Protein 5ZNU (pdb70)

Nearest PDB structures (foldseek):
  5znu-assembly1_A  TM=1.042E+00  e=5.240E-04  Conus bullatus
  1omg-assembly1_A  TM=7.330E-01  e=1.255E-01  Conus magus
  1dw4-assembly1_A  TM=7.107E-01  e=1.934E-01  unclassified
  7vfu-assembly1_E  TM=6.808E-01  e=1.118E-02  Conus magus
  7mix-assembly1_B  TM=6.911E-01  e=1.891E-02  Conus magus

Organism: Conus bullatus (NCBI:txid89438)

Foldseek 3Di:
DDEPPAFAQQAPVPHPPDGCDNGGD

Secondary structure (DSSP, 8-state):
-BPTTS---TTS--BSSS--BTTB-

Structure (mmCIF, N/CA/C/O backbone):
data_5ZNU
#
_entry.id   5ZNU
#
loop_
_atom_site.group_PDB
_atom_site.id
_atom_site.type_symbol
_atom_site.label_atom_id
_atom_site.label_alt_id
_atom_site.label_comp_id
_atom_site.label_asym_id
_atom_site.label_entity_id
_atom_site.label_seq_id
_atom_site.pdbx_PDB_ins_code
_atom_site.Cartn_x
_atom_site.Cartn_y
_atom_site.Cartn_z
_atom_site.occupancy
_atom_site.B_iso_or_equiv
_atom_site.auth_seq_id
_atom_site.auth_comp_id
_atom_site.auth_asym_id
_atom_site.auth_atom_id
_atom_site.pdbx_PDB_model_num
ATOM 1 N N . CYS A 1 1 ? 1.664 0.019 0.308 1.00 0.00 1 CYS A N 1
ATOM 2 C CA . CYS A 1 1 ? 2.538 -0.135 -0.884 1.00 0.00 1 CYS A CA 1
ATOM 3 C C . CYS A 1 1 ? 4.004 0.163 -0.528 1.00 0.00 1 CYS A C 1
ATOM 4 O O . CYS A 1 1 ? 4.332 0.425 0.641 1.00 0.00 1 CYS A O 1
ATOM 13 N N . LYS A 1 2 ? 4.888 0.112 -1.544 1.00 0.00 2 LYS A N 1
ATOM 14 C CA . LYS A 1 2 ? 6.336 0.348 -1.365 1.00 0.00 2 LYS A CA 1
ATOM 15 C C . LYS A 1 2 ? 6.682 1.785 -1.760 1.00 0.00 2 LYS A C 1
ATOM 16 O O . LYS A 1 2 ? 5.998 2.404 -2.585 1.00 0.00 2 LYS A O 1
ATOM 35 N N . ARG A 1 3 ? 7.750 2.295 -1.144 1.00 0.00 3 ARG A N 1
ATOM 36 C CA . ARG A 1 3 ? 8.283 3.639 -1.412 1.00 0.00 3 ARG A CA 1
ATOM 37 C C . ARG A 1 3 ? 9.443 3.536 -2.405 1.00 0.00 3 ARG A C 1
ATOM 38 O O . ARG A 1 3 ? 10.120 2.501 -2.459 1.00 0.00 3 ARG A O 1
ATOM 59 N N . LYS A 1 4 ? 9.668 4.612 -3.176 1.00 0.00 4 LYS A N 1
ATOM 60 C CA . LYS A 1 4 ? 10.849 4.722 -4.045 1.00 0.00 4 LYS A CA 1
ATOM 61 C C . LYS A 1 4 ? 12.113 4.740 -3.159 1.00 0.00 4 LYS A C 1
ATOM 62 O O . LYS A 1 4 ? 12.228 5.545 -2.218 1.00 0.00 4 LYS A O 1
ATOM 81 N N . GLY A 1 5 ? 13.049 3.836 -3.468 1.00 0.00 5 GLY A N 1
ATOM 82 C CA . GLY A 1 5 ? 14.269 3.670 -2.691 1.00 0.00 5 GLY A CA 1
ATOM 83 C C . GLY A 1 5 ? 14.225 2.420 -1.826 1.00 0.00 5 GLY A C 1
ATOM 84 O O . GLY A 1 5 ? 15.276 1.911 -1.428 1.00 0.00 5 GLY A O 1
ATOM 88 N N . SER A 1 6 ? 13.000 1.930 -1.520 1.00 0.00 6 SER A N 1
ATOM 89 C CA . SER A 1 6 ? 12.794 0.656 -0.805 1.00 0.00 6 SER A CA 1
ATOM 90 C C . SER A 1 6 ? 12.968 -0.524 -1.793 1.00 0.00 6 SER A C 1
ATOM 91 O O . SER A 1 6 ? 13.242 -0.308 -2.971 1.00 0.00 6 SER A O 1
ATOM 99 N N . SER A 1 7 ? 12.843 -1.764 -1.306 1.00 0.00 7 SER A N 1
ATOM 100 C CA . SER A 1 7 ? 12.905 -2.969 -2.154 1.00 0.00 7 SER A CA 1
ATOM 101 C C . SER A 1 7 ? 11.484 -3.455 -2.518 1.00 0.00 7 SER A C 1
ATOM 102 O O . SER A 1 7 ? 10.597 -3.494 -1.660 1.00 0.00 7 SER A O 1
ATOM 110 N N . CYS A 1 8 ? 11.275 -3.820 -3.798 1.00 0.00 8 CYS A N 1
ATOM 111 C CA . CYS A 1 8 ? 9.975 -4.328 -4.285 1.00 0.00 8 CYS A CA 1
ATOM 112 C C . CYS A 1 8 ? 10.195 -5.348 -5.414 1.00 0.00 8 CYS A C 1
ATOM 113 O O . CYS A 1 8 ? 11.149 -5.229 -6.186 1.00 0.00 8 CYS A O 1
ATOM 120 N N . ARG A 1 9 ? 9.288 -6.334 -5.510 1.00 0.00 9 ARG A N 1
ATOM 121 C CA . ARG A 1 9 ? 9.416 -7.472 -6.444 1.00 0.00 9 ARG A CA 1
ATOM 122 C C . ARG A 1 9 ? 9.136 -7.035 -7.898 1.00 0.00 9 ARG A C 1
ATOM 123 O O . ARG A 1 9 ? 8.246 -6.207 -8.134 1.00 0.00 9 ARG A O 1
ATOM 144 N N . ARG A 1 10 ? 9.863 -7.685 -8.833 1.00 0.00 10 ARG A N 1
ATOM 145 C CA . ARG A 1 10 ? 10.027 -7.303 -10.265 1.00 0.00 10 ARG A CA 1
ATOM 146 C C . ARG A 1 10 ? 8.782 -6.676 -10.934 1.00 0.00 10 ARG A C 1
ATOM 147 O O . ARG A 1 10 ? 8.831 -5.526 -11.397 1.00 0.00 10 ARG A O 1
ATOM 168 N N . THR A 1 11 ? 7.679 -7.427 -10.998 1.00 0.00 11 THR A N 1
ATOM 169 C CA . THR A 1 11 ? 6.455 -6.986 -11.702 1.00 0.00 11 THR A CA 1
ATOM 170 C C . THR A 1 11 ? 5.204 -7.238 -10.843 1.00 0.00 11 THR A C 1
ATOM 171 O O . THR A 1 11 ? 4.095 -7.394 -11.367 1.00 0.00 11 THR A O 1
ATOM 182 N N . SER A 1 12 ? 5.390 -7.212 -9.515 1.00 0.00 12 SER A N 1
ATOM 183 C CA . SER A 1 12 ? 4.299 -7.444 -8.547 1.00 0.00 12 SER A CA 1
ATOM 184 C C . SER A 1 12 ? 3.521 -6.145 -8.211 1.00 0.00 12 SER A C 1
ATOM 185 O O . SER A 1 12 ? 2.624 -6.168 -7.360 1.00 0.00 12 SER A O 1
ATOM 193 N N . TYR A 1 13 ? 3.880 -5.028 -8.895 1.00 0.00 13 TYR A N 1
ATOM 194 C CA . TYR A 1 13 ? 3.208 -3.699 -8.773 1.00 0.00 13 TYR A CA 1
ATOM 195 C C . TYR A 1 13 ? 3.268 -3.136 -7.335 1.00 0.00 13 TYR A C 1
ATOM 196 O O . TYR A 1 13 ? 2.456 -2.277 -6.976 1.00 0.00 13 TYR A O 1
ATOM 214 N N . ASP A 1 14 ? 4.256 -3.595 -6.550 1.00 0.00 14 ASP A N 1
ATOM 215 C CA . ASP A 1 14 ? 4.326 -3.336 -5.100 1.00 0.00 14 ASP A CA 1
ATOM 216 C C . ASP A 1 14 ? 4.431 -1.833 -4.761 1.00 0.00 14 ASP A C 1
ATOM 217 O O . ASP A 1 14 ? 3.846 -1.383 -3.772 1.00 0.00 14 ASP A O 1
ATOM 226 N N . CYS A 1 15 ? 5.157 -1.063 -5.593 1.00 0.00 15 CYS A N 1
ATOM 227 C CA . CYS A 1 15 ? 5.396 0.381 -5.359 1.00 0.00 15 CYS A CA 1
ATOM 228 C C . CYS A 1 15 ? 4.173 1.262 -5.682 1.00 0.00 15 CYS A C 1
ATOM 229 O O . CYS A 1 15 ? 3.343 0.910 -6.524 1.00 0.00 15 CYS A O 1
ATOM 236 N N . CYS A 1 16 ? 4.096 2.419 -4.986 1.00 0.00 16 CYS A N 1
ATOM 237 C CA . CYS A 1 16 ? 3.192 3.536 -5.339 1.00 0.00 16 CYS A CA 1
ATOM 238 C C . CYS A 1 16 ? 3.894 4.503 -6.317 1.00 0.00 16 CYS A C 1
ATOM 239 O O . CYS A 1 16 ? 3.236 5.243 -7.053 1.00 0.00 16 CYS A O 1
ATOM 246 N N . THR A 1 17 ? 5.239 4.493 -6.293 1.00 0.00 17 THR A N 1
ATOM 247 C CA . THR A 1 17 ? 6.083 5.222 -7.255 1.00 0.00 17 THR A CA 1
ATOM 248 C C . THR A 1 17 ? 7.465 4.545 -7.315 1.00 0.00 17 THR A C 1
ATOM 249 O O . THR A 1 17 ? 7.937 4.006 -6.307 1.00 0.00 17 THR A O 1
ATOM 260 N N . GLY A 1 18 ? 8.093 4.571 -8.502 1.00 0.00 18 GLY A N 1
ATOM 261 C CA . GLY A 1 18 ? 9.375 3.895 -8.729 1.00 0.00 18 GLY A CA 1
ATOM 262 C C . GLY A 1 18 ? 9.191 2.558 -9.437 1.00 0.00 18 GLY A C 1
ATOM 263 O O . GLY A 1 18 ? 8.229 1.830 -9.152 1.00 0.00 18 GLY A O 1
ATOM 267 N N . SER A 1 19 ? 10.105 2.237 -10.363 1.00 0.00 19 SER A N 1
ATOM 268 C CA . SER A 1 19 ? 10.057 0.987 -11.135 1.00 0.00 19 SER A CA 1
ATOM 269 C C . SER A 1 19 ? 10.698 -0.141 -10.315 1.00 0.00 19 SER A C 1
ATOM 270 O O . SER A 1 19 ? 11.832 0.008 -9.856 1.00 0.00 19 SER A O 1
ATOM 278 N N . CYS A 1 20 ? 9.969 -1.257 -10.126 1.00 0.00 20 CYS A N 1
ATOM 279 C CA . CYS A 1 20 ? 10.494 -2.448 -9.442 1.00 0.00 20 CYS A CA 1
ATOM 280 C C . CYS A 1 20 ? 11.536 -3.175 -10.328 1.00 0.00 20 CYS A C 1
ATOM 281 O O . CYS A 1 20 ? 11.250 -4.186 -10.971 1.00 0.00 20 CYS A O 1
ATOM 288 N N . ARG A 1 21 ? 12.749 -2.598 -10.374 1.00 0.00 21 ARG A N 1
ATOM 289 C CA . ARG A 1 21 ? 13.850 -3.044 -11.233 1.00 0.00 21 ARG A CA 1
ATOM 290 C C . ARG A 1 21 ? 15.010 -3.496 -10.337 1.00 0.00 21 ARG A C 1
ATOM 291 O O . ARG A 1 21 ? 15.337 -2.806 -9.360 1.00 0.00 21 ARG A O 1
ATOM 312 N N . ASN A 1 22 ? 15.587 -4.673 -10.653 1.00 0.00 22 ASN A N 1
ATOM 313 C CA . ASN A 1 22 ? 16.719 -5.281 -9.911 1.00 0.00 22 ASN A CA 1
ATOM 314 C C . ASN A 1 22 ? 16.296 -5.587 -8.443 1.00 0.00 22 ASN A C 1
ATOM 315 O O . ASN A 1 22 ? 17.073 -5.455 -7.491 1.00 0.00 22 ASN A O 1
ATOM 326 N N . GLY A 1 23 ? 15.016 -5.990 -8.303 1.00 0.00 23 GLY A N 1
ATOM 327 C CA . GLY A 1 23 ? 14.413 -6.335 -7.008 1.00 0.00 23 GLY A CA 1
ATOM 328 C C . GLY A 1 23 ? 14.234 -5.141 -6.059 1.00 0.00 23 GLY A C 1
ATOM 329 O O . GLY A 1 23 ? 13.952 -5.337 -4.866 1.00 0.00 23 GLY A O 1
ATOM 333 N N . LYS A 1 24 ? 14.379 -3.898 -6.585 1.00 0.00 24 LYS A N 1
ATOM 334 C CA . LYS A 1 24 ? 14.252 -2.652 -5.795 1.00 0.00 24 LYS A CA 1
ATOM 335 C C . LYS A 1 24 ? 13.441 -1.595 -6.554 1.00 0.00 24 LYS A C 1
ATOM 336 O O . LYS A 1 24 ? 13.296 -1.653 -7.771 1.00 0.00 24 LYS A O 1
ATOM 355 N N . CYS A 1 25 ? 12.928 -0.622 -5.803 1.00 0.00 25 CYS A N 1
ATOM 356 C CA . CYS A 1 25 ? 12.019 0.413 -6.306 1.00 0.00 25 CYS A CA 1
ATOM 357 C C . CYS A 1 25 ? 12.830 1.619 -6.837 1.00 0.00 25 CYS A C 1
ATOM 358 O O . CYS A 1 25 ? 12.994 2.641 -6.150 1.00 0.00 25 CYS A O 1
ATOM 367 N N . CYS A 1 1 ? 2.319 0.667 0.212 1.00 0.00 1 CYS A N 2
ATOM 368 C CA . CYS A 1 1 ? 2.819 0.811 -1.171 1.00 0.00 1 CYS A CA 2
ATOM 369 C C . CYS A 1 1 ? 4.321 1.175 -1.151 1.00 0.00 1 CYS A C 2
ATOM 370 O O . CYS A 1 1 ? 4.719 2.133 -0.473 1.00 0.00 1 CYS A O 2
ATOM 379 N N . LYS A 1 2 ? 5.146 0.400 -1.896 1.00 0.00 2 LYS A N 2
ATOM 380 C CA . LYS A 1 2 ? 6.632 0.527 -1.881 1.00 0.00 2 LYS A CA 2
ATOM 381 C C . LYS A 1 2 ? 7.128 1.885 -2.443 1.00 0.00 2 LYS A C 2
ATOM 382 O O . LYS A 1 2 ? 6.886 2.219 -3.607 1.00 0.00 2 LYS A O 2
ATOM 401 N N . ARG A 1 3 ? 7.833 2.653 -1.589 1.00 0.00 3 ARG A N 2
ATOM 402 C CA . ARG A 1 3 ? 8.534 3.893 -1.987 1.00 0.00 3 ARG A CA 2
ATOM 403 C C . ARG A 1 3 ? 9.865 3.546 -2.682 1.00 0.00 3 ARG A C 2
ATOM 404 O O . ARG A 1 3 ? 10.395 2.437 -2.500 1.00 0.00 3 ARG A O 2
ATOM 425 N N . LYS A 1 4 ? 10.409 4.504 -3.465 1.00 0.00 4 LYS A N 2
ATOM 426 C CA . LYS A 1 4 ? 11.664 4.301 -4.220 1.00 0.00 4 LYS A CA 2
ATOM 427 C C . LYS A 1 4 ? 12.837 4.047 -3.264 1.00 0.00 4 LYS A C 2
ATOM 428 O O . LYS A 1 4 ? 13.100 4.847 -2.362 1.00 0.00 4 LYS A O 2
ATOM 447 N N . GLY A 1 5 ? 13.509 2.908 -3.470 1.00 0.00 5 GLY A N 2
ATOM 448 C CA . GLY A 1 5 ? 14.620 2.460 -2.627 1.00 0.00 5 GLY A CA 2
ATOM 449 C C . GLY A 1 5 ? 14.274 1.211 -1.813 1.00 0.00 5 GLY A C 2
ATOM 450 O O . GLY A 1 5 ? 15.171 0.434 -1.457 1.00 0.00 5 GLY A O 2
ATOM 454 N N . SER A 1 6 ? 12.972 1.029 -1.504 1.00 0.00 6 SER A N 2
ATOM 455 C CA . SER A 1 6 ? 12.479 -0.133 -0.729 1.00 0.00 6 SER A CA 2
ATOM 456 C C . SER A 1 6 ? 12.453 -1.389 -1.613 1.00 0.00 6 SER A C 2
ATOM 457 O O . SER A 1 6 ? 12.228 -1.292 -2.831 1.00 0.00 6 SER A O 2
ATOM 465 N N . SER A 1 7 ? 12.667 -2.562 -0.996 1.00 0.00 7 SER A N 2
ATOM 466 C CA . SER A 1 7 ? 12.743 -3.831 -1.725 1.00 0.00 7 SER A CA 2
ATOM 467 C C . SER A 1 7 ? 11.329 -4.319 -2.095 1.00 0.00 7 SER A C 2
ATOM 468 O O . SER A 1 7 ? 10.400 -4.262 -1.274 1.00 0.00 7 SER A O 2
ATOM 476 N N . CYS A 1 8 ? 11.174 -4.763 -3.346 1.00 0.00 8 CYS A N 2
ATOM 477 C CA . CYS A 1 8 ? 9.896 -5.250 -3.889 1.00 0.00 8 CYS A CA 2
ATOM 478 C C . CYS A 1 8 ? 10.152 -6.389 -4.885 1.00 0.00 8 CYS A C 2
ATOM 479 O O . CYS A 1 8 ? 11.287 -6.599 -5.317 1.00 0.00 8 CYS A O 2
ATOM 486 N N . ARG A 1 9 ? 9.084 -7.134 -5.228 1.00 0.00 9 ARG A N 2
ATOM 487 C CA . ARG A 1 9 ? 9.129 -8.186 -6.275 1.00 0.00 9 ARG A CA 2
ATOM 488 C C . ARG A 1 9 ? 9.342 -7.501 -7.652 1.00 0.00 9 ARG A C 2
ATOM 489 O O . ARG A 1 9 ? 8.932 -6.343 -7.821 1.00 0.00 9 ARG A O 2
ATOM 510 N N . ARG A 1 10 ? 9.948 -8.232 -8.609 1.00 0.00 10 ARG A N 2
ATOM 511 C CA . ARG A 1 10 ? 10.376 -7.698 -9.933 1.00 0.00 10 ARG A CA 2
ATOM 512 C C . ARG A 1 10 ? 9.245 -6.923 -10.659 1.00 0.00 10 ARG A C 2
ATOM 513 O O . ARG A 1 10 ? 9.473 -5.830 -11.197 1.00 0.00 10 ARG A O 2
ATOM 534 N N . THR A 1 11 ? 8.038 -7.505 -10.657 1.00 0.00 11 THR A N 2
ATOM 535 C CA . THR A 1 11 ? 6.813 -6.873 -11.192 1.00 0.00 11 THR A CA 2
ATOM 536 C C . THR A 1 11 ? 5.706 -6.899 -10.104 1.00 0.00 11 THR A C 2
ATOM 537 O O . THR A 1 11 ? 4.556 -7.276 -10.372 1.00 0.00 11 THR A O 2
ATOM 548 N N . SER A 1 12 ? 6.082 -6.464 -8.880 1.00 0.00 12 SER A N 2
ATOM 549 C CA . SER A 1 12 ? 5.198 -6.486 -7.685 1.00 0.00 12 SER A CA 2
ATOM 550 C C . SER A 1 12 ? 3.869 -5.744 -7.929 1.00 0.00 12 SER A C 2
ATOM 551 O O . SER A 1 12 ? 2.811 -6.189 -7.472 1.00 0.00 12 SER A O 2
ATOM 559 N N . TYR A 1 13 ? 3.971 -4.592 -8.636 1.00 0.00 13 TYR A N 2
ATOM 560 C CA . TYR A 1 13 ? 2.862 -3.654 -8.900 1.00 0.00 13 TYR A CA 2
ATOM 561 C C . TYR A 1 13 ? 2.348 -2.991 -7.591 1.00 0.00 13 TYR A C 2
ATOM 562 O O . TYR A 1 13 ? 1.336 -2.279 -7.592 1.00 0.00 13 TYR A O 2
ATOM 580 N N . ASP A 1 14 ? 3.098 -3.202 -6.493 1.00 0.00 14 ASP A N 2
ATOM 581 C CA . ASP A 1 14 ? 2.821 -2.614 -5.166 1.00 0.00 14 ASP A CA 2
ATOM 582 C C . ASP A 1 14 ? 3.607 -1.296 -5.010 1.00 0.00 14 ASP A C 2
ATOM 583 O O . ASP A 1 14 ? 3.332 -0.489 -4.115 1.00 0.00 14 ASP A O 2
ATOM 592 N N . CYS A 1 15 ? 4.584 -1.097 -5.918 1.00 0.00 15 CYS A N 2
ATOM 593 C CA . CYS A 1 15 ? 5.454 0.077 -5.928 1.00 0.00 15 CYS A CA 2
ATOM 594 C C . CYS A 1 15 ? 4.615 1.356 -6.167 1.00 0.00 15 CYS A C 2
ATOM 595 O O . CYS A 1 15 ? 4.105 1.582 -7.271 1.00 0.00 15 CYS A O 2
ATOM 602 N N . CYS A 1 16 ? 4.491 2.153 -5.082 1.00 0.00 16 CYS A N 2
ATOM 603 C CA . CYS A 1 16 ? 3.562 3.301 -4.936 1.00 0.00 16 CYS A CA 2
ATOM 604 C C . CYS A 1 16 ? 3.638 4.297 -6.107 1.00 0.00 16 CYS A C 2
ATOM 605 O O . CYS A 1 16 ? 2.607 4.713 -6.648 1.00 0.00 16 CYS A O 2
ATOM 612 N N . THR A 1 17 ? 4.873 4.646 -6.496 1.00 0.00 17 THR A N 2
ATOM 613 C CA . THR A 1 17 ? 5.138 5.678 -7.509 1.00 0.00 17 THR A CA 2
ATOM 614 C C . THR A 1 17 ? 6.553 5.471 -8.097 1.00 0.00 17 THR A C 2
ATOM 615 O O . THR A 1 17 ? 7.282 6.421 -8.403 1.00 0.00 17 THR A O 2
ATOM 626 N N . GLY A 1 18 ? 6.898 4.194 -8.302 1.00 0.00 18 GLY A N 2
ATOM 627 C CA . GLY A 1 18 ? 8.187 3.803 -8.863 1.00 0.00 18 GLY A CA 2
ATOM 628 C C . GLY A 1 18 ? 8.086 2.497 -9.631 1.00 0.00 18 GLY A C 2
ATOM 629 O O . GLY A 1 18 ? 7.022 1.862 -9.650 1.00 0.00 18 GLY A O 2
ATOM 633 N N . SER A 1 19 ? 9.187 2.111 -10.279 1.00 0.00 19 SER A N 2
ATOM 634 C CA . SER A 1 19 ? 9.314 0.823 -10.982 1.00 0.00 19 SER A CA 2
ATOM 635 C C . SER A 1 19 ? 10.346 -0.045 -10.242 1.00 0.00 19 SER A C 2
ATOM 636 O O . SER A 1 19 ? 11.414 0.459 -9.870 1.00 0.00 19 SER A O 2
ATOM 644 N N . CYS A 1 20 ? 10.016 -1.332 -10.010 1.00 0.00 20 CYS A N 2
ATOM 645 C CA . CYS A 1 20 ? 10.918 -2.289 -9.336 1.00 0.00 20 CYS A CA 2
ATOM 646 C C . CYS A 1 20 ? 12.084 -2.681 -10.266 1.00 0.00 20 CYS A C 2
ATOM 647 O O . CYS A 1 20 ? 12.033 -3.685 -10.985 1.00 0.00 20 CYS A O 2
ATOM 654 N N . ARG A 1 21 ? 13.115 -1.824 -10.256 1.00 0.00 21 ARG A N 2
ATOM 655 C CA . ARG A 1 21 ? 14.330 -1.954 -11.072 1.00 0.00 21 ARG A CA 2
ATOM 656 C C . ARG A 1 21 ? 15.469 -2.527 -10.204 1.00 0.00 21 ARG A C 2
ATOM 657 O O . ARG A 1 21 ? 15.677 -2.073 -9.071 1.00 0.00 21 ARG A O 2
ATOM 678 N N . ASN A 1 22 ? 16.177 -3.541 -10.734 1.00 0.00 22 ASN A N 2
ATOM 679 C CA . ASN A 1 22 ? 17.291 -4.242 -10.033 1.00 0.00 22 ASN A CA 2
ATOM 680 C C . ASN A 1 22 ? 16.799 -4.938 -8.734 1.00 0.00 22 ASN A C 2
ATOM 681 O O . ASN A 1 22 ? 17.581 -5.198 -7.811 1.00 0.00 22 ASN A O 2
ATOM 692 N N . GLY A 1 23 ? 15.499 -5.266 -8.710 1.00 0.00 23 GLY A N 2
ATOM 693 C CA . GLY A 1 23 ? 14.865 -5.965 -7.579 1.00 0.00 23 GLY A CA 2
ATOM 694 C C . GLY A 1 23 ? 14.342 -5.042 -6.465 1.00 0.00 23 GLY A C 2
ATOM 695 O O . GLY A 1 23 ? 13.864 -5.535 -5.436 1.00 0.00 23 GLY A O 2
ATOM 699 N N . LYS A 1 24 ? 14.452 -3.703 -6.640 1.00 0.00 24 LYS A N 2
ATOM 700 C CA . LYS A 1 24 ? 13.877 -2.709 -5.683 1.00 0.00 24 LYS A CA 2
ATOM 701 C C . LYS A 1 24 ? 13.252 -1.540 -6.461 1.00 0.00 24 LYS A C 2
ATOM 702 O O . LYS A 1 24 ? 13.596 -1.310 -7.609 1.00 0.00 24 LYS A O 2
ATOM 721 N N . CYS A 1 25 ? 12.348 -0.792 -5.813 1.00 0.00 25 CYS A N 2
ATOM 722 C CA . CYS A 1 25 ? 11.721 0.410 -6.402 1.00 0.00 25 CYS A CA 2
ATOM 723 C C . CYS A 1 25 ? 12.774 1.488 -6.762 1.00 0.00 25 CYS A C 2
ATOM 724 O O . CYS A 1 25 ? 13.774 1.646 -6.054 1.00 0.00 25 CYS A O 2
ATOM 733 N N . CYS A 1 1 ? 2.572 -0.165 0.483 1.00 0.00 1 CYS A N 3
ATOM 734 C CA . CYS A 1 1 ? 3.199 -0.014 -0.848 1.00 0.00 1 CYS A CA 3
ATOM 735 C C . CYS A 1 1 ? 4.587 0.630 -0.702 1.00 0.00 1 CYS A C 3
ATOM 736 O O . CYS A 1 1 ? 4.706 1.717 -0.118 1.00 0.00 1 CYS A O 3
ATOM 745 N N . LYS A 1 2 ? 5.639 -0.042 -1.229 1.00 0.00 2 LYS A N 3
ATOM 746 C CA . LYS A 1 2 ? 7.045 0.396 -1.069 1.00 0.00 2 LYS A CA 3
ATOM 747 C C . LYS A 1 2 ? 7.341 1.686 -1.860 1.00 0.00 2 LYS A C 3
ATOM 748 O O . LYS A 1 2 ? 6.934 1.826 -3.008 1.00 0.00 2 LYS A O 3
ATOM 767 N N . ARG A 1 3 ? 8.077 2.600 -1.217 1.00 0.00 3 ARG A N 3
ATOM 768 C CA . ARG A 1 3 ? 8.476 3.890 -1.805 1.00 0.00 3 ARG A CA 3
ATOM 769 C C . ARG A 1 3 ? 9.830 3.745 -2.531 1.00 0.00 3 ARG A C 3
ATOM 770 O O . ARG A 1 3 ? 10.441 2.665 -2.507 1.00 0.00 3 ARG A O 3
ATOM 791 N N . LYS A 1 4 ? 10.286 4.853 -3.159 1.00 0.00 4 LYS A N 3
ATOM 792 C CA . LYS A 1 4 ? 11.572 4.929 -3.896 1.00 0.00 4 LYS A CA 3
ATOM 793 C C . LYS A 1 4 ? 12.748 4.431 -3.023 1.00 0.00 4 LYS A C 3
ATOM 794 O O . LYS A 1 4 ? 12.937 4.912 -1.897 1.00 0.00 4 LYS A O 3
ATOM 813 N N . GLY A 1 5 ? 13.515 3.457 -3.552 1.00 0.00 5 GLY A N 3
ATOM 814 C CA . GLY A 1 5 ? 14.688 2.906 -2.867 1.00 0.00 5 GLY A CA 3
ATOM 815 C C . GLY A 1 5 ? 14.388 1.648 -2.056 1.00 0.00 5 GLY A C 3
ATOM 816 O O . GLY A 1 5 ? 15.302 0.859 -1.781 1.00 0.00 5 GLY A O 3
ATOM 820 N N . SER A 1 6 ? 13.115 1.460 -1.659 1.00 0.00 6 SER A N 3
ATOM 821 C CA . SER A 1 6 ? 12.693 0.330 -0.800 1.00 0.00 6 SER A CA 3
ATOM 822 C C . SER A 1 6 ? 12.395 -0.935 -1.649 1.00 0.00 6 SER A C 3
ATOM 823 O O . SER A 1 6 ? 12.241 -0.851 -2.868 1.00 0.00 6 SER A O 3
ATOM 831 N N . SER A 1 7 ? 12.295 -2.090 -0.972 1.00 0.00 7 SER A N 3
ATOM 832 C CA . SER A 1 7 ? 12.303 -3.425 -1.610 1.00 0.00 7 SER A CA 3
ATOM 833 C C . SER A 1 7 ? 10.928 -3.813 -2.234 1.00 0.00 7 SER A C 3
ATOM 834 O O . SER A 1 7 ? 9.989 -4.174 -1.515 1.00 0.00 7 SER A O 3
ATOM 842 N N . CYS A 1 8 ? 10.827 -3.752 -3.573 1.00 0.00 8 CYS A N 3
ATOM 843 C CA . CYS A 1 8 ? 9.614 -4.167 -4.322 1.00 0.00 8 CYS A CA 3
ATOM 844 C C . CYS A 1 8 ? 9.943 -5.319 -5.293 1.00 0.00 8 CYS A C 3
ATOM 845 O O . CYS A 1 8 ? 11.081 -5.438 -5.741 1.00 0.00 8 CYS A O 3
ATOM 852 N N . ARG A 1 9 ? 8.932 -6.165 -5.624 1.00 0.00 9 ARG A N 3
ATOM 853 C CA . ARG A 1 9 ? 9.145 -7.386 -6.464 1.00 0.00 9 ARG A CA 3
ATOM 854 C C . ARG A 1 9 ? 9.346 -6.992 -7.952 1.00 0.00 9 ARG A C 3
ATOM 855 O O . ARG A 1 9 ? 9.331 -5.806 -8.275 1.00 0.00 9 ARG A O 3
ATOM 876 N N . ARG A 1 10 ? 9.493 -8.003 -8.837 1.00 0.00 10 ARG A N 3
ATOM 877 C CA . ARG A 1 10 ? 9.828 -7.818 -10.275 1.00 0.00 10 ARG A CA 3
ATOM 878 C C . ARG A 1 10 ? 8.911 -6.784 -10.986 1.00 0.00 10 ARG A C 3
ATOM 879 O O . ARG A 1 10 ? 9.386 -5.713 -11.392 1.00 0.00 10 ARG A O 3
ATOM 900 N N . THR A 1 11 ? 7.611 -7.106 -11.135 1.00 0.00 11 THR A N 3
ATOM 901 C CA . THR A 1 11 ? 6.623 -6.232 -11.829 1.00 0.00 11 THR A CA 3
ATOM 902 C C . THR A 1 11 ? 5.261 -6.259 -11.089 1.00 0.00 11 THR A C 3
ATOM 903 O O . THR A 1 11 ? 4.210 -5.959 -11.667 1.00 0.00 11 THR A O 3
ATOM 914 N N . SER A 1 12 ? 5.318 -6.576 -9.785 1.00 0.00 12 SER A N 3
ATOM 915 C CA . SER A 1 12 ? 4.134 -6.806 -8.920 1.00 0.00 12 SER A CA 3
ATOM 916 C C . SER A 1 12 ? 3.251 -5.554 -8.724 1.00 0.00 12 SER A C 3
ATOM 917 O O . SER A 1 12 ? 2.078 -5.678 -8.347 1.00 0.00 12 SER A O 3
ATOM 925 N N . TYR A 1 13 ? 3.848 -4.367 -8.958 1.00 0.00 13 TYR A N 3
ATOM 926 C CA . TYR A 1 13 ? 3.274 -3.055 -8.617 1.00 0.00 13 TYR A CA 3
ATOM 927 C C . TYR A 1 13 ? 3.158 -2.892 -7.077 1.00 0.00 13 TYR A C 3
ATOM 928 O O . TYR A 1 13 ? 2.328 -2.121 -6.575 1.00 0.00 13 TYR A O 3
ATOM 946 N N . ASP A 1 14 ? 4.040 -3.626 -6.338 1.00 0.00 14 ASP A N 3
ATOM 947 C CA . ASP A 1 14 ? 4.254 -3.448 -4.883 1.00 0.00 14 ASP A CA 3
ATOM 948 C C . ASP A 1 14 ? 4.811 -2.040 -4.610 1.00 0.00 14 ASP A C 3
ATOM 949 O O . ASP A 1 14 ? 4.548 -1.444 -3.563 1.00 0.00 14 ASP A O 3
ATOM 958 N N . CYS A 1 15 ? 5.593 -1.533 -5.588 1.00 0.00 15 CYS A N 3
ATOM 959 C CA . CYS A 1 15 ? 6.074 -0.156 -5.600 1.00 0.00 15 CYS A CA 3
ATOM 960 C C . CYS A 1 15 ? 4.879 0.789 -5.808 1.00 0.00 15 CYS A C 3
ATOM 961 O O . CYS A 1 15 ? 4.111 0.636 -6.768 1.00 0.00 15 CYS A O 3
ATOM 968 N N . CYS A 1 16 ? 4.738 1.750 -4.891 1.00 0.00 16 CYS A N 3
ATOM 969 C CA . CYS A 1 16 ? 3.565 2.627 -4.785 1.00 0.00 16 CYS A CA 3
ATOM 970 C C . CYS A 1 16 ? 3.485 3.601 -5.976 1.00 0.00 16 CYS A C 3
ATOM 971 O O . CYS A 1 16 ? 2.390 3.898 -6.468 1.00 0.00 16 CYS A O 3
ATOM 978 N N . THR A 1 17 ? 4.664 4.068 -6.432 1.00 0.00 17 THR A N 3
ATOM 979 C CA . THR A 1 17 ? 4.786 4.988 -7.570 1.00 0.00 17 THR A CA 3
ATOM 980 C C . THR A 1 17 ? 6.233 4.942 -8.132 1.00 0.00 17 THR A C 3
ATOM 981 O O . THR A 1 17 ? 7.088 5.775 -7.794 1.00 0.00 17 THR A O 3
ATOM 992 N N . GLY A 1 18 ? 6.498 3.901 -8.951 1.00 0.00 18 GLY A N 3
ATOM 993 C CA . GLY A 1 18 ? 7.798 3.710 -9.605 1.00 0.00 18 GLY A CA 3
ATOM 994 C C . GLY A 1 18 ? 7.948 2.322 -10.217 1.00 0.00 18 GLY A C 3
ATOM 995 O O . GLY A 1 18 ? 7.228 1.389 -9.843 1.00 0.00 18 GLY A O 3
ATOM 999 N N . SER A 1 19 ? 8.869 2.192 -11.192 1.00 0.00 19 SER A N 3
ATOM 1000 C CA . SER A 1 19 ? 9.211 0.900 -11.813 1.00 0.00 19 SER A CA 3
ATOM 1001 C C . SER A 1 19 ? 10.296 0.193 -10.979 1.00 0.00 19 SER A C 3
ATOM 1002 O O . SER A 1 19 ? 11.237 0.843 -10.506 1.00 0.00 19 SER A O 3
ATOM 1010 N N . CYS A 1 20 ? 10.154 -1.130 -10.807 1.00 0.00 20 CYS A N 3
ATOM 1011 C CA . CYS A 1 20 ? 11.066 -1.938 -9.985 1.00 0.00 20 CYS A CA 3
ATOM 1012 C C . CYS A 1 20 ? 12.183 -2.565 -10.830 1.00 0.00 20 CYS A C 3
ATOM 1013 O O . CYS A 1 20 ? 11.925 -3.144 -11.896 1.00 0.00 20 CYS A O 3
ATOM 1020 N N . ARG A 1 21 ? 13.417 -2.435 -10.331 1.00 0.00 21 ARG A N 3
ATOM 1021 C CA . ARG A 1 21 ? 14.612 -3.050 -10.911 1.00 0.00 21 ARG A CA 3
ATOM 1022 C C . ARG A 1 21 ? 15.536 -3.526 -9.774 1.00 0.00 21 ARG A C 3
ATOM 1023 O O . ARG A 1 21 ? 15.683 -2.828 -8.758 1.00 0.00 21 ARG A O 3
ATOM 1044 N N . ASN A 1 22 ? 16.109 -4.741 -9.931 1.00 0.00 22 ASN A N 3
ATOM 1045 C CA . ASN A 1 22 ? 17.100 -5.323 -8.999 1.00 0.00 22 ASN A CA 3
ATOM 1046 C C . ASN A 1 22 ? 16.506 -5.444 -7.567 1.00 0.00 22 ASN A C 3
ATOM 1047 O O . ASN A 1 22 ? 17.158 -5.182 -6.553 1.00 0.00 22 ASN A O 3
ATOM 1058 N N . GLY A 1 23 ? 15.214 -5.832 -7.532 1.00 0.00 23 GLY A N 3
ATOM 1059 C CA . GLY A 1 23 ? 14.486 -6.100 -6.287 1.00 0.00 23 GLY A CA 3
ATOM 1060 C C . GLY A 1 23 ? 14.081 -4.855 -5.499 1.00 0.00 23 GLY A C 3
ATOM 1061 O O . GLY A 1 23 ? 13.596 -4.985 -4.364 1.00 0.00 23 GLY A O 3
ATOM 1065 N N . LYS A 1 24 ? 14.265 -3.644 -6.079 1.00 0.00 24 LYS A N 3
ATOM 1066 C CA . LYS A 1 24 ? 13.967 -2.362 -5.387 1.00 0.00 24 LYS A CA 3
ATOM 1067 C C . LYS A 1 24 ? 13.292 -1.356 -6.334 1.00 0.00 24 LYS A C 3
ATOM 1068 O O . LYS A 1 24 ? 13.395 -1.475 -7.556 1.00 0.00 24 LYS A O 3
ATOM 1087 N N . CYS A 1 25 ? 12.596 -0.375 -5.731 1.00 0.00 25 CYS A N 3
ATOM 1088 C CA . CYS A 1 25 ? 11.977 0.760 -6.440 1.00 0.00 25 CYS A CA 3
ATOM 1089 C C . CYS A 1 25 ? 13.055 1.696 -7.014 1.00 0.00 25 CYS A C 3
ATOM 1090 O O . CYS A 1 25 ? 13.955 2.134 -6.279 1.00 0.00 25 CYS A O 3
ATOM 1099 N N . CYS A 1 1 ? 1.870 -0.155 0.362 1.00 0.00 1 CYS A N 4
ATOM 1100 C CA . CYS A 1 1 ? 2.720 -0.410 -0.829 1.00 0.00 1 CYS A CA 4
ATOM 1101 C C . CYS A 1 1 ? 4.204 -0.197 -0.467 1.00 0.00 1 CYS A C 4
ATOM 1102 O O . CYS A 1 1 ? 4.582 -0.369 0.696 1.00 0.00 1 CYS A O 4
ATOM 1111 N N . LYS A 1 2 ? 5.061 0.126 -1.466 1.00 0.00 2 LYS A N 4
ATOM 1112 C CA . LYS A 1 2 ? 6.477 0.477 -1.231 1.00 0.00 2 LYS A CA 4
ATOM 1113 C C . LYS A 1 2 ? 6.758 1.901 -1.727 1.00 0.00 2 LYS A C 4
ATOM 1114 O O . LYS A 1 2 ? 6.036 2.428 -2.587 1.00 0.00 2 LYS A O 4
ATOM 1133 N N . ARG A 1 3 ? 7.817 2.502 -1.178 1.00 0.00 3 ARG A N 4
ATOM 1134 C CA . ARG A 1 3 ? 8.294 3.839 -1.571 1.00 0.00 3 ARG A CA 4
ATOM 1135 C C . ARG A 1 3 ? 9.395 3.703 -2.637 1.00 0.00 3 ARG A C 4
ATOM 1136 O O . ARG A 1 3 ? 10.070 2.665 -2.699 1.00 0.00 3 ARG A O 4
ATOM 1157 N N . LYS A 1 4 ? 9.576 4.756 -3.459 1.00 0.00 4 LYS A N 4
ATOM 1158 C CA . LYS A 1 4 ? 10.687 4.842 -4.425 1.00 0.00 4 LYS A CA 4
ATOM 1159 C C . LYS A 1 4 ? 12.017 4.858 -3.628 1.00 0.00 4 LYS A C 4
ATOM 1160 O O . LYS A 1 4 ? 12.308 5.831 -2.919 1.00 0.00 4 LYS A O 4
ATOM 1179 N N . GLY A 1 5 ? 12.792 3.768 -3.743 1.00 0.00 5 GLY A N 4
ATOM 1180 C CA . GLY A 1 5 ? 14.041 3.597 -2.992 1.00 0.00 5 GLY A CA 4
ATOM 1181 C C . GLY A 1 5 ? 14.087 2.284 -2.222 1.00 0.00 5 GLY A C 4
ATOM 1182 O O . GLY A 1 5 ? 15.170 1.735 -1.994 1.00 0.00 5 GLY A O 4
ATOM 1186 N N . SER A 1 6 ? 12.900 1.770 -1.849 1.00 0.00 6 SER A N 4
ATOM 1187 C CA . SER A 1 6 ? 12.757 0.529 -1.048 1.00 0.00 6 SER A CA 4
ATOM 1188 C C . SER A 1 6 ? 13.052 -0.741 -1.895 1.00 0.00 6 SER A C 4
ATOM 1189 O O . SER A 1 6 ? 13.481 -0.637 -3.040 1.00 0.00 6 SER A O 4
ATOM 1197 N N . SER A 1 7 ? 12.854 -1.935 -1.305 1.00 0.00 7 SER A N 4
ATOM 1198 C CA . SER A 1 7 ? 12.951 -3.218 -2.029 1.00 0.00 7 SER A CA 4
ATOM 1199 C C . SER A 1 7 ? 11.536 -3.743 -2.346 1.00 0.00 7 SER A C 4
ATOM 1200 O O . SER A 1 7 ? 10.654 -3.748 -1.474 1.00 0.00 7 SER A O 4
ATOM 1208 N N . CYS A 1 8 ? 11.329 -4.173 -3.603 1.00 0.00 8 CYS A N 4
ATOM 1209 C CA . CYS A 1 8 ? 10.014 -4.634 -4.101 1.00 0.00 8 CYS A CA 4
ATOM 1210 C C . CYS A 1 8 ? 10.200 -5.597 -5.286 1.00 0.00 8 CYS A C 4
ATOM 1211 O O . CYS A 1 8 ? 11.179 -5.472 -6.032 1.00 0.00 8 CYS A O 4
ATOM 1218 N N . ARG A 1 9 ? 9.257 -6.552 -5.467 1.00 0.00 9 ARG A N 4
ATOM 1219 C CA . ARG A 1 9 ? 9.344 -7.564 -6.549 1.00 0.00 9 ARG A CA 4
ATOM 1220 C C . ARG A 1 9 ? 9.102 -6.915 -7.930 1.00 0.00 9 ARG A C 4
ATOM 1221 O O . ARG A 1 9 ? 8.209 -6.074 -8.075 1.00 0.00 9 ARG A O 4
ATOM 1242 N N . ARG A 1 10 ? 9.895 -7.388 -8.921 1.00 0.00 10 ARG A N 4
ATOM 1243 C CA . ARG A 1 10 ? 10.063 -6.820 -10.286 1.00 0.00 10 ARG A CA 4
ATOM 1244 C C . ARG A 1 10 ? 8.799 -6.168 -10.911 1.00 0.00 10 ARG A C 4
ATOM 1245 O O . ARG A 1 10 ? 8.852 -5.013 -11.355 1.00 0.00 10 ARG A O 4
ATOM 1266 N N . THR A 1 11 ? 7.675 -6.900 -10.955 1.00 0.00 11 THR A N 4
ATOM 1267 C CA . THR A 1 11 ? 6.446 -6.430 -11.643 1.00 0.00 11 THR A CA 4
ATOM 1268 C C . THR A 1 11 ? 5.180 -6.735 -10.820 1.00 0.00 11 THR A C 4
ATOM 1269 O O . THR A 1 11 ? 4.074 -6.843 -11.369 1.00 0.00 11 THR A O 4
ATOM 1280 N N . SER A 1 12 ? 5.339 -6.795 -9.492 1.00 0.00 12 SER A N 4
ATOM 1281 C CA . SER A 1 12 ? 4.233 -7.102 -8.569 1.00 0.00 12 SER A CA 4
ATOM 1282 C C . SER A 1 12 ? 3.298 -5.897 -8.342 1.00 0.00 12 SER A C 4
ATOM 1283 O O . SER A 1 12 ? 2.259 -6.052 -7.691 1.00 0.00 12 SER A O 4
ATOM 1291 N N . TYR A 1 13 ? 3.672 -4.708 -8.888 1.00 0.00 13 TYR A N 4
ATOM 1292 C CA . TYR A 1 13 ? 2.967 -3.422 -8.642 1.00 0.00 13 TYR A CA 4
ATOM 1293 C C . TYR A 1 13 ? 3.039 -3.052 -7.145 1.00 0.00 13 TYR A C 4
ATOM 1294 O O . TYR A 1 13 ? 2.176 -2.348 -6.618 1.00 0.00 13 TYR A O 4
ATOM 1312 N N . ASP A 1 14 ? 4.128 -3.509 -6.506 1.00 0.00 14 ASP A N 4
ATOM 1313 C CA . ASP A 1 14 ? 4.341 -3.426 -5.053 1.00 0.00 14 ASP A CA 4
ATOM 1314 C C . ASP A 1 14 ? 4.577 -1.969 -4.604 1.00 0.00 14 ASP A C 4
ATOM 1315 O O . ASP A 1 14 ? 4.230 -1.605 -3.490 1.00 0.00 14 ASP A O 4
ATOM 1324 N N . CYS A 1 15 ? 5.157 -1.143 -5.502 1.00 0.00 15 CYS A N 4
ATOM 1325 C CA . CYS A 1 15 ? 5.387 0.299 -5.257 1.00 0.00 15 CYS A CA 4
ATOM 1326 C C . CYS A 1 15 ? 4.142 1.133 -5.598 1.00 0.00 15 CYS A C 4
ATOM 1327 O O . CYS A 1 15 ? 3.340 0.744 -6.451 1.00 0.00 15 CYS A O 4
ATOM 1334 N N . CYS A 1 16 ? 4.002 2.289 -4.926 1.00 0.00 16 CYS A N 4
ATOM 1335 C CA . CYS A 1 16 ? 3.048 3.343 -5.333 1.00 0.00 16 CYS A CA 4
ATOM 1336 C C . CYS A 1 16 ? 3.692 4.248 -6.401 1.00 0.00 16 CYS A C 4
ATOM 1337 O O . CYS A 1 16 ? 2.995 4.814 -7.248 1.00 0.00 16 CYS A O 4
ATOM 1344 N N . THR A 1 17 ? 5.034 4.367 -6.364 1.00 0.00 17 THR A N 4
ATOM 1345 C CA . THR A 1 17 ? 5.805 5.114 -7.373 1.00 0.00 17 THR A CA 4
ATOM 1346 C C . THR A 1 17 ? 7.226 4.529 -7.496 1.00 0.00 17 THR A C 4
ATOM 1347 O O . THR A 1 17 ? 7.759 3.965 -6.531 1.00 0.00 17 THR A O 4
ATOM 1358 N N . GLY A 1 18 ? 7.826 4.684 -8.691 1.00 0.00 18 GLY A N 4
ATOM 1359 C CA . GLY A 1 18 ? 9.125 4.078 -9.015 1.00 0.00 18 GLY A CA 4
ATOM 1360 C C . GLY A 1 18 ? 8.971 2.726 -9.703 1.00 0.00 18 GLY A C 4
ATOM 1361 O O . GLY A 1 18 ? 7.884 2.128 -9.678 1.00 0.00 18 GLY A O 4
ATOM 1365 N N . SER A 1 19 ? 10.052 2.236 -10.325 1.00 0.00 19 SER A N 4
ATOM 1366 C CA . SER A 1 19 ? 10.042 0.952 -11.048 1.00 0.00 19 SER A CA 4
ATOM 1367 C C . SER A 1 19 ? 10.828 -0.103 -10.252 1.00 0.00 19 SER A C 4
ATOM 1368 O O . SER A 1 19 ? 12.006 0.094 -9.936 1.00 0.00 19 SER A O 4
ATOM 1376 N N . CYS A 1 20 ? 10.160 -1.217 -9.917 1.00 0.00 20 CYS A N 4
ATOM 1377 C CA . CYS A 1 20 ? 10.795 -2.357 -9.247 1.00 0.00 20 CYS A CA 4
ATOM 1378 C C . CYS A 1 20 ? 11.777 -3.071 -10.205 1.00 0.00 20 CYS A C 4
ATOM 1379 O O . CYS A 1 20 ? 11.398 -3.967 -10.955 1.00 0.00 20 CYS A O 4
ATOM 1386 N N . ARG A 1 21 ? 13.028 -2.590 -10.222 1.00 0.00 21 ARG A N 4
ATOM 1387 C CA . ARG A 1 21 ? 14.106 -3.127 -11.074 1.00 0.00 21 ARG A CA 4
ATOM 1388 C C . ARG A 1 21 ? 15.262 -3.625 -10.195 1.00 0.00 21 ARG A C 4
ATOM 1389 O O . ARG A 1 21 ? 15.623 -2.962 -9.213 1.00 0.00 21 ARG A O 4
ATOM 1410 N N . ASN A 1 22 ? 15.808 -4.812 -10.550 1.00 0.00 22 ASN A N 4
ATOM 1411 C CA . ASN A 1 22 ? 16.882 -5.507 -9.792 1.00 0.00 22 ASN A CA 4
ATOM 1412 C C . ASN A 1 22 ? 16.444 -5.820 -8.343 1.00 0.00 22 ASN A C 4
ATOM 1413 O O . ASN A 1 22 ? 17.265 -5.857 -7.414 1.00 0.00 22 ASN A O 4
ATOM 1424 N N . GLY A 1 23 ? 15.134 -6.069 -8.186 1.00 0.00 23 GLY A N 4
ATOM 1425 C CA . GLY A 1 23 ? 14.528 -6.404 -6.891 1.00 0.00 23 GLY A CA 4
ATOM 1426 C C . GLY A 1 23 ? 14.316 -5.213 -5.958 1.00 0.00 23 GLY A C 4
ATOM 1427 O O . GLY A 1 23 ? 13.934 -5.405 -4.792 1.00 0.00 23 GLY A O 4
ATOM 1431 N N . LYS A 1 24 ? 14.530 -3.975 -6.465 1.00 0.00 24 LYS A N 4
ATOM 1432 C CA . LYS A 1 24 ? 14.335 -2.741 -5.672 1.00 0.00 24 LYS A CA 4
ATOM 1433 C C . LYS A 1 24 ? 13.596 -1.659 -6.476 1.00 0.00 24 LYS A C 4
ATOM 1434 O O . LYS A 1 24 ? 13.758 -1.535 -7.689 1.00 0.00 24 LYS A O 4
ATOM 1453 N N . CYS A 1 25 ? 12.800 -0.871 -5.749 1.00 0.00 25 CYS A N 4
ATOM 1454 C CA . CYS A 1 25 ? 12.026 0.264 -6.276 1.00 0.00 25 CYS A CA 4
ATOM 1455 C C . CYS A 1 25 ? 12.958 1.450 -6.620 1.00 0.00 25 CYS A C 4
ATOM 1456 O O . CYS A 1 25 ? 13.713 1.905 -5.754 1.00 0.00 25 CYS A O 4
ATOM 1465 N N . CYS A 1 1 ? 2.024 -0.767 -0.662 1.00 0.00 1 CYS A N 5
ATOM 1466 C CA . CYS A 1 1 ? 2.971 -0.139 -1.609 1.00 0.00 1 CYS A CA 5
ATOM 1467 C C . CYS A 1 1 ? 4.262 0.258 -0.886 1.00 0.00 1 CYS A C 5
ATOM 1468 O O . CYS A 1 1 ? 4.241 0.550 0.314 1.00 0.00 1 CYS A O 5
ATOM 1477 N N . LYS A 1 2 ? 5.392 0.242 -1.615 1.00 0.00 2 LYS A N 5
ATOM 1478 C CA . LYS A 1 2 ? 6.724 0.564 -1.062 1.00 0.00 2 LYS A CA 5
ATOM 1479 C C . LYS A 1 2 ? 7.182 1.957 -1.529 1.00 0.00 2 LYS A C 5
ATOM 1480 O O . LYS A 1 2 ? 6.768 2.434 -2.591 1.00 0.00 2 LYS A O 5
ATOM 1499 N N . ARG A 1 3 ? 8.040 2.596 -0.717 1.00 0.00 3 ARG A N 5
ATOM 1500 C CA . ARG A 1 3 ? 8.611 3.927 -1.018 1.00 0.00 3 ARG A CA 5
ATOM 1501 C C . ARG A 1 3 ? 9.633 3.849 -2.173 1.00 0.00 3 ARG A C 5
ATOM 1502 O O . ARG A 1 3 ? 10.067 2.758 -2.561 1.00 0.00 3 ARG A O 5
ATOM 1523 N N . LYS A 1 4 ? 10.007 5.022 -2.707 1.00 0.00 4 LYS A N 5
ATOM 1524 C CA . LYS A 1 4 ? 11.049 5.133 -3.736 1.00 0.00 4 LYS A CA 5
ATOM 1525 C C . LYS A 1 4 ? 12.401 4.725 -3.112 1.00 0.00 4 LYS A C 5
ATOM 1526 O O . LYS A 1 4 ? 12.839 5.337 -2.128 1.00 0.00 4 LYS A O 5
ATOM 1545 N N . GLY A 1 5 ? 13.023 3.666 -3.658 1.00 0.00 5 GLY A N 5
ATOM 1546 C CA . GLY A 1 5 ? 14.286 3.124 -3.139 1.00 0.00 5 GLY A CA 5
ATOM 1547 C C . GLY A 1 5 ? 14.078 1.955 -2.171 1.00 0.00 5 GLY A C 5
ATOM 1548 O O . GLY A 1 5 ? 15.052 1.398 -1.655 1.00 0.00 5 GLY A O 5
ATOM 1552 N N . SER A 1 6 ? 12.805 1.590 -1.917 1.00 0.00 6 SER A N 5
ATOM 1553 C CA . SER A 1 6 ? 12.450 0.452 -1.039 1.00 0.00 6 SER A CA 5
ATOM 1554 C C . SER A 1 6 ? 12.298 -0.835 -1.875 1.00 0.00 6 SER A C 5
ATOM 1555 O O . SER A 1 6 ? 11.943 -0.775 -3.051 1.00 0.00 6 SER A O 5
ATOM 1563 N N . SER A 1 7 ? 12.547 -1.997 -1.247 1.00 0.00 7 SER A N 5
ATOM 1564 C CA . SER A 1 7 ? 12.457 -3.307 -1.921 1.00 0.00 7 SER A CA 5
ATOM 1565 C C . SER A 1 7 ? 10.988 -3.773 -2.038 1.00 0.00 7 SER A C 5
ATOM 1566 O O . SER A 1 7 ? 10.293 -3.914 -1.026 1.00 0.00 7 SER A O 5
ATOM 1574 N N . CYS A 1 8 ? 10.534 -3.992 -3.290 1.00 0.00 8 CYS A N 5
ATOM 1575 C CA . CYS A 1 8 ? 9.167 -4.461 -3.597 1.00 0.00 8 CYS A CA 5
ATOM 1576 C C . CYS A 1 8 ? 9.223 -5.928 -4.111 1.00 0.00 8 CYS A C 5
ATOM 1577 O O . CYS A 1 8 ? 9.220 -6.861 -3.294 1.00 0.00 8 CYS A O 5
ATOM 1584 N N . ARG A 1 9 ? 9.312 -6.115 -5.453 1.00 0.00 9 ARG A N 5
ATOM 1585 C CA . ARG A 1 9 ? 9.500 -7.417 -6.133 1.00 0.00 9 ARG A CA 5
ATOM 1586 C C . ARG A 1 9 ? 9.466 -7.131 -7.642 1.00 0.00 9 ARG A C 5
ATOM 1587 O O . ARG A 1 9 ? 8.517 -6.487 -8.104 1.00 0.00 9 ARG A O 5
ATOM 1608 N N . ARG A 1 10 ? 10.462 -7.667 -8.376 1.00 0.00 10 ARG A N 5
ATOM 1609 C CA . ARG A 1 10 ? 10.821 -7.283 -9.772 1.00 0.00 10 ARG A CA 5
ATOM 1610 C C . ARG A 1 10 ? 9.628 -7.094 -10.748 1.00 0.00 10 ARG A C 5
ATOM 1611 O O . ARG A 1 1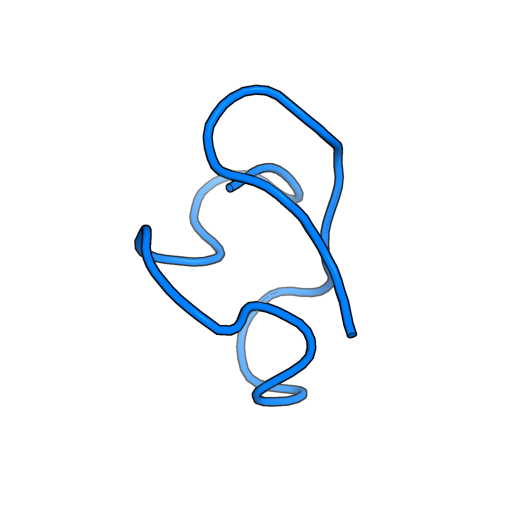0 ? 9.651 -6.179 -11.580 1.00 0.00 10 ARG A O 5
ATOM 1632 N N . THR A 1 11 ? 8.582 -7.925 -10.639 1.00 0.00 11 THR A N 5
ATOM 1633 C CA . THR A 1 11 ? 7.437 -7.872 -11.585 1.00 0.00 11 THR A CA 5
ATOM 1634 C C . THR A 1 11 ? 6.073 -7.693 -10.872 1.00 0.00 11 THR A C 5
ATOM 1635 O O . THR A 1 11 ? 5.023 -7.721 -11.529 1.00 0.00 11 THR A O 5
ATOM 1646 N N . SER A 1 12 ? 6.092 -7.476 -9.545 1.00 0.00 12 SER A N 5
ATOM 1647 C CA . SER A 1 12 ? 4.867 -7.172 -8.769 1.00 0.00 12 SER A CA 5
ATOM 1648 C C . SER A 1 12 ? 4.431 -5.706 -8.935 1.00 0.00 12 SER A C 5
ATOM 1649 O O . SER A 1 12 ? 3.244 -5.401 -8.752 1.00 0.00 12 SER A O 5
ATOM 1657 N N . TYR A 1 13 ? 5.401 -4.821 -9.285 1.00 0.00 13 TYR A N 5
ATOM 1658 C CA . TYR A 1 13 ? 5.197 -3.360 -9.385 1.00 0.00 13 TYR A CA 5
ATOM 1659 C C . TYR A 1 13 ? 4.588 -2.791 -8.077 1.00 0.00 13 TYR A C 5
ATOM 1660 O O . TYR A 1 13 ? 3.769 -1.867 -8.101 1.00 0.00 13 TYR A O 5
ATOM 1678 N N . ASP A 1 14 ? 5.053 -3.319 -6.933 1.00 0.00 14 ASP A N 5
ATOM 1679 C CA . ASP A 1 14 ? 4.441 -3.067 -5.613 1.00 0.00 14 ASP A CA 5
ATOM 1680 C C . ASP A 1 14 ? 5.038 -1.794 -4.951 1.00 0.00 14 ASP A C 5
ATOM 1681 O O . ASP A 1 14 ? 5.206 -1.706 -3.732 1.00 0.00 14 ASP A O 5
ATOM 1690 N N . CYS A 1 15 ? 5.325 -0.780 -5.791 1.00 0.00 15 CYS A N 5
ATOM 1691 C CA . CYS A 1 15 ? 5.850 0.520 -5.362 1.00 0.00 15 CYS A CA 5
ATOM 1692 C C . CYS A 1 15 ? 4.751 1.576 -5.503 1.00 0.00 15 CYS A C 5
ATOM 1693 O O . CYS A 1 15 ? 4.060 1.600 -6.528 1.00 0.00 15 CYS A O 5
ATOM 1700 N N . CYS A 1 16 ? 4.585 2.423 -4.468 1.00 0.00 16 CYS A N 5
ATOM 1701 C CA . CYS A 1 16 ? 3.660 3.582 -4.498 1.00 0.00 16 CYS A CA 5
ATOM 1702 C C . CYS A 1 16 ? 4.068 4.573 -5.607 1.00 0.00 16 CYS A C 5
ATOM 1703 O O . CYS A 1 16 ? 3.206 5.153 -6.282 1.00 0.00 16 CYS A O 5
ATOM 1710 N N . THR A 1 17 ? 5.391 4.739 -5.793 1.00 0.00 17 THR A N 5
ATOM 1711 C CA . THR A 1 17 ? 5.959 5.417 -6.964 1.00 0.00 17 THR A CA 5
ATOM 1712 C C . THR A 1 17 ? 7.247 4.688 -7.394 1.00 0.00 17 THR A C 5
ATOM 1713 O O . THR A 1 17 ? 7.997 4.168 -6.550 1.00 0.00 17 THR A O 5
ATOM 1724 N N . GLY A 1 18 ? 7.473 4.632 -8.712 1.00 0.00 18 GLY A N 5
ATOM 1725 C CA . GLY A 1 18 ? 8.638 3.966 -9.285 1.00 0.00 18 GLY A CA 5
ATOM 1726 C C . GLY A 1 18 ? 8.334 2.558 -9.782 1.00 0.00 18 GLY A C 5
ATOM 1727 O O . GLY A 1 18 ? 7.308 1.961 -9.427 1.00 0.00 18 GLY A O 5
ATOM 1731 N N . SER A 1 19 ? 9.228 2.046 -10.628 1.00 0.00 19 SER A N 5
ATOM 1732 C CA . SER A 1 19 ? 9.153 0.691 -11.181 1.00 0.00 19 SER A CA 5
ATOM 1733 C C . SER A 1 19 ? 9.999 -0.263 -10.329 1.00 0.00 19 SER A C 5
ATOM 1734 O O . SER A 1 19 ? 11.046 0.135 -9.813 1.00 0.00 19 SER A O 5
ATOM 1742 N N . CYS A 1 20 ? 9.544 -1.522 -10.192 1.00 0.00 20 CYS A N 5
ATOM 1743 C CA . CYS A 1 20 ? 10.299 -2.570 -9.489 1.00 0.00 20 CYS A CA 5
ATOM 1744 C C . CYS A 1 20 ? 11.494 -3.060 -10.344 1.00 0.00 20 CYS A C 5
ATOM 1745 O O . CYS A 1 20 ? 11.461 -4.125 -10.967 1.00 0.00 20 CYS A O 5
ATOM 1752 N N . ARG A 1 21 ? 12.539 -2.230 -10.378 1.00 0.00 21 ARG A N 5
ATOM 1753 C CA . ARG A 1 21 ? 13.775 -2.482 -11.113 1.00 0.00 21 ARG A CA 5
ATOM 1754 C C . ARG A 1 21 ? 14.705 -3.347 -10.257 1.00 0.00 21 ARG A C 5
ATOM 1755 O O . ARG A 1 21 ? 15.146 -2.899 -9.189 1.00 0.00 21 ARG A O 5
ATOM 1776 N N . ASN A 1 22 ? 14.939 -4.596 -10.707 1.00 0.00 22 ASN A N 5
ATOM 1777 C CA . ASN A 1 22 ? 15.832 -5.568 -10.031 1.00 0.00 22 ASN A CA 5
ATOM 1778 C C . ASN A 1 22 ? 15.329 -5.830 -8.581 1.00 0.00 22 ASN A C 5
ATOM 1779 O O . ASN A 1 22 ? 16.098 -5.910 -7.612 1.00 0.00 22 ASN A O 5
ATOM 1790 N N . GLY A 1 23 ? 13.991 -5.932 -8.460 1.00 0.00 23 GLY A N 5
ATOM 1791 C CA . GLY A 1 23 ? 13.330 -6.240 -7.191 1.00 0.00 23 GLY A CA 5
ATOM 1792 C C . GLY A 1 23 ? 12.992 -5.012 -6.339 1.00 0.00 23 GLY A C 5
ATOM 1793 O O . GLY A 1 23 ? 12.208 -5.120 -5.389 1.00 0.00 23 GLY A O 5
ATOM 1797 N N . LYS A 1 24 ? 13.565 -3.833 -6.671 1.00 0.00 24 LYS A N 5
ATOM 1798 C CA . LYS A 1 24 ? 13.457 -2.623 -5.824 1.00 0.00 24 LYS A CA 5
ATOM 1799 C C . LYS A 1 24 ? 12.934 -1.421 -6.632 1.00 0.00 24 LYS A C 5
ATOM 1800 O O . LYS A 1 24 ? 13.137 -1.340 -7.844 1.00 0.00 24 LYS A O 5
ATOM 1819 N N . CYS A 1 25 ? 12.302 -0.476 -5.924 1.00 0.00 25 CYS A N 5
ATOM 1820 C CA . CYS A 1 25 ? 11.647 0.699 -6.515 1.00 0.00 25 CYS A CA 5
ATOM 1821 C C . CYS A 1 25 ? 12.691 1.718 -7.031 1.00 0.00 25 CYS A C 5
ATOM 1822 O O . CYS A 1 25 ? 13.240 2.505 -6.255 1.00 0.00 25 CYS A O 5
ATOM 1831 N N . CYS A 1 1 ? 2.423 0.093 0.863 1.00 0.00 1 CYS A N 6
ATOM 1832 C CA . CYS A 1 1 ? 2.864 0.017 -0.553 1.00 0.00 1 CYS A CA 6
ATOM 1833 C C . CYS A 1 1 ? 4.337 0.448 -0.666 1.00 0.00 1 CYS A C 6
ATOM 1834 O O . CYS A 1 1 ? 4.821 1.163 0.205 1.00 0.00 1 CYS A O 6
ATOM 1843 N N . LYS A 1 2 ? 5.042 0.045 -1.750 1.00 0.00 2 LYS A N 6
ATOM 1844 C CA . LYS A 1 2 ? 6.507 0.257 -1.855 1.00 0.00 2 LYS A CA 6
ATOM 1845 C C . LYS A 1 2 ? 6.808 1.704 -2.291 1.00 0.00 2 LYS A C 6
ATOM 1846 O O . LYS A 1 2 ? 6.265 2.176 -3.292 1.00 0.00 2 LYS A O 6
ATOM 1865 N N . ARG A 1 3 ? 7.656 2.404 -1.521 1.00 0.00 3 ARG A N 6
ATOM 1866 C CA . ARG A 1 3 ? 8.117 3.766 -1.863 1.00 0.00 3 ARG A CA 6
ATOM 1867 C C . ARG A 1 3 ? 9.391 3.670 -2.723 1.00 0.00 3 ARG A C 6
ATOM 1868 O O . ARG A 1 3 ? 9.941 2.574 -2.894 1.00 0.00 3 ARG A O 6
ATOM 1889 N N . LYS A 1 4 ? 9.866 4.809 -3.267 1.00 0.00 4 LYS A N 6
ATOM 1890 C CA . LYS A 1 4 ? 11.084 4.833 -4.094 1.00 0.00 4 LYS A CA 6
ATOM 1891 C C . LYS A 1 4 ? 12.316 4.494 -3.240 1.00 0.00 4 LYS A C 6
ATOM 1892 O O . LYS A 1 4 ? 12.644 5.205 -2.279 1.00 0.00 4 LYS A O 6
ATOM 1911 N N . GLY A 1 5 ? 12.973 3.392 -3.601 1.00 0.00 5 GLY A N 6
ATOM 1912 C CA . GLY A 1 5 ? 14.142 2.886 -2.882 1.00 0.00 5 GLY A CA 6
ATOM 1913 C C . GLY A 1 5 ? 13.848 1.624 -2.080 1.00 0.00 5 GLY A C 6
ATOM 1914 O O . GLY A 1 5 ? 14.780 0.950 -1.614 1.00 0.00 5 GLY A O 6
ATOM 1918 N N . SER A 1 6 ? 12.551 1.312 -1.891 1.00 0.00 6 SER A N 6
ATOM 1919 C CA . SER A 1 6 ? 12.110 0.107 -1.163 1.00 0.00 6 SER A CA 6
ATOM 1920 C C . SER A 1 6 ? 12.345 -1.162 -1.999 1.00 0.00 6 SER A C 6
ATOM 1921 O O . SER A 1 6 ? 12.329 -1.117 -3.224 1.00 0.00 6 SER A O 6
ATOM 1929 N N . SER A 1 7 ? 12.533 -2.301 -1.314 1.00 0.00 7 SER A N 6
ATOM 1930 C CA . SER A 1 7 ? 12.710 -3.610 -1.968 1.00 0.00 7 SER A CA 6
ATOM 1931 C C . SER A 1 7 ? 11.342 -4.183 -2.386 1.00 0.00 7 SER A C 6
ATOM 1932 O O . SER A 1 7 ? 10.357 -4.033 -1.658 1.00 0.00 7 SER A O 6
ATOM 1940 N N . CYS A 1 8 ? 11.303 -4.805 -3.574 1.00 0.00 8 CYS A N 6
ATOM 1941 C CA . CYS A 1 8 ? 10.089 -5.442 -4.127 1.00 0.00 8 CYS A CA 6
ATOM 1942 C C . CYS A 1 8 ? 10.478 -6.649 -5.014 1.00 0.00 8 CYS A C 6
ATOM 1943 O O . CYS A 1 8 ? 11.652 -7.018 -5.086 1.00 0.00 8 CYS A O 6
ATOM 1950 N N . ARG A 1 9 ? 9.482 -7.304 -5.641 1.00 0.00 9 ARG A N 6
ATOM 1951 C CA . ARG A 1 9 ? 9.738 -8.304 -6.709 1.00 0.00 9 ARG A CA 6
ATOM 1952 C C . ARG A 1 9 ? 9.896 -7.539 -8.053 1.00 0.00 9 ARG A C 6
ATOM 1953 O O . ARG A 1 9 ? 9.666 -6.334 -8.083 1.00 0.00 9 ARG A O 6
ATOM 1974 N N . ARG A 1 10 ? 10.271 -8.242 -9.150 1.00 0.00 10 ARG A N 6
ATOM 1975 C CA . ARG A 1 10 ? 10.472 -7.635 -10.507 1.00 0.00 10 ARG A CA 6
ATOM 1976 C C . ARG A 1 10 ? 9.273 -6.756 -10.935 1.00 0.00 10 ARG A C 6
ATOM 1977 O O . ARG A 1 10 ? 9.441 -5.734 -11.614 1.00 0.00 10 ARG A O 6
ATOM 1998 N N . THR A 1 11 ? 8.071 -7.176 -10.511 1.00 0.00 11 THR A N 6
ATOM 1999 C CA . THR A 1 11 ? 6.874 -6.334 -10.507 1.00 0.00 11 THR A CA 6
ATOM 2000 C C . THR A 1 11 ? 5.893 -6.864 -9.434 1.00 0.00 11 THR A C 6
ATOM 2001 O O . THR A 1 11 ? 5.178 -7.852 -9.634 1.00 0.00 11 THR A O 6
ATOM 2012 N N . SER A 1 12 ? 5.962 -6.240 -8.241 1.00 0.00 12 SER A N 6
ATOM 2013 C CA . SER A 1 12 ? 5.063 -6.538 -7.109 1.00 0.00 12 SER A CA 6
ATOM 2014 C C . SER A 1 12 ? 3.715 -5.790 -7.237 1.00 0.00 12 SER A C 6
ATOM 2015 O O . SER A 1 12 ? 2.763 -6.072 -6.495 1.00 0.00 12 SER A O 6
ATOM 2023 N N . TYR A 1 13 ? 3.684 -4.814 -8.179 1.00 0.00 13 TYR A N 6
ATOM 2024 C CA . TYR A 1 13 ? 2.503 -3.985 -8.542 1.00 0.00 13 TYR A CA 6
ATOM 2025 C C . TYR A 1 13 ? 2.093 -2.955 -7.463 1.00 0.00 13 TYR A C 6
ATOM 2026 O O . TYR A 1 13 ? 1.445 -1.952 -7.794 1.00 0.00 13 TYR A O 6
ATOM 2044 N N . ASP A 1 14 ? 2.468 -3.181 -6.186 1.00 0.00 14 ASP A N 6
ATOM 2045 C CA . ASP A 1 14 ? 2.128 -2.253 -5.084 1.00 0.00 14 ASP A CA 6
ATOM 2046 C C . ASP A 1 14 ? 3.189 -1.132 -4.954 1.00 0.00 14 ASP A C 6
ATOM 2047 O O . ASP A 1 14 ? 3.104 -0.306 -4.047 1.00 0.00 14 ASP A O 6
ATOM 2056 N N . CYS A 1 15 ? 4.196 -1.120 -5.856 1.00 0.00 15 CYS A N 6
ATOM 2057 C CA . CYS A 1 15 ? 5.215 -0.058 -5.901 1.00 0.00 15 CYS A CA 6
ATOM 2058 C C . CYS A 1 15 ? 4.546 1.289 -6.252 1.00 0.00 15 CYS A C 6
ATOM 2059 O O . CYS A 1 15 ? 4.223 1.550 -7.417 1.00 0.00 15 CYS A O 6
ATOM 2066 N N . CYS A 1 16 ? 4.256 2.086 -5.199 1.00 0.00 16 CYS A N 6
ATOM 2067 C CA . CYS A 1 16 ? 3.545 3.380 -5.309 1.00 0.00 16 CYS A CA 6
ATOM 2068 C C . CYS A 1 16 ? 4.289 4.393 -6.192 1.00 0.00 16 CYS A C 6
ATOM 2069 O O . CYS A 1 16 ? 3.653 5.182 -6.903 1.00 0.00 16 CYS A O 6
ATOM 2076 N N . THR A 1 17 ? 5.629 4.364 -6.146 1.00 0.00 17 THR A N 6
ATOM 2077 C CA . THR A 1 17 ? 6.465 5.267 -6.947 1.00 0.00 17 THR A CA 6
ATOM 2078 C C . THR A 1 17 ? 7.794 4.579 -7.322 1.00 0.00 17 THR A C 6
ATOM 2079 O O . THR A 1 17 ? 8.416 3.907 -6.489 1.00 0.00 17 THR A O 6
ATOM 2090 N N . GLY A 1 18 ? 8.212 4.777 -8.591 1.00 0.00 18 GLY A N 6
ATOM 2091 C CA . GLY A 1 18 ? 9.375 4.085 -9.161 1.00 0.00 18 GLY A CA 6
ATOM 2092 C C . GLY A 1 18 ? 9.009 2.744 -9.791 1.00 0.00 18 GLY A C 6
ATOM 2093 O O . GLY A 1 18 ? 7.910 2.221 -9.572 1.00 0.00 18 GLY A O 6
ATOM 2097 N N . SER A 1 19 ? 9.920 2.201 -10.605 1.00 0.00 19 SER A N 6
ATOM 2098 C CA . SER A 1 19 ? 9.800 0.846 -11.173 1.00 0.00 19 SER A CA 6
ATOM 2099 C C . SER A 1 19 ? 10.762 -0.094 -10.429 1.00 0.00 19 SER A C 6
ATOM 2100 O O . SER A 1 19 ? 11.827 0.350 -9.974 1.00 0.00 19 SER A O 6
ATOM 2108 N N . CYS A 1 20 ? 10.382 -1.378 -10.297 1.00 0.00 20 CYS A N 6
ATOM 2109 C CA . CYS A 1 20 ? 11.155 -2.382 -9.536 1.00 0.00 20 CYS A CA 6
ATOM 2110 C C . CYS A 1 20 ? 12.410 -2.862 -10.301 1.00 0.00 20 CYS A C 6
ATOM 2111 O O . CYS A 1 20 ? 12.487 -4.001 -10.779 1.00 0.00 20 CYS A O 6
ATOM 2118 N N . ARG A 1 21 ? 13.393 -1.961 -10.387 1.00 0.00 21 ARG A N 6
ATOM 2119 C CA . ARG A 1 21 ? 14.688 -2.188 -11.042 1.00 0.00 21 ARG A CA 6
ATOM 2120 C C . ARG A 1 21 ? 15.636 -2.884 -10.052 1.00 0.00 21 ARG A C 6
ATOM 2121 O O . ARG A 1 21 ? 15.831 -2.389 -8.930 1.00 0.00 21 ARG A O 6
ATOM 2142 N N . ASN A 1 22 ? 16.189 -4.050 -10.470 1.00 0.00 22 ASN A N 6
ATOM 2143 C CA . ASN A 1 22 ? 17.023 -4.938 -9.612 1.00 0.00 22 ASN A CA 6
ATOM 2144 C C . ASN A 1 22 ? 16.190 -5.398 -8.386 1.00 0.00 22 ASN A C 6
ATOM 2145 O O . ASN A 1 22 ? 16.705 -5.622 -7.280 1.00 0.00 22 ASN A O 6
ATOM 2156 N N . GLY A 1 23 ? 14.873 -5.546 -8.646 1.00 0.00 23 GLY A N 6
ATOM 2157 C CA . GLY A 1 23 ? 13.883 -5.875 -7.625 1.00 0.00 23 GLY A CA 6
ATOM 2158 C C . GLY A 1 23 ? 13.763 -4.813 -6.536 1.00 0.00 23 GLY A C 6
ATOM 2159 O O . GLY A 1 23 ? 13.582 -5.141 -5.368 1.00 0.00 23 GLY A O 6
ATOM 2163 N N . LYS A 1 24 ? 13.900 -3.527 -6.918 1.00 0.00 24 LYS A N 6
ATOM 2164 C CA . LYS A 1 24 ? 13.751 -2.380 -5.995 1.00 0.00 24 LYS A CA 6
ATOM 2165 C C . LYS A 1 24 ? 13.185 -1.173 -6.741 1.00 0.00 24 LYS A C 6
ATOM 2166 O O . LYS A 1 24 ? 13.587 -0.900 -7.870 1.00 0.00 24 LYS A O 6
ATOM 2185 N N . CYS A 1 25 ? 12.281 -0.444 -6.088 1.00 0.00 25 CYS A N 6
ATOM 2186 C CA . CYS A 1 25 ? 11.616 0.727 -6.678 1.00 0.00 25 CYS A CA 6
ATOM 2187 C C . CYS A 1 25 ? 12.629 1.866 -6.934 1.00 0.00 25 CYS A C 6
ATOM 2188 O O . CYS A 1 25 ? 13.461 2.156 -6.072 1.00 0.00 25 CYS A O 6
ATOM 2197 N N . CYS A 1 1 ? 2.700 -0.097 0.728 1.00 0.00 1 CYS A N 7
ATOM 2198 C CA . CYS A 1 1 ? 3.315 -0.037 -0.621 1.00 0.00 1 CYS A CA 7
ATOM 2199 C C . CYS A 1 1 ? 4.813 0.310 -0.514 1.00 0.00 1 CYS A C 7
ATOM 2200 O O . CYS A 1 1 ? 5.294 0.706 0.553 1.00 0.00 1 CYS A O 7
ATOM 2209 N N . LYS A 1 2 ? 5.553 0.157 -1.628 1.00 0.00 2 LYS A N 7
ATOM 2210 C CA . LYS A 1 2 ? 7.011 0.368 -1.679 1.00 0.00 2 LYS A CA 7
ATOM 2211 C C . LYS A 1 2 ? 7.338 1.784 -2.190 1.00 0.00 2 LYS A C 7
ATOM 2212 O O . LYS A 1 2 ? 6.816 2.233 -3.217 1.00 0.00 2 LYS A O 7
ATOM 2231 N N . ARG A 1 3 ? 8.188 2.477 -1.424 1.00 0.00 3 ARG A N 7
ATOM 2232 C CA . ARG A 1 3 ? 8.686 3.827 -1.723 1.00 0.00 3 ARG A CA 7
ATOM 2233 C C . ARG A 1 3 ? 9.883 3.784 -2.697 1.00 0.00 3 ARG A C 7
ATOM 2234 O O . ARG A 1 3 ? 10.352 2.705 -3.079 1.00 0.00 3 ARG A O 7
ATOM 2255 N N . LYS A 1 4 ? 10.386 4.981 -3.048 1.00 0.00 4 LYS A N 7
ATOM 2256 C CA . LYS A 1 4 ? 11.579 5.152 -3.894 1.00 0.00 4 LYS A CA 7
ATOM 2257 C C . LYS A 1 4 ? 12.836 4.628 -3.163 1.00 0.00 4 LYS A C 7
ATOM 2258 O O . LYS A 1 4 ? 13.372 5.293 -2.266 1.00 0.00 4 LYS A O 7
ATOM 2277 N N . GLY A 1 5 ? 13.252 3.404 -3.527 1.00 0.00 5 GLY A N 7
ATOM 2278 C CA . GLY A 1 5 ? 14.430 2.750 -2.943 1.00 0.00 5 GLY A CA 7
ATOM 2279 C C . GLY A 1 5 ? 14.063 1.526 -2.118 1.00 0.00 5 GLY A C 7
ATOM 2280 O O . GLY A 1 5 ? 14.929 0.697 -1.815 1.00 0.00 5 GLY A O 7
ATOM 2284 N N . SER A 1 6 ? 12.772 1.420 -1.744 1.00 0.00 6 SER A N 7
ATOM 2285 C CA . SER A 1 6 ? 12.255 0.304 -0.939 1.00 0.00 6 SER A CA 7
ATOM 2286 C C . SER A 1 6 ? 12.249 -0.997 -1.760 1.00 0.00 6 SER A C 7
ATOM 2287 O O . SER A 1 6 ? 11.944 -0.977 -2.957 1.00 0.00 6 SER A O 7
ATOM 2295 N N . SER A 1 7 ? 12.556 -2.117 -1.103 1.00 0.00 7 SER A N 7
ATOM 2296 C CA . SER A 1 7 ? 12.734 -3.408 -1.768 1.00 0.00 7 SER A CA 7
ATOM 2297 C C . SER A 1 7 ? 11.371 -4.054 -2.119 1.00 0.00 7 SER A C 7
ATOM 2298 O O . SER A 1 7 ? 10.565 -4.344 -1.238 1.00 0.00 7 SER A O 7
ATOM 2306 N N . CYS A 1 8 ? 11.124 -4.237 -3.429 1.00 0.00 8 CYS A N 7
ATOM 2307 C CA . CYS A 1 8 ? 9.902 -4.876 -3.958 1.00 0.00 8 CYS A CA 7
ATOM 2308 C C . CYS A 1 8 ? 10.275 -6.190 -4.676 1.00 0.00 8 CYS A C 7
ATOM 2309 O O . CYS A 1 8 ? 11.353 -6.741 -4.442 1.00 0.00 8 CYS A O 7
ATOM 2316 N N . ARG A 1 9 ? 9.355 -6.731 -5.496 1.00 0.00 9 ARG A N 7
ATOM 2317 C CA . ARG A 1 9 ? 9.632 -7.889 -6.378 1.00 0.00 9 ARG A CA 7
ATOM 2318 C C . ARG A 1 9 ? 10.045 -7.394 -7.782 1.00 0.00 9 ARG A C 7
ATOM 2319 O O . ARG A 1 9 ? 10.442 -6.233 -7.935 1.00 0.00 9 ARG A O 7
ATOM 2340 N N . ARG A 1 10 ? 10.010 -8.305 -8.777 1.00 0.00 10 ARG A N 7
ATOM 2341 C CA . ARG A 1 10 ? 10.460 -8.028 -10.164 1.00 0.00 10 ARG A CA 7
ATOM 2342 C C . ARG A 1 10 ? 9.628 -6.914 -10.840 1.00 0.00 10 ARG A C 7
ATOM 2343 O O . ARG A 1 10 ? 10.170 -5.879 -11.230 1.00 0.00 10 ARG A O 7
ATOM 2364 N N . THR A 1 11 ? 8.319 -7.160 -11.003 1.00 0.00 11 THR A N 7
ATOM 2365 C CA . THR A 1 11 ? 7.386 -6.244 -11.709 1.00 0.00 11 THR A CA 7
ATOM 2366 C C . THR A 1 11 ? 6.002 -6.283 -11.031 1.00 0.00 11 THR A C 7
ATOM 2367 O O . THR A 1 11 ? 4.997 -5.892 -11.630 1.00 0.00 11 THR A O 7
ATOM 2378 N N . SER A 1 12 ? 5.974 -6.695 -9.751 1.00 0.00 12 SER A N 7
ATOM 2379 C CA . SER A 1 12 ? 4.727 -7.030 -9.027 1.00 0.00 12 SER A CA 7
ATOM 2380 C C . SER A 1 12 ? 3.907 -5.800 -8.560 1.00 0.00 12 SER A C 7
ATOM 2381 O O . SER A 1 12 ? 2.999 -5.952 -7.733 1.00 0.00 12 SER A O 7
ATOM 2389 N N . TYR A 1 13 ? 4.239 -4.594 -9.087 1.00 0.00 13 TYR A N 7
ATOM 2390 C CA . TYR A 1 13 ? 3.448 -3.349 -8.893 1.00 0.00 13 TYR A CA 7
ATOM 2391 C C . TYR A 1 13 ? 3.401 -2.891 -7.420 1.00 0.00 13 TYR A C 7
ATOM 2392 O O . TYR A 1 13 ? 2.552 -2.065 -7.062 1.00 0.00 13 TYR A O 7
ATOM 2410 N N . ASP A 1 14 ? 4.339 -3.400 -6.591 1.00 0.00 14 ASP A N 7
ATOM 2411 C CA . ASP A 1 14 ? 4.390 -3.106 -5.136 1.00 0.00 14 ASP A CA 7
ATOM 2412 C C . ASP A 1 14 ? 4.566 -1.594 -4.870 1.00 0.00 14 ASP A C 7
ATOM 2413 O O . ASP A 1 14 ? 4.103 -1.078 -3.848 1.00 0.00 14 ASP A O 7
ATOM 2422 N N . CYS A 1 15 ? 5.226 -0.910 -5.825 1.00 0.00 15 CYS A N 7
ATOM 2423 C CA . CYS A 1 15 ? 5.492 0.537 -5.789 1.00 0.00 15 CYS A CA 7
ATOM 2424 C C . CYS A 1 15 ? 4.206 1.385 -5.699 1.00 0.00 15 CYS A C 7
ATOM 2425 O O . CYS A 1 15 ? 3.240 1.141 -6.433 1.00 0.00 15 CYS A O 7
ATOM 2432 N N . CYS A 1 16 ? 4.215 2.370 -4.778 1.00 0.00 16 CYS A N 7
ATOM 2433 C CA . CYS A 1 16 ? 3.240 3.482 -4.765 1.00 0.00 16 CYS A CA 7
ATOM 2434 C C . CYS A 1 16 ? 3.545 4.459 -5.917 1.00 0.00 16 CYS A C 7
ATOM 2435 O O . CYS A 1 16 ? 2.641 5.133 -6.429 1.00 0.00 16 CYS A O 7
ATOM 2442 N N . THR A 1 17 ? 4.833 4.525 -6.298 1.00 0.00 17 THR A N 7
ATOM 2443 C CA . THR A 1 17 ? 5.317 5.377 -7.388 1.00 0.00 17 THR A CA 7
ATOM 2444 C C . THR A 1 17 ? 6.622 4.792 -7.965 1.00 0.00 17 THR A C 7
ATOM 2445 O O . THR A 1 17 ? 7.436 4.217 -7.226 1.00 0.00 17 THR A O 7
ATOM 2456 N N . GLY A 1 18 ? 6.811 4.949 -9.287 1.00 0.00 18 GLY A N 7
ATOM 2457 C CA . GLY A 1 18 ? 7.951 4.358 -9.995 1.00 0.00 18 GLY A CA 7
ATOM 2458 C C . GLY A 1 18 ? 7.706 2.906 -10.388 1.00 0.00 18 GLY A C 7
ATOM 2459 O O . GLY A 1 18 ? 6.571 2.415 -10.297 1.00 0.00 18 GLY A O 7
ATOM 2463 N N . SER A 1 19 ? 8.769 2.220 -10.832 1.00 0.00 19 SER A N 7
ATOM 2464 C CA . SER A 1 19 ? 8.707 0.803 -11.240 1.00 0.00 19 SER A CA 7
ATOM 2465 C C . SER A 1 19 ? 9.900 0.036 -10.644 1.00 0.00 19 SER A C 7
ATOM 2466 O O . SER A 1 19 ? 10.968 0.612 -10.401 1.00 0.00 19 SER A O 7
ATOM 2474 N N . CYS A 1 20 ? 9.706 -1.275 -10.434 1.00 0.00 20 CYS A N 7
ATOM 2475 C CA . CYS A 1 20 ? 10.673 -2.133 -9.743 1.00 0.00 20 CYS A CA 7
ATOM 2476 C C . CYS A 1 20 ? 11.931 -2.425 -10.599 1.00 0.00 20 CYS A C 7
ATOM 2477 O O . CYS A 1 20 ? 11.847 -3.045 -11.667 1.00 0.00 20 CYS A O 7
ATOM 2484 N N . ARG A 1 21 ? 13.088 -1.925 -10.117 1.00 0.00 21 ARG A N 7
ATOM 2485 C CA . ARG A 1 21 ? 14.417 -2.240 -10.655 1.00 0.00 21 ARG A CA 7
ATOM 2486 C C . ARG A 1 21 ? 15.123 -3.266 -9.742 1.00 0.00 21 ARG A C 7
ATOM 2487 O O . ARG A 1 21 ? 15.549 -2.907 -8.629 1.00 0.00 21 ARG A O 7
ATOM 2508 N N . ASN A 1 22 ? 15.191 -4.536 -10.206 1.00 0.00 22 ASN A N 7
ATOM 2509 C CA . ASN A 1 22 ? 15.981 -5.628 -9.577 1.00 0.00 22 ASN A CA 7
ATOM 2510 C C . ASN A 1 22 ? 15.694 -5.752 -8.056 1.00 0.00 22 ASN A C 7
ATOM 2511 O O . ASN A 1 22 ? 16.512 -5.340 -7.221 1.00 0.00 22 ASN A O 7
ATOM 2522 N N . GLY A 1 23 ? 14.480 -6.226 -7.718 1.00 0.00 23 GLY A N 7
ATOM 2523 C CA . GLY A 1 23 ? 14.074 -6.445 -6.317 1.00 0.00 23 GLY A CA 7
ATOM 2524 C C . GLY A 1 23 ? 13.970 -5.164 -5.470 1.00 0.00 23 GLY A C 7
ATOM 2525 O O . GLY A 1 23 ? 13.806 -5.245 -4.252 1.00 0.00 23 GLY A O 7
ATOM 2529 N N . LYS A 1 24 ? 14.095 -3.987 -6.112 1.00 0.00 24 LYS A N 7
ATOM 2530 C CA . LYS A 1 24 ? 14.002 -2.664 -5.460 1.00 0.00 24 LYS A CA 7
ATOM 2531 C C . LYS A 1 24 ? 13.066 -1.793 -6.277 1.00 0.00 24 LYS A C 7
ATOM 2532 O O . LYS A 1 24 ? 12.822 -2.085 -7.441 1.00 0.00 24 LYS A O 7
ATOM 2551 N N . CYS A 1 25 ? 12.547 -0.729 -5.681 1.00 0.00 25 CYS A N 7
ATOM 2552 C CA . CYS A 1 25 ? 11.593 0.174 -6.353 1.00 0.00 25 CYS A CA 7
ATOM 2553 C C . CYS A 1 25 ? 12.297 1.479 -6.745 1.00 0.00 25 CYS A C 7
ATOM 2554 O O . CYS A 1 25 ? 13.065 2.027 -5.950 1.00 0.00 25 CYS A O 7
ATOM 2563 N N . CYS A 1 1 ? 2.471 -1.052 -0.221 1.00 0.00 1 CYS A N 8
ATOM 2564 C CA . CYS A 1 1 ? 2.959 0.119 -0.988 1.00 0.00 1 CYS A CA 8
ATOM 2565 C C . CYS A 1 1 ? 4.491 0.161 -0.980 1.00 0.00 1 CYS A C 8
ATOM 2566 O O . CYS A 1 1 ? 5.122 -0.221 0.014 1.00 0.00 1 CYS A O 8
ATOM 2575 N N . LYS A 1 2 ? 5.087 0.621 -2.103 1.00 0.00 2 LYS A N 8
ATOM 2576 C CA . LYS A 1 2 ? 6.550 0.776 -2.245 1.00 0.00 2 LYS A CA 8
ATOM 2577 C C . LYS A 1 2 ? 6.886 2.196 -2.707 1.00 0.00 2 LYS A C 8
ATOM 2578 O O . LYS A 1 2 ? 6.171 2.787 -3.532 1.00 0.00 2 LYS A O 8
ATOM 2597 N N . ARG A 1 3 ? 7.985 2.725 -2.155 1.00 0.00 3 ARG A N 8
ATOM 2598 C CA . ARG A 1 3 ? 8.573 4.016 -2.545 1.00 0.00 3 ARG A CA 8
ATOM 2599 C C . ARG A 1 3 ? 10.020 3.777 -3.027 1.00 0.00 3 ARG A C 8
ATOM 2600 O O . ARG A 1 3 ? 10.546 2.655 -2.908 1.00 0.00 3 ARG A O 8
ATOM 2621 N N . LYS A 1 4 ? 10.658 4.841 -3.549 1.00 0.00 4 LYS A N 8
ATOM 2622 C CA . LYS A 1 4 ? 12.032 4.778 -4.078 1.00 0.00 4 LYS A CA 8
ATOM 2623 C C . LYS A 1 4 ? 13.039 4.438 -2.963 1.00 0.00 4 LYS A C 8
ATOM 2624 O O . LYS A 1 4 ? 13.240 5.218 -2.024 1.00 0.00 4 LYS A O 8
ATOM 2643 N N . GLY A 1 5 ? 13.645 3.249 -3.078 1.00 0.00 5 GLY A N 8
ATOM 2644 C CA . GLY A 1 5 ? 14.603 2.741 -2.101 1.00 0.00 5 GLY A CA 8
ATOM 2645 C C . GLY A 1 5 ? 14.179 1.410 -1.499 1.00 0.00 5 GLY A C 8
ATOM 2646 O O . GLY A 1 5 ? 15.034 0.610 -1.113 1.00 0.00 5 GLY A O 8
ATOM 2650 N N . SER A 1 6 ? 12.852 1.168 -1.416 1.00 0.00 6 SER A N 8
ATOM 2651 C CA . SER A 1 6 ? 12.291 -0.037 -0.756 1.00 0.00 6 SER A CA 8
ATOM 2652 C C . SER A 1 6 ? 12.424 -1.281 -1.667 1.00 0.00 6 SER A C 8
ATOM 2653 O O . SER A 1 6 ? 12.163 -1.203 -2.868 1.00 0.00 6 SER A O 8
ATOM 2661 N N . SER A 1 7 ? 12.823 -2.429 -1.076 1.00 0.00 7 SER A N 8
ATOM 2662 C CA . SER A 1 7 ? 13.089 -3.674 -1.823 1.00 0.00 7 SER A CA 8
ATOM 2663 C C . SER A 1 7 ? 11.778 -4.410 -2.176 1.00 0.00 7 SER A C 8
ATOM 2664 O O . SER A 1 7 ? 10.953 -4.679 -1.298 1.00 0.00 7 SER A O 8
ATOM 2672 N N . CYS A 1 8 ? 11.601 -4.727 -3.471 1.00 0.00 8 CYS A N 8
ATOM 2673 C CA . CYS A 1 8 ? 10.393 -5.408 -3.984 1.00 0.00 8 CYS A CA 8
ATOM 2674 C C . CYS A 1 8 ? 10.717 -6.217 -5.247 1.00 0.00 8 CYS A C 8
ATOM 2675 O O . CYS A 1 8 ? 11.663 -5.903 -5.969 1.00 0.00 8 CYS A O 8
ATOM 2682 N N . ARG A 1 9 ? 9.900 -7.255 -5.515 1.00 0.00 9 ARG A N 8
ATOM 2683 C CA . ARG A 1 9 ? 10.060 -8.121 -6.705 1.00 0.00 9 ARG A CA 8
ATOM 2684 C C . ARG A 1 9 ? 9.683 -7.329 -7.974 1.00 0.00 9 ARG A C 8
ATOM 2685 O O . ARG A 1 9 ? 8.750 -6.523 -7.925 1.00 0.00 9 ARG A O 8
ATOM 2706 N N . ARG A 1 10 ? 10.409 -7.602 -9.091 1.00 0.00 10 ARG A N 8
ATOM 2707 C CA . ARG A 1 10 ? 10.457 -6.746 -10.316 1.00 0.00 10 ARG A CA 8
ATOM 2708 C C . ARG A 1 10 ? 9.079 -6.203 -10.763 1.00 0.00 10 ARG A C 8
ATOM 2709 O O . ARG A 1 10 ? 8.948 -5.024 -11.115 1.00 0.00 10 ARG A O 8
ATOM 2730 N N . THR A 1 11 ? 8.051 -7.059 -10.735 1.00 0.00 11 THR A N 8
ATOM 2731 C CA . THR A 1 11 ? 6.668 -6.645 -11.019 1.00 0.00 11 THR A CA 8
ATOM 2732 C C . THR A 1 11 ? 5.721 -7.226 -9.951 1.00 0.00 11 THR A C 8
ATOM 2733 O O . THR A 1 11 ? 5.027 -8.224 -10.175 1.00 0.00 11 THR A O 8
ATOM 2744 N N . SER A 1 12 ? 5.764 -6.616 -8.754 1.00 0.00 12 SER A N 8
ATOM 2745 C CA . SER A 1 12 ? 4.821 -6.911 -7.655 1.00 0.00 12 SER A CA 8
ATOM 2746 C C . SER A 1 12 ? 3.549 -6.039 -7.744 1.00 0.00 12 SER A C 8
ATOM 2747 O O . SER A 1 12 ? 2.577 -6.298 -7.026 1.00 0.00 12 SER A O 8
ATOM 2755 N N . TYR A 1 13 ? 3.578 -4.993 -8.615 1.00 0.00 13 TYR A N 8
ATOM 2756 C CA . TYR A 1 13 ? 2.515 -3.988 -8.748 1.00 0.00 13 TYR A CA 8
ATOM 2757 C C . TYR A 1 13 ? 2.286 -3.193 -7.427 1.00 0.00 13 TYR A C 8
ATOM 2758 O O . TYR A 1 13 ? 1.263 -2.518 -7.254 1.00 0.00 13 TYR A O 8
ATOM 2776 N N . ASP A 1 14 ? 3.291 -3.223 -6.529 1.00 0.00 14 ASP A N 8
ATOM 2777 C CA . ASP A 1 14 ? 3.177 -2.618 -5.192 1.00 0.00 14 ASP A CA 8
ATOM 2778 C C . ASP A 1 14 ? 3.793 -1.203 -5.155 1.00 0.00 14 ASP A C 8
ATOM 2779 O O . ASP A 1 14 ? 3.527 -0.436 -4.224 1.00 0.00 14 ASP A O 8
ATOM 2788 N N . CYS A 1 15 ? 4.608 -0.859 -6.182 1.00 0.00 15 CYS A N 8
ATOM 2789 C CA . CYS A 1 15 ? 5.212 0.485 -6.320 1.00 0.00 15 CYS A CA 8
ATOM 2790 C C . CYS A 1 15 ? 4.134 1.562 -6.542 1.00 0.00 15 CYS A C 8
ATOM 2791 O O . CYS A 1 15 ? 3.487 1.599 -7.593 1.00 0.00 15 CYS A O 8
ATOM 2798 N N . CYS A 1 16 ? 3.939 2.416 -5.524 1.00 0.00 16 CYS A N 8
ATOM 2799 C CA . CYS A 1 16 ? 3.001 3.544 -5.585 1.00 0.00 16 CYS A CA 8
ATOM 2800 C C . CYS A 1 16 ? 3.590 4.674 -6.451 1.00 0.00 16 CYS A C 8
ATOM 2801 O O . CYS A 1 16 ? 2.914 5.222 -7.332 1.00 0.00 16 CYS A O 8
ATOM 2808 N N . THR A 1 17 ? 4.872 5.002 -6.196 1.00 0.00 17 THR A N 8
ATOM 2809 C CA . THR A 1 17 ? 5.642 5.984 -6.985 1.00 0.00 17 THR A CA 8
ATOM 2810 C C . THR A 1 17 ? 6.999 5.362 -7.370 1.00 0.00 17 THR A C 8
ATOM 2811 O O . THR A 1 17 ? 7.919 5.270 -6.542 1.00 0.00 17 THR A O 8
ATOM 2822 N N . GLY A 1 18 ? 7.088 4.896 -8.632 1.00 0.00 18 GLY A N 8
ATOM 2823 C CA . GLY A 1 18 ? 8.283 4.223 -9.161 1.00 0.00 18 GLY A CA 8
ATOM 2824 C C . GLY A 1 18 ? 7.950 2.858 -9.756 1.00 0.00 18 GLY A C 8
ATOM 2825 O O . GLY A 1 18 ? 6.774 2.553 -10.003 1.00 0.00 18 GLY A O 8
ATOM 2829 N N . SER A 1 19 ? 8.994 2.046 -10.004 1.00 0.00 19 SER A N 8
ATOM 2830 C CA . SER A 1 19 ? 8.867 0.649 -10.470 1.00 0.00 19 SER A CA 8
ATOM 2831 C C . SER A 1 19 ? 10.022 -0.180 -9.884 1.00 0.00 19 SER A C 8
ATOM 2832 O O . SER A 1 19 ? 11.151 0.324 -9.754 1.00 0.00 19 SER A O 8
ATOM 2840 N N . CYS A 1 20 ? 9.726 -1.443 -9.531 1.00 0.00 20 CYS A N 8
ATOM 2841 C CA . CYS A 1 20 ? 10.710 -2.372 -8.956 1.00 0.00 20 CYS A CA 8
ATOM 2842 C C . CYS A 1 20 ? 11.698 -2.848 -10.039 1.00 0.00 20 CYS A C 8
ATOM 2843 O O . CYS A 1 20 ? 11.373 -3.705 -10.859 1.00 0.00 20 CYS A O 8
ATOM 2850 N N . ARG A 1 21 ? 12.886 -2.235 -10.078 1.00 0.00 21 ARG A N 8
ATOM 2851 C CA . ARG A 1 21 ? 13.953 -2.616 -11.020 1.00 0.00 21 ARG A CA 8
ATOM 2852 C C . ARG A 1 21 ? 15.140 -3.242 -10.259 1.00 0.00 21 ARG A C 8
ATOM 2853 O O . ARG A 1 21 ? 15.607 -2.692 -9.256 1.00 0.00 21 ARG A O 8
ATOM 2874 N N . ASN A 1 22 ? 15.555 -4.440 -10.732 1.00 0.00 22 ASN A N 8
ATOM 2875 C CA . ASN A 1 22 ? 16.699 -5.231 -10.205 1.00 0.00 22 ASN A CA 8
ATOM 2876 C C . ASN A 1 22 ? 16.519 -5.589 -8.706 1.00 0.00 22 ASN A C 8
ATOM 2877 O O . ASN A 1 22 ? 17.479 -5.847 -7.975 1.00 0.00 22 ASN A O 8
ATOM 2888 N N . GLY A 1 23 ? 15.251 -5.650 -8.288 1.00 0.00 23 GLY A N 8
ATOM 2889 C CA . GLY A 1 23 ? 14.883 -6.069 -6.936 1.00 0.00 23 GLY A CA 8
ATOM 2890 C C . GLY A 1 23 ? 14.555 -4.928 -5.972 1.00 0.00 23 GLY A C 8
ATOM 2891 O O . GLY A 1 23 ? 14.218 -5.203 -4.810 1.00 0.00 23 GLY A O 8
ATOM 2895 N N . LYS A 1 24 ? 14.643 -3.651 -6.415 1.00 0.00 24 LYS A N 8
ATOM 2896 C CA . LYS A 1 24 ? 14.259 -2.485 -5.569 1.00 0.00 24 LYS A CA 8
ATOM 2897 C C . LYS A 1 24 ? 13.484 -1.441 -6.393 1.00 0.00 24 LYS A C 8
ATOM 2898 O O . LYS A 1 24 ? 13.785 -1.213 -7.563 1.00 0.00 24 LYS A O 8
ATOM 2917 N N . CYS A 1 25 ? 12.502 -0.796 -5.742 1.00 0.00 25 CYS A N 8
ATOM 2918 C CA . CYS A 1 25 ? 11.614 0.209 -6.357 1.00 0.00 25 CYS A CA 8
ATOM 2919 C C . CYS A 1 25 ? 12.339 1.555 -6.520 1.00 0.00 25 CYS A C 8
ATOM 2920 O O . CYS A 1 25 ? 13.157 1.928 -5.669 1.00 0.00 25 CYS A O 8
ATOM 2929 N N . CYS A 1 1 ? 2.326 0.028 0.474 1.00 0.00 1 CYS A N 9
ATOM 2930 C CA . CYS A 1 1 ? 3.079 0.111 -0.800 1.00 0.00 1 CYS A CA 9
ATOM 2931 C C . CYS A 1 1 ? 4.519 0.564 -0.536 1.00 0.00 1 CYS A C 9
ATOM 2932 O O . CYS A 1 1 ? 4.755 1.367 0.377 1.00 0.00 1 CYS A O 9
ATOM 2941 N N . LYS A 1 2 ? 5.484 0.029 -1.326 1.00 0.00 2 LYS A N 9
ATOM 2942 C CA . LYS A 1 2 ? 6.923 0.356 -1.146 1.00 0.00 2 LYS A CA 9
ATOM 2943 C C . LYS A 1 2 ? 7.224 1.801 -1.589 1.00 0.00 2 LYS A C 9
ATOM 2944 O O . LYS A 1 2 ? 6.697 2.265 -2.594 1.00 0.00 2 LYS A O 9
ATOM 2963 N N . ARG A 1 3 ? 8.069 2.498 -0.818 1.00 0.00 3 ARG A N 9
ATOM 2964 C CA . ARG A 1 3 ? 8.537 3.862 -1.146 1.00 0.00 3 ARG A CA 9
ATOM 2965 C C . ARG A 1 3 ? 9.708 3.802 -2.145 1.00 0.00 3 ARG A C 9
ATOM 2966 O O . ARG A 1 3 ? 10.199 2.716 -2.459 1.00 0.00 3 ARG A O 9
ATOM 2987 N N . LYS A 1 4 ? 10.147 4.974 -2.644 1.00 0.00 4 LYS A N 9
ATOM 2988 C CA . LYS A 1 4 ? 11.237 5.054 -3.635 1.00 0.00 4 LYS A CA 9
ATOM 2989 C C . LYS A 1 4 ? 12.584 4.604 -3.003 1.00 0.00 4 LYS A C 9
ATOM 2990 O O . LYS A 1 4 ? 12.995 5.116 -1.951 1.00 0.00 4 LYS A O 9
ATOM 3009 N N . GLY A 1 5 ? 13.232 3.604 -3.642 1.00 0.00 5 GLY A N 9
ATOM 3010 C CA . GLY A 1 5 ? 14.437 2.951 -3.107 1.00 0.00 5 GLY A CA 9
ATOM 3011 C C . GLY A 1 5 ? 14.146 1.648 -2.347 1.00 0.00 5 GLY A C 9
ATOM 3012 O O . GLY A 1 5 ? 15.065 0.846 -2.119 1.00 0.00 5 GLY A O 9
ATOM 3016 N N . SER A 1 6 ? 12.874 1.440 -1.944 1.00 0.00 6 SER A N 9
ATOM 3017 C CA . SER A 1 6 ? 12.460 0.273 -1.130 1.00 0.00 6 SER A CA 9
ATOM 3018 C C . SER A 1 6 ? 12.303 -0.986 -2.004 1.00 0.00 6 SER A C 9
ATOM 3019 O O . SER A 1 6 ? 11.934 -0.897 -3.177 1.00 0.00 6 SER A O 9
ATOM 3027 N N . SER A 1 7 ? 12.567 -2.161 -1.402 1.00 0.00 7 SER A N 9
ATOM 3028 C CA . SER A 1 7 ? 12.599 -3.449 -2.113 1.00 0.00 7 SER A CA 9
ATOM 3029 C C . SER A 1 7 ? 11.175 -3.989 -2.360 1.00 0.00 7 SER A C 9
ATOM 3030 O O . SER A 1 7 ? 10.533 -4.524 -1.448 1.00 0.00 7 SER A O 9
ATOM 3038 N N . CYS A 1 8 ? 10.689 -3.807 -3.600 1.00 0.00 8 CYS A N 9
ATOM 3039 C CA . CYS A 1 8 ? 9.366 -4.294 -4.049 1.00 0.00 8 CYS A CA 9
ATOM 3040 C C . CYS A 1 8 ? 9.532 -5.489 -4.997 1.00 0.00 8 CYS A C 9
ATOM 3041 O O . CYS A 1 8 ? 10.522 -5.555 -5.730 1.00 0.00 8 CYS A O 9
ATOM 3048 N N . ARG A 1 9 ? 8.557 -6.430 -4.979 1.00 0.00 9 ARG A N 9
ATOM 3049 C CA . ARG A 1 9 ? 8.599 -7.643 -5.824 1.00 0.00 9 ARG A CA 9
ATOM 3050 C C . ARG A 1 9 ? 8.640 -7.246 -7.326 1.00 0.00 9 ARG A C 9
ATOM 3051 O O . ARG A 1 9 ? 7.813 -6.447 -7.791 1.00 0.00 9 ARG A O 9
ATOM 3072 N N . ARG A 1 10 ? 9.593 -7.871 -8.054 1.00 0.00 10 ARG A N 9
ATOM 3073 C CA . ARG A 1 10 ? 10.227 -7.336 -9.293 1.00 0.00 10 ARG A CA 9
ATOM 3074 C C . ARG A 1 10 ? 9.251 -6.833 -10.381 1.00 0.00 10 ARG A C 9
ATOM 3075 O O . ARG A 1 10 ? 9.520 -5.809 -11.022 1.00 0.00 10 ARG A O 9
ATOM 3096 N N . THR A 1 11 ? 8.143 -7.552 -10.616 1.00 0.00 11 THR A N 9
ATOM 3097 C CA . THR A 1 11 ? 7.196 -7.206 -11.714 1.00 0.00 11 THR A CA 9
ATOM 3098 C C . THR A 1 11 ? 5.717 -7.271 -11.268 1.00 0.00 11 THR A C 9
ATOM 3099 O O . THR A 1 11 ? 4.810 -7.249 -12.108 1.00 0.00 11 THR A O 9
ATOM 3110 N N . SER A 1 12 ? 5.479 -7.326 -9.946 1.00 0.00 12 SER A N 9
ATOM 3111 C CA . SER A 1 12 ? 4.116 -7.285 -9.366 1.00 0.00 12 SER A CA 9
ATOM 3112 C C . SER A 1 12 ? 3.621 -5.827 -9.227 1.00 0.00 12 SER A C 9
ATOM 3113 O O . SER A 1 12 ? 2.428 -5.591 -8.998 1.00 0.00 12 SER A O 9
ATOM 3121 N N . TYR A 1 13 ? 4.568 -4.858 -9.381 1.00 0.00 13 TYR A N 9
ATOM 3122 C CA . TYR A 1 13 ? 4.328 -3.405 -9.207 1.00 0.00 13 TYR A CA 9
ATOM 3123 C C . TYR A 1 13 ? 3.891 -3.104 -7.760 1.00 0.00 13 TYR A C 9
ATOM 3124 O O . TYR A 1 13 ? 3.053 -2.232 -7.490 1.00 0.00 13 TYR A O 9
ATOM 3142 N N . ASP A 1 14 ? 4.562 -3.818 -6.837 1.00 0.00 14 ASP A N 9
ATOM 3143 C CA . ASP A 1 14 ? 4.328 -3.766 -5.377 1.00 0.00 14 ASP A CA 9
ATOM 3144 C C . ASP A 1 14 ? 4.806 -2.414 -4.755 1.00 0.00 14 ASP A C 9
ATOM 3145 O O . ASP A 1 14 ? 4.618 -2.141 -3.548 1.00 0.00 14 ASP A O 9
ATOM 3154 N N . CYS A 1 15 ? 5.421 -1.567 -5.599 1.00 0.00 15 CYS A N 9
ATOM 3155 C CA . CYS A 1 15 ? 5.865 -0.223 -5.224 1.00 0.00 15 CYS A CA 9
ATOM 3156 C C . CYS A 1 15 ? 4.719 0.796 -5.373 1.00 0.00 15 CYS A C 9
ATOM 3157 O O . CYS A 1 15 ? 3.714 0.521 -6.031 1.00 0.00 15 CYS A O 9
ATOM 3164 N N . CYS A 1 16 ? 4.903 1.978 -4.771 1.00 0.00 16 CYS A N 9
ATOM 3165 C CA . CYS A 1 16 ? 3.911 3.077 -4.762 1.00 0.00 16 CYS A CA 9
ATOM 3166 C C . CYS A 1 16 ? 4.267 4.120 -5.846 1.00 0.00 16 CYS A C 9
ATOM 3167 O O . CYS A 1 16 ? 3.401 4.890 -6.283 1.00 0.00 16 CYS A O 9
ATOM 3174 N N . THR A 1 17 ? 5.554 4.130 -6.263 1.00 0.00 17 THR A N 9
ATOM 3175 C CA . THR A 1 17 ? 6.076 5.066 -7.268 1.00 0.00 17 THR A CA 9
ATOM 3176 C C . THR A 1 17 ? 7.297 4.442 -7.977 1.00 0.00 17 THR A C 9
ATOM 3177 O O . THR A 1 17 ? 8.088 3.731 -7.352 1.00 0.00 17 THR A O 9
ATOM 3188 N N . GLY A 1 18 ? 7.434 4.710 -9.280 1.00 0.00 18 GLY A N 9
ATOM 3189 C CA . GLY A 1 18 ? 8.515 4.145 -10.092 1.00 0.00 18 GLY A CA 9
ATOM 3190 C C . GLY A 1 18 ? 8.252 2.700 -10.494 1.00 0.00 18 GLY A C 9
ATOM 3191 O O . GLY A 1 18 ? 7.110 2.229 -10.440 1.00 0.00 18 GLY A O 9
ATOM 3195 N N . SER A 1 19 ? 9.314 2.008 -10.910 1.00 0.00 19 SER A N 9
ATOM 3196 C CA . SER A 1 19 ? 9.273 0.576 -11.268 1.00 0.00 19 SER A CA 9
ATOM 3197 C C . SER A 1 19 ? 10.231 -0.202 -10.350 1.00 0.00 19 SER A C 9
ATOM 3198 O O . SER A 1 19 ? 11.174 0.378 -9.793 1.00 0.00 19 SER A O 9
ATOM 3206 N N . CYS A 1 20 ? 9.995 -1.519 -10.223 1.00 0.00 20 CYS A N 9
ATOM 3207 C CA . CYS A 1 20 ? 10.775 -2.404 -9.344 1.00 0.00 20 CYS A CA 9
ATOM 3208 C C . CYS A 1 20 ? 12.070 -2.902 -10.052 1.00 0.00 20 CYS A C 9
ATOM 3209 O O . CYS A 1 20 ? 12.217 -4.088 -10.381 1.00 0.00 20 CYS A O 9
ATOM 3216 N N . ARG A 1 21 ? 13.000 -1.941 -10.258 1.00 0.00 21 ARG A N 9
ATOM 3217 C CA . ARG A 1 21 ? 14.336 -2.160 -10.854 1.00 0.00 21 ARG A CA 9
ATOM 3218 C C . ARG A 1 21 ? 15.200 -2.992 -9.894 1.00 0.00 21 ARG A C 9
ATOM 3219 O O . ARG A 1 21 ? 15.507 -2.527 -8.789 1.00 0.00 21 ARG A O 9
ATOM 3240 N N . ASN A 1 22 ? 15.570 -4.221 -10.333 1.00 0.00 22 ASN 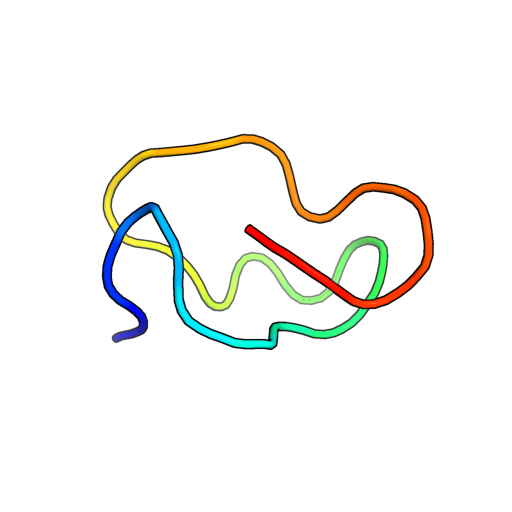A N 9
ATOM 3241 C CA . ASN A 1 22 ? 16.376 -5.190 -9.539 1.00 0.00 22 ASN A CA 9
ATOM 3242 C C . ASN A 1 22 ? 15.625 -5.570 -8.233 1.00 0.00 22 ASN A C 9
ATOM 3243 O O . ASN A 1 22 ? 16.216 -5.970 -7.220 1.00 0.00 22 ASN A O 9
ATOM 3254 N N . GLY A 1 23 ? 14.286 -5.493 -8.317 1.00 0.00 23 GLY A N 9
ATOM 3255 C CA . GLY A 1 23 ? 13.411 -5.727 -7.178 1.00 0.00 23 GLY A CA 9
ATOM 3256 C C . GLY A 1 23 ? 13.434 -4.596 -6.142 1.00 0.00 23 GLY A C 9
ATOM 3257 O O . GLY A 1 23 ? 13.225 -4.849 -4.954 1.00 0.00 23 GLY A O 9
ATOM 3261 N N . LYS A 1 24 ? 13.707 -3.350 -6.597 1.00 0.00 24 LYS A N 9
ATOM 3262 C CA . LYS A 1 24 ? 13.631 -2.125 -5.754 1.00 0.00 24 LYS A CA 9
ATOM 3263 C C . LYS A 1 24 ? 13.049 -0.962 -6.562 1.00 0.00 24 LYS A C 9
ATOM 3264 O O . LYS A 1 24 ? 13.148 -0.945 -7.783 1.00 0.00 24 LYS A O 9
ATOM 3283 N N . CYS A 1 25 ? 12.523 0.038 -5.861 1.00 0.00 25 CYS A N 9
ATOM 3284 C CA . CYS A 1 25 ? 11.840 1.173 -6.498 1.00 0.00 25 CYS A CA 9
ATOM 3285 C C . CYS A 1 25 ? 12.870 2.162 -7.081 1.00 0.00 25 CYS A C 9
ATOM 3286 O O . CYS A 1 25 ? 13.744 2.648 -6.356 1.00 0.00 25 CYS A O 9
ATOM 3295 N N . CYS A 1 1 ? 2.014 -0.235 0.558 1.00 0.00 1 CYS A N 10
ATOM 3296 C CA . CYS A 1 1 ? 2.834 -0.210 -0.679 1.00 0.00 1 CYS A CA 10
ATOM 3297 C C . CYS A 1 1 ? 4.294 0.108 -0.352 1.00 0.00 1 CYS A C 10
ATOM 3298 O O . CYS A 1 1 ? 4.614 0.529 0.768 1.00 0.00 1 CYS A O 10
ATOM 3307 N N . LYS A 1 2 ? 5.188 -0.087 -1.335 1.00 0.00 2 LYS A N 10
ATOM 3308 C CA . LYS A 1 2 ? 6.628 0.219 -1.164 1.00 0.00 2 LYS A CA 10
ATOM 3309 C C . LYS A 1 2 ? 6.933 1.648 -1.658 1.00 0.00 2 LYS A C 10
ATOM 3310 O O . LYS A 1 2 ? 6.201 2.198 -2.489 1.00 0.00 2 LYS A O 10
ATOM 3329 N N . ARG A 1 3 ? 8.013 2.247 -1.129 1.00 0.00 3 ARG A N 10
ATOM 3330 C CA . ARG A 1 3 ? 8.410 3.640 -1.460 1.00 0.00 3 ARG A CA 10
ATOM 3331 C C . ARG A 1 3 ? 9.661 3.623 -2.360 1.00 0.00 3 ARG A C 10
ATOM 3332 O O . ARG A 1 3 ? 10.285 2.571 -2.535 1.00 0.00 3 ARG A O 10
ATOM 3353 N N . LYS A 1 4 ? 10.033 4.796 -2.906 1.00 0.00 4 LYS A N 10
ATOM 3354 C CA . LYS A 1 4 ? 11.225 4.944 -3.764 1.00 0.00 4 LYS A CA 10
ATOM 3355 C C . LYS A 1 4 ? 12.512 4.626 -2.972 1.00 0.00 4 LYS A C 10
ATOM 3356 O O . LYS A 1 4 ? 12.725 5.162 -1.878 1.00 0.00 4 LYS A O 10
ATOM 3375 N N . GLY A 1 5 ? 13.348 3.737 -3.538 1.00 0.00 5 GLY A N 10
ATOM 3376 C CA . GLY A 1 5 ? 14.579 3.283 -2.888 1.00 0.00 5 GLY A CA 10
ATOM 3377 C C . GLY A 1 5 ? 14.380 2.049 -2.011 1.00 0.00 5 GLY A C 10
ATOM 3378 O O . GLY A 1 5 ? 15.361 1.469 -1.529 1.00 0.00 5 GLY A O 10
ATOM 3382 N N . SER A 1 6 ? 13.112 1.657 -1.787 1.00 0.00 6 SER A N 10
ATOM 3383 C CA . SER A 1 6 ? 12.761 0.476 -0.983 1.00 0.00 6 SER A CA 10
ATOM 3384 C C . SER A 1 6 ? 12.574 -0.749 -1.898 1.00 0.00 6 SER A C 10
ATOM 3385 O O . SER A 1 6 ? 12.156 -0.613 -3.058 1.00 0.00 6 SER A O 10
ATOM 3393 N N . SER A 1 7 ? 12.889 -1.941 -1.368 1.00 0.00 7 SER A N 10
ATOM 3394 C CA . SER A 1 7 ? 12.849 -3.197 -2.127 1.00 0.00 7 SER A CA 10
ATOM 3395 C C . SER A 1 7 ? 11.401 -3.715 -2.242 1.00 0.00 7 SER A C 10
ATOM 3396 O O . SER A 1 7 ? 10.800 -4.146 -1.248 1.00 0.00 7 SER A O 10
ATOM 3404 N N . CYS A 1 8 ? 10.830 -3.617 -3.455 1.00 0.00 8 CYS A N 10
ATOM 3405 C CA . CYS A 1 8 ? 9.474 -4.090 -3.753 1.00 0.00 8 CYS A CA 10
ATOM 3406 C C . CYS A 1 8 ? 9.520 -5.567 -4.201 1.00 0.00 8 CYS A C 10
ATOM 3407 O O . CYS A 1 8 ? 9.617 -6.448 -3.341 1.00 0.00 8 CYS A O 10
ATOM 3414 N N . ARG A 1 9 ? 9.508 -5.818 -5.532 1.00 0.00 9 ARG A N 10
ATOM 3415 C CA . ARG A 1 9 ? 9.556 -7.170 -6.135 1.00 0.00 9 ARG A CA 10
ATOM 3416 C C . ARG A 1 9 ? 9.407 -7.018 -7.664 1.00 0.00 9 ARG A C 10
ATOM 3417 O O . ARG A 1 9 ? 8.605 -6.190 -8.110 1.00 0.00 9 ARG A O 10
ATOM 3438 N N . ARG A 1 10 ? 10.153 -7.869 -8.412 1.00 0.00 10 ARG A N 10
ATOM 3439 C CA . ARG A 1 10 ? 10.502 -7.727 -9.858 1.00 0.00 10 ARG A CA 10
ATOM 3440 C C . ARG A 1 10 ? 9.474 -6.962 -10.724 1.00 0.00 10 ARG A C 10
ATOM 3441 O O . ARG A 1 10 ? 9.760 -5.874 -11.225 1.00 0.00 10 ARG A O 10
ATOM 3462 N N . THR A 1 11 ? 8.287 -7.550 -10.882 1.00 0.00 11 THR A N 10
ATOM 3463 C CA . THR A 1 11 ? 7.226 -7.028 -11.757 1.00 0.00 11 THR A CA 10
ATOM 3464 C C . THR A 1 11 ? 5.878 -6.939 -11.015 1.00 0.00 11 THR A C 10
ATOM 3465 O O . THR A 1 11 ? 4.821 -6.808 -11.645 1.00 0.00 11 THR A O 10
ATOM 3476 N N . SER A 1 12 ? 5.937 -6.962 -9.667 1.00 0.00 12 SER A N 10
ATOM 3477 C CA . SER A 1 12 ? 4.736 -6.967 -8.808 1.00 0.00 12 SER A CA 10
ATOM 3478 C C . SER A 1 12 ? 4.011 -5.610 -8.804 1.00 0.00 12 SER A C 10
ATOM 3479 O O . SER A 1 12 ? 2.782 -5.571 -8.720 1.00 0.00 12 SER A O 10
ATOM 3487 N N . TYR A 1 13 ? 4.800 -4.516 -8.879 1.00 0.00 13 TYR A N 10
ATOM 3488 C CA . TYR A 1 13 ? 4.315 -3.125 -8.840 1.00 0.00 13 TYR A CA 10
ATOM 3489 C C . TYR A 1 13 ? 3.465 -2.830 -7.571 1.00 0.00 13 TYR A C 10
ATOM 3490 O O . TYR A 1 13 ? 2.536 -2.008 -7.591 1.00 0.00 13 TYR A O 10
ATOM 3508 N N . ASP A 1 14 ? 3.831 -3.506 -6.459 1.00 0.00 14 ASP A N 10
ATOM 3509 C CA . ASP A 1 14 ? 3.309 -3.190 -5.110 1.00 0.00 14 ASP A CA 10
ATOM 3510 C C . ASP A 1 14 ? 3.894 -1.838 -4.626 1.00 0.00 14 ASP A C 10
ATOM 3511 O O . ASP A 1 14 ? 3.430 -1.253 -3.659 1.00 0.00 14 ASP A O 10
ATOM 3520 N N . CYS A 1 15 ? 4.948 -1.372 -5.315 1.00 0.00 15 CYS A N 10
ATOM 3521 C CA . CYS A 1 15 ? 5.517 -0.038 -5.123 1.00 0.00 15 CYS A CA 10
ATOM 3522 C C . CYS A 1 15 ? 4.507 1.034 -5.580 1.00 0.00 15 CYS A C 10
ATOM 3523 O O . CYS A 1 15 ? 3.950 0.927 -6.683 1.00 0.00 15 CYS A O 10
ATOM 3530 N N . CYS A 1 16 ? 4.264 2.040 -4.718 1.00 0.00 16 CYS A N 10
ATOM 3531 C CA . CYS A 1 16 ? 3.350 3.156 -5.023 1.00 0.00 16 CYS A CA 10
ATOM 3532 C C . CYS A 1 16 ? 3.834 3.974 -6.238 1.00 0.00 16 CYS A C 10
ATOM 3533 O O . CYS A 1 16 ? 3.018 4.414 -7.057 1.00 0.00 16 CYS A O 10
ATOM 3540 N N . THR A 1 17 ? 5.161 4.154 -6.348 1.00 0.00 17 THR A N 10
ATOM 3541 C CA . THR A 1 17 ? 5.771 4.923 -7.443 1.00 0.00 17 THR A CA 10
ATOM 3542 C C . THR A 1 17 ? 7.225 4.446 -7.685 1.00 0.00 17 THR A C 10
ATOM 3543 O O . THR A 1 17 ? 7.962 4.145 -6.735 1.00 0.00 17 THR A O 10
ATOM 3554 N N . GLY A 1 18 ? 7.619 4.369 -8.967 1.00 0.00 18 GLY A N 10
ATOM 3555 C CA . GLY A 1 18 ? 8.935 3.872 -9.374 1.00 0.00 18 GLY A CA 10
ATOM 3556 C C . GLY A 1 18 ? 8.872 2.452 -9.908 1.00 0.00 18 GLY A C 10
ATOM 3557 O O . GLY A 1 18 ? 8.155 1.603 -9.363 1.00 0.00 18 GLY A O 10
ATOM 3561 N N . SER A 1 19 ? 9.645 2.189 -10.970 1.00 0.00 19 SER A N 10
ATOM 3562 C CA . SER A 1 19 ? 9.706 0.870 -11.605 1.00 0.00 19 SER A CA 10
ATOM 3563 C C . SER A 1 19 ? 10.635 -0.059 -10.795 1.00 0.00 19 SER A C 10
ATOM 3564 O O . SER A 1 19 ? 11.777 0.308 -10.507 1.00 0.00 19 SER A O 10
ATOM 3572 N N . CYS A 1 20 ? 10.124 -1.251 -10.427 1.00 0.00 20 CYS A N 10
ATOM 3573 C CA . CYS A 1 20 ? 10.848 -2.238 -9.599 1.00 0.00 20 CYS A CA 10
ATOM 3574 C C . CYS A 1 20 ? 12.049 -2.871 -10.339 1.00 0.00 20 CYS A C 10
ATOM 3575 O O . CYS A 1 20 ? 11.962 -3.985 -10.869 1.00 0.00 20 CYS A O 10
ATOM 3582 N N . ARG A 1 21 ? 13.175 -2.134 -10.381 1.00 0.00 21 ARG A N 10
ATOM 3583 C CA . ARG A 1 21 ? 14.418 -2.621 -10.999 1.00 0.00 21 ARG A CA 10
ATOM 3584 C C . ARG A 1 21 ? 15.196 -3.469 -9.975 1.00 0.00 21 ARG A C 10
ATOM 3585 O O . ARG A 1 21 ? 15.441 -3.012 -8.845 1.00 0.00 21 ARG A O 10
ATOM 3606 N N . ASN A 1 22 ? 15.526 -4.722 -10.370 1.00 0.00 22 ASN A N 10
ATOM 3607 C CA . ASN A 1 22 ? 16.167 -5.730 -9.488 1.00 0.00 22 ASN A CA 10
ATOM 3608 C C . ASN A 1 22 ? 15.266 -6.013 -8.254 1.00 0.00 22 ASN A C 10
ATOM 3609 O O . ASN A 1 22 ? 15.735 -6.391 -7.176 1.00 0.00 22 ASN A O 10
ATOM 3620 N N . GLY A 1 23 ? 13.943 -5.867 -8.473 1.00 0.00 23 GLY A N 10
ATOM 3621 C CA . GLY A 1 23 ? 12.941 -5.992 -7.416 1.00 0.00 23 GLY A CA 10
ATOM 3622 C C . GLY A 1 23 ? 13.004 -4.872 -6.382 1.00 0.00 23 GLY A C 10
ATOM 3623 O O . GLY A 1 23 ? 12.699 -5.093 -5.207 1.00 0.00 23 GLY A O 10
ATOM 3627 N N . LYS A 1 24 ? 13.386 -3.662 -6.825 1.00 0.00 24 LYS A N 10
ATOM 3628 C CA . LYS A 1 24 ? 13.562 -2.500 -5.935 1.00 0.00 24 LYS A CA 10
ATOM 3629 C C . LYS A 1 24 ? 13.153 -1.220 -6.688 1.00 0.00 24 LYS A C 10
ATOM 3630 O O . LYS A 1 24 ? 13.582 -1.009 -7.830 1.00 0.00 24 LYS A O 10
ATOM 3649 N N . CYS A 1 25 ? 12.349 -0.374 -6.021 1.00 0.00 25 CYS A N 10
ATOM 3650 C CA . CYS A 1 25 ? 11.801 0.871 -6.591 1.00 0.00 25 CYS A CA 10
ATOM 3651 C C . CYS A 1 25 ? 12.919 1.837 -7.055 1.00 0.00 25 CYS A C 10
ATOM 3652 O O . CYS A 1 25 ? 13.652 2.402 -6.226 1.00 0.00 25 CYS A O 10
ATOM 3661 N N . CYS A 1 1 ? 2.252 -0.873 0.053 1.00 0.00 1 CYS A N 11
ATOM 3662 C CA . CYS A 1 1 ? 3.095 -0.761 -1.157 1.00 0.00 1 CYS A CA 11
ATOM 3663 C C . CYS A 1 1 ? 4.480 -0.197 -0.805 1.00 0.00 1 CYS A C 11
ATOM 3664 O O . CYS A 1 1 ? 4.816 -0.058 0.380 1.00 0.00 1 CYS A O 11
ATOM 3673 N N . LYS A 1 2 ? 5.297 0.107 -1.839 1.00 0.00 2 LYS A N 11
ATOM 3674 C CA . LYS A 1 2 ? 6.670 0.621 -1.662 1.00 0.00 2 LYS A CA 11
ATOM 3675 C C . LYS A 1 2 ? 6.825 2.022 -2.274 1.00 0.00 2 LYS A C 11
ATOM 3676 O O . LYS A 1 2 ? 5.975 2.488 -3.048 1.00 0.00 2 LYS A O 11
ATOM 3695 N N . ARG A 1 3 ? 7.939 2.669 -1.914 1.00 0.00 3 ARG A N 11
ATOM 3696 C CA . ARG A 1 3 ? 8.364 3.974 -2.465 1.00 0.00 3 ARG A CA 11
ATOM 3697 C C . ARG A 1 3 ? 9.749 3.813 -3.117 1.00 0.00 3 ARG A C 11
ATOM 3698 O O . ARG A 1 3 ? 10.406 2.774 -2.934 1.00 0.00 3 ARG A O 11
ATOM 3719 N N . LYS A 1 4 ? 10.199 4.843 -3.862 1.00 0.00 4 LYS A N 11
ATOM 3720 C CA . LYS A 1 4 ? 11.548 4.863 -4.463 1.00 0.00 4 LYS A CA 11
ATOM 3721 C C . LYS A 1 4 ? 12.642 4.653 -3.379 1.00 0.00 4 LYS A C 11
ATOM 3722 O O . LYS A 1 4 ? 12.517 5.151 -2.247 1.00 0.00 4 LYS A O 11
ATOM 3741 N N . GLY A 1 5 ? 13.667 3.856 -3.718 1.00 0.00 5 GLY A N 11
ATOM 3742 C CA . GLY A 1 5 ? 14.764 3.562 -2.802 1.00 0.00 5 GLY A CA 11
ATOM 3743 C C . GLY A 1 5 ? 14.452 2.444 -1.804 1.00 0.00 5 GLY A C 11
ATOM 3744 O O . GLY A 1 5 ? 15.306 2.103 -0.972 1.00 0.00 5 GLY A O 11
ATOM 3748 N N . SER A 1 6 ? 13.229 1.869 -1.870 1.00 0.00 6 SER A N 11
ATOM 3749 C CA . SER A 1 6 ? 12.857 0.684 -1.065 1.00 0.00 6 SER A CA 11
ATOM 3750 C C . SER A 1 6 ? 13.222 -0.608 -1.839 1.00 0.00 6 SER A C 11
ATOM 3751 O O . SER A 1 6 ? 13.905 -0.550 -2.873 1.00 0.00 6 SER A O 11
ATOM 3759 N N . SER A 1 7 ? 12.825 -1.772 -1.304 1.00 0.00 7 SER A N 11
ATOM 3760 C CA . SER A 1 7 ? 12.988 -3.072 -1.972 1.00 0.00 7 SER A CA 11
ATOM 3761 C C . SER A 1 7 ? 11.600 -3.630 -2.329 1.00 0.00 7 SER A C 11
ATOM 3762 O O . SER A 1 7 ? 10.770 -3.853 -1.438 1.00 0.00 7 SER A O 11
ATOM 3770 N N . CYS A 1 8 ? 11.336 -3.830 -3.631 1.00 0.00 8 CYS A N 11
ATOM 3771 C CA . CYS A 1 8 ? 10.031 -4.332 -4.115 1.00 0.00 8 CYS A CA 11
ATOM 3772 C C . CYS A 1 8 ? 10.197 -5.590 -4.978 1.00 0.00 8 CYS A C 11
ATOM 3773 O O . CYS A 1 8 ? 11.327 -6.021 -5.257 1.00 0.00 8 CYS A O 11
ATOM 3780 N N . ARG A 1 9 ? 9.051 -6.185 -5.378 1.00 0.00 9 ARG A N 11
ATOM 3781 C CA . ARG A 1 9 ? 9.002 -7.356 -6.281 1.00 0.00 9 ARG A CA 11
ATOM 3782 C C . ARG A 1 9 ? 9.264 -6.911 -7.740 1.00 0.00 9 ARG A C 11
ATOM 3783 O O . ARG A 1 9 ? 9.269 -5.717 -8.029 1.00 0.00 9 ARG A O 11
ATOM 3804 N N . ARG A 1 10 ? 9.461 -7.887 -8.646 1.00 0.00 10 ARG A N 11
ATOM 3805 C CA . ARG A 1 10 ? 9.901 -7.642 -10.043 1.00 0.00 10 ARG A CA 11
ATOM 3806 C C . ARG A 1 10 ? 8.977 -6.667 -10.809 1.00 0.00 10 ARG A C 11
ATOM 3807 O O . ARG A 1 10 ? 9.432 -5.630 -11.299 1.00 0.00 10 ARG A O 11
ATOM 3828 N N . THR A 1 11 ? 7.683 -7.010 -10.897 1.00 0.00 11 THR A N 11
ATOM 3829 C CA . THR A 1 11 ? 6.692 -6.196 -11.630 1.00 0.00 11 THR A CA 11
ATOM 3830 C C . THR A 1 11 ? 5.267 -6.494 -11.108 1.00 0.00 11 THR A C 11
ATOM 3831 O O . THR A 1 11 ? 4.269 -6.258 -11.798 1.00 0.00 11 THR A O 11
ATOM 3842 N N . SER A 1 12 ? 5.186 -6.924 -9.831 1.00 0.00 12 SER A N 11
ATOM 3843 C CA . SER A 1 12 ? 3.922 -7.292 -9.155 1.00 0.00 12 SER A CA 11
ATOM 3844 C C . SER A 1 12 ? 3.117 -6.043 -8.699 1.00 0.00 12 SER A C 11
ATOM 3845 O O . SER A 1 12 ? 2.137 -6.180 -7.952 1.00 0.00 12 SER A O 11
ATOM 3853 N N . TYR A 1 13 ? 3.551 -4.833 -9.154 1.00 0.00 13 TYR A N 11
ATOM 3854 C CA . TYR A 1 13 ? 2.920 -3.532 -8.823 1.00 0.00 13 TYR A CA 11
ATOM 3855 C C . TYR A 1 13 ? 2.996 -3.250 -7.309 1.00 0.00 13 TYR A C 11
ATOM 3856 O O . TYR A 1 13 ? 2.144 -2.555 -6.741 1.00 0.00 13 TYR A O 11
ATOM 3874 N N . ASP A 1 14 ? 4.072 -3.776 -6.683 1.00 0.00 14 ASP A N 11
ATOM 3875 C CA . ASP A 1 14 ? 4.333 -3.646 -5.236 1.00 0.00 14 ASP A CA 11
ATOM 3876 C C . ASP A 1 14 ? 4.655 -2.190 -4.839 1.00 0.00 14 ASP A C 11
ATOM 3877 O O . ASP A 1 14 ? 4.518 -1.830 -3.685 1.00 0.00 14 ASP A O 11
ATOM 3886 N N . CYS A 1 15 ? 5.083 -1.355 -5.795 1.00 0.00 15 CYS A N 11
ATOM 3887 C CA . CYS A 1 15 ? 5.309 0.085 -5.542 1.00 0.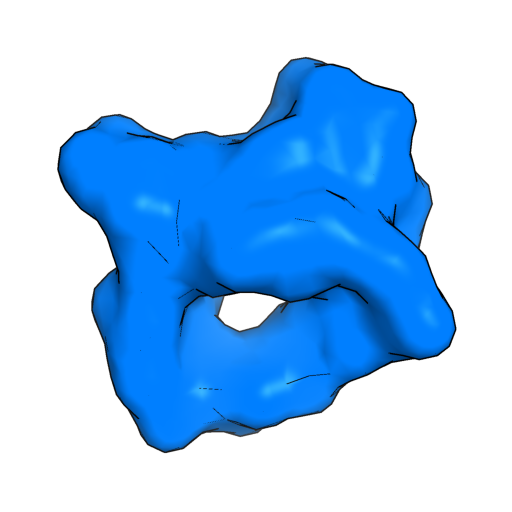00 15 CYS A CA 11
ATOM 3888 C C . CYS A 1 15 ? 4.055 0.907 -5.876 1.00 0.00 15 CYS A C 11
ATOM 3889 O O . CYS A 1 15 ? 3.299 0.565 -6.791 1.00 0.00 15 CYS A O 11
ATOM 3896 N N . CYS A 1 16 ? 3.831 1.982 -5.106 1.00 0.00 16 CYS A N 11
ATOM 3897 C CA . CYS A 1 16 ? 2.854 3.025 -5.451 1.00 0.00 16 CYS A CA 11
ATOM 3898 C C . CYS A 1 16 ? 3.531 4.061 -6.367 1.00 0.00 16 CYS A C 11
ATOM 3899 O O . CYS A 1 16 ? 3.024 4.390 -7.447 1.00 0.00 16 CYS A O 11
ATOM 3906 N N . THR A 1 17 ? 4.699 4.541 -5.916 1.00 0.00 17 THR A N 11
ATOM 3907 C CA . THR A 1 17 ? 5.518 5.537 -6.631 1.00 0.00 17 THR A CA 11
ATOM 3908 C C . THR A 1 17 ? 6.962 5.006 -6.775 1.00 0.00 17 THR A C 11
ATOM 3909 O O . THR A 1 17 ? 7.677 4.848 -5.772 1.00 0.00 17 THR A O 11
ATOM 3920 N N . GLY A 1 18 ? 7.362 4.706 -8.029 1.00 0.00 18 GLY A N 11
ATOM 3921 C CA . GLY A 1 18 ? 8.679 4.139 -8.344 1.00 0.00 18 GLY A CA 11
ATOM 3922 C C . GLY A 1 18 ? 8.546 2.897 -9.218 1.00 0.00 18 GLY A C 11
ATOM 3923 O O . GLY A 1 18 ? 7.653 2.074 -8.988 1.00 0.00 18 GLY A O 11
ATOM 3927 N N . SER A 1 19 ? 9.407 2.765 -10.236 1.00 0.00 19 SER A N 11
ATOM 3928 C CA . SER A 1 19 ? 9.418 1.587 -11.125 1.00 0.00 19 SER A CA 11
ATOM 3929 C C . SER A 1 19 ? 10.361 0.510 -10.543 1.00 0.00 19 SER A C 11
ATOM 3930 O O . SER A 1 19 ? 11.494 0.814 -10.165 1.00 0.00 19 SER A O 11
ATOM 3938 N N . CYS A 1 20 ? 9.875 -0.736 -10.472 1.00 0.00 20 CYS A N 11
ATOM 3939 C CA . CYS A 1 20 ? 10.590 -1.852 -9.817 1.00 0.00 20 CYS A CA 11
ATOM 3940 C C . CYS A 1 20 ? 11.706 -2.460 -10.700 1.00 0.00 20 CYS A C 11
ATOM 3941 O O . CYS A 1 20 ? 11.434 -3.033 -11.753 1.00 0.00 20 CYS A O 11
ATOM 3948 N N . ARG A 1 21 ? 12.968 -2.319 -10.245 1.00 0.00 21 ARG A N 11
ATOM 3949 C CA . ARG A 1 21 ? 14.151 -2.969 -10.855 1.00 0.00 21 ARG A CA 11
ATOM 3950 C C . ARG A 1 21 ? 14.584 -4.180 -9.986 1.00 0.00 21 ARG A C 11
ATOM 3951 O O . ARG A 1 21 ? 13.841 -4.601 -9.084 1.00 0.00 21 ARG A O 11
ATOM 3972 N N . ASN A 1 22 ? 15.789 -4.724 -10.281 1.00 0.00 22 ASN A N 11
ATOM 3973 C CA . ASN A 1 22 ? 16.364 -5.922 -9.614 1.00 0.00 22 ASN A CA 11
ATOM 3974 C C . ASN A 1 22 ? 16.367 -5.796 -8.069 1.00 0.00 22 ASN A C 11
ATOM 3975 O O . ASN A 1 22 ? 17.211 -5.096 -7.489 1.00 0.00 22 ASN A O 11
ATOM 3986 N N . GLY A 1 23 ? 15.348 -6.429 -7.437 1.00 0.00 23 GLY A N 11
ATOM 3987 C CA . GLY A 1 23 ? 15.237 -6.502 -5.975 1.00 0.00 23 GLY A CA 11
ATOM 3988 C C . GLY A 1 23 ? 14.847 -5.182 -5.298 1.00 0.00 23 GLY A C 11
ATOM 3989 O O . GLY A 1 23 ? 14.744 -5.132 -4.069 1.00 0.00 23 GLY A O 11
ATOM 3993 N N . LYS A 1 24 ? 14.636 -4.110 -6.096 1.00 0.00 24 LYS A N 11
ATOM 3994 C CA . LYS A 1 24 ? 14.497 -2.727 -5.572 1.00 0.00 24 LYS A CA 11
ATOM 3995 C C . LYS A 1 24 ? 13.355 -1.971 -6.257 1.00 0.00 24 LYS A C 11
ATOM 3996 O O . LYS A 1 24 ? 12.994 -2.271 -7.388 1.00 0.00 24 LYS A O 11
ATOM 4015 N N . CYS A 1 25 ? 12.826 -0.964 -5.556 1.00 0.00 25 CYS A N 11
ATOM 4016 C CA . CYS A 1 25 ? 11.866 -0.006 -6.115 1.00 0.00 25 CYS A CA 11
ATOM 4017 C C . CYS A 1 25 ? 12.672 1.177 -6.653 1.00 0.00 25 CYS A C 11
ATOM 4018 O O . CYS A 1 25 ? 12.954 2.131 -5.929 1.00 0.00 25 CYS A O 11
ATOM 4027 N N . CYS A 1 1 ? 2.480 0.525 0.694 1.00 0.00 1 CYS A N 12
ATOM 4028 C CA . CYS A 1 1 ? 3.285 0.224 -0.509 1.00 0.00 1 CYS A CA 12
ATOM 4029 C C . CYS A 1 1 ? 4.753 0.630 -0.294 1.00 0.00 1 CYS A C 12
ATOM 4030 O O . CYS A 1 1 ? 5.087 1.295 0.697 1.00 0.00 1 CYS A O 12
ATOM 4039 N N . LYS A 1 2 ? 5.625 0.213 -1.226 1.00 0.00 2 LYS A N 12
ATOM 4040 C CA . LYS A 1 2 ? 7.075 0.470 -1.149 1.00 0.00 2 LYS A CA 12
ATOM 4041 C C . LYS A 1 2 ? 7.402 1.866 -1.706 1.00 0.00 2 LYS A C 12
ATOM 4042 O O . LYS A 1 2 ? 6.987 2.201 -2.815 1.00 0.00 2 LYS A O 12
ATOM 4061 N N . ARG A 1 3 ? 8.153 2.660 -0.929 1.00 0.00 3 ARG A N 12
ATOM 4062 C CA . ARG A 1 3 ? 8.598 4.010 -1.340 1.00 0.00 3 ARG A CA 12
ATOM 4063 C C . ARG A 1 3 ? 9.890 3.895 -2.170 1.00 0.00 3 ARG A C 12
ATOM 4064 O O . ARG A 1 3 ? 10.403 2.784 -2.367 1.00 0.00 3 ARG A O 12
ATOM 4085 N N . LYS A 1 4 ? 10.399 5.046 -2.659 1.00 0.00 4 LYS A N 12
ATOM 4086 C CA . LYS A 1 4 ? 11.653 5.108 -3.443 1.00 0.00 4 LYS A CA 12
ATOM 4087 C C . LYS A 1 4 ? 12.847 4.558 -2.628 1.00 0.00 4 LYS A C 12
ATOM 4088 O O . LYS A 1 4 ? 13.218 5.130 -1.593 1.00 0.00 4 LYS A O 12
ATOM 4107 N N . GLY A 1 5 ? 13.434 3.447 -3.105 1.00 0.00 5 GLY A N 12
ATOM 4108 C CA . GLY A 1 5 ? 14.563 2.796 -2.424 1.00 0.00 5 GLY A CA 12
ATOM 4109 C C . GLY A 1 5 ? 14.172 1.512 -1.704 1.00 0.00 5 GLY A C 12
ATOM 4110 O O . GLY A 1 5 ? 15.041 0.680 -1.413 1.00 0.00 5 GLY A O 12
ATOM 4114 N N . SER A 1 6 ? 12.871 1.353 -1.395 1.00 0.00 6 SER A N 12
ATOM 4115 C CA . SER A 1 6 ? 12.347 0.146 -0.729 1.00 0.00 6 SER A CA 12
ATOM 4116 C C . SER A 1 6 ? 12.237 -1.027 -1.724 1.00 0.00 6 SER A C 12
ATOM 4117 O O . SER A 1 6 ? 12.059 -0.823 -2.931 1.00 0.00 6 SER A O 12
ATOM 4125 N N . SER A 1 7 ? 12.323 -2.253 -1.192 1.00 0.00 7 SER A N 12
ATOM 4126 C CA . SER A 1 7 ? 12.347 -3.485 -1.992 1.00 0.00 7 SER A CA 12
ATOM 4127 C C . SER A 1 7 ? 10.931 -3.887 -2.464 1.00 0.00 7 SER A C 12
ATOM 4128 O O . SER A 1 7 ? 10.130 -4.402 -1.675 1.00 0.00 7 SER A O 12
ATOM 4136 N N . CYS A 1 8 ? 10.635 -3.630 -3.754 1.00 0.00 8 CYS A N 12
ATOM 4137 C CA . CYS A 1 8 ? 9.349 -3.991 -4.387 1.00 0.00 8 CYS A CA 12
ATOM 4138 C C . CYS A 1 8 ? 9.583 -5.041 -5.480 1.00 0.00 8 CYS A C 12
ATOM 4139 O O . CYS A 1 8 ? 10.456 -4.847 -6.322 1.00 0.00 8 CYS A O 12
ATOM 4146 N N . ARG A 1 9 ? 8.787 -6.130 -5.479 1.00 0.00 9 ARG A N 12
ATOM 4147 C CA . ARG A 1 9 ? 8.976 -7.272 -6.409 1.00 0.00 9 ARG A CA 12
ATOM 4148 C C . ARG A 1 9 ? 8.907 -6.824 -7.892 1.00 0.00 9 ARG A C 12
ATOM 4149 O O . ARG A 1 9 ? 8.030 -6.023 -8.256 1.00 0.00 9 ARG A O 12
ATOM 4170 N N . ARG A 1 10 ? 9.812 -7.417 -8.712 1.00 0.00 10 ARG A N 12
ATOM 4171 C CA . ARG A 1 10 ? 10.225 -6.950 -10.071 1.00 0.00 10 ARG A CA 12
ATOM 4172 C C . ARG A 1 10 ? 9.080 -6.391 -10.950 1.00 0.00 10 ARG A C 12
ATOM 4173 O O . ARG A 1 10 ? 9.223 -5.330 -11.571 1.00 0.00 10 ARG A O 12
ATOM 4194 N N . THR A 1 11 ? 7.956 -7.113 -11.007 1.00 0.00 11 THR A N 12
ATOM 4195 C CA . THR A 1 11 ? 6.807 -6.740 -11.858 1.00 0.00 11 THR A CA 12
ATOM 4196 C C . THR A 1 11 ? 5.463 -6.967 -11.123 1.00 0.00 11 THR A C 12
ATOM 4197 O O . THR A 1 11 ? 4.389 -6.798 -11.710 1.00 0.00 11 THR A O 12
ATOM 4208 N N . SER A 1 12 ? 5.529 -7.305 -9.818 1.00 0.00 12 SER A N 12
ATOM 4209 C CA . SER A 1 12 ? 4.333 -7.538 -8.971 1.00 0.00 12 SER A CA 12
ATOM 4210 C C . SER A 1 12 ? 3.723 -6.204 -8.470 1.00 0.00 12 SER A C 12
ATOM 4211 O O . SER A 1 12 ? 2.722 -6.213 -7.743 1.00 0.00 12 SER A O 12
ATOM 4219 N N . TYR A 1 13 ? 4.360 -5.069 -8.856 1.00 0.00 13 TYR A N 12
ATOM 4220 C CA . TYR A 1 13 ? 3.838 -3.702 -8.666 1.00 0.00 13 TYR A CA 12
ATOM 4221 C C . TYR A 1 13 ? 3.597 -3.355 -7.175 1.00 0.00 13 TYR A C 12
ATOM 4222 O O . TYR A 1 13 ? 2.681 -2.600 -6.839 1.00 0.00 13 TYR A O 12
ATOM 4240 N N . ASP A 1 14 ? 4.459 -3.893 -6.297 1.00 0.00 14 ASP A N 12
ATOM 4241 C CA . ASP A 1 14 ? 4.423 -3.610 -4.847 1.00 0.00 14 ASP A CA 12
ATOM 4242 C C . ASP A 1 14 ? 4.814 -2.147 -4.527 1.00 0.00 14 ASP A C 12
ATOM 4243 O O . ASP A 1 14 ? 4.524 -1.649 -3.431 1.00 0.00 14 ASP A O 12
ATOM 4252 N N . CYS A 1 15 ? 5.453 -1.464 -5.490 1.00 0.00 15 CYS A N 12
ATOM 4253 C CA . CYS A 1 15 ? 5.871 -0.062 -5.345 1.00 0.00 15 CYS A CA 12
ATOM 4254 C C . CYS A 1 15 ? 4.643 0.871 -5.405 1.00 0.00 15 CYS A C 12
ATOM 4255 O O . CYS A 1 15 ? 3.638 0.540 -6.058 1.00 0.00 15 CYS A O 12
ATOM 4262 N N . CYS A 1 16 ? 4.744 2.021 -4.714 1.00 0.00 16 CYS A N 12
ATOM 4263 C CA . CYS A 1 16 ? 3.710 3.075 -4.719 1.00 0.00 16 CYS A CA 12
ATOM 4264 C C . CYS A 1 16 ? 3.586 3.674 -6.131 1.00 0.00 16 CYS A C 12
ATOM 4265 O O . CYS A 1 16 ? 2.480 3.929 -6.615 1.00 0.00 16 CYS A O 12
ATOM 4272 N N . THR A 1 17 ? 4.763 3.904 -6.749 1.00 0.00 17 THR A N 12
ATOM 4273 C CA . THR A 1 17 ? 4.916 4.215 -8.178 1.00 0.00 17 THR A CA 12
ATOM 4274 C C . THR A 1 17 ? 6.415 4.209 -8.527 1.00 0.00 17 THR A C 12
ATOM 4275 O O . THR A 1 17 ? 7.263 4.525 -7.678 1.00 0.00 17 THR A O 12
ATOM 4286 N N . GLY A 1 18 ? 6.735 3.836 -9.770 1.00 0.00 18 GLY A N 12
ATOM 4287 C CA . GLY A 1 18 ? 8.122 3.757 -10.232 1.00 0.00 18 GLY A CA 12
ATOM 4288 C C . GLY A 1 18 ? 8.472 2.392 -10.802 1.00 0.00 18 GLY A C 12
ATOM 4289 O O . GLY A 1 18 ? 7.594 1.541 -10.982 1.00 0.00 18 GLY A O 12
ATOM 4293 N N . SER A 1 19 ? 9.768 2.198 -11.087 1.00 0.00 19 SER A N 12
ATOM 4294 C CA . SER A 1 19 ? 10.286 0.987 -11.732 1.00 0.00 19 SER A CA 12
ATOM 4295 C C . SER A 1 19 ? 10.941 0.066 -10.688 1.00 0.00 19 SER A C 12
ATOM 4296 O O . SER A 1 19 ? 11.951 0.439 -10.086 1.00 0.00 19 SER A O 12
ATOM 4304 N N . CYS A 1 20 ? 10.355 -1.122 -10.471 1.00 0.00 20 CYS A N 12
ATOM 4305 C CA . CYS A 1 20 ? 10.913 -2.145 -9.569 1.00 0.00 20 CYS A CA 12
ATOM 4306 C C . CYS A 1 20 ? 12.108 -2.866 -10.239 1.00 0.00 20 CYS A C 12
ATOM 4307 O O . CYS A 1 20 ? 11.994 -4.011 -10.703 1.00 0.00 20 CYS A O 12
ATOM 4314 N N . ARG A 1 21 ? 13.258 -2.162 -10.306 1.00 0.00 21 ARG A N 12
ATOM 4315 C CA . ARG A 1 21 ? 14.482 -2.679 -10.937 1.00 0.00 21 ARG A CA 12
ATOM 4316 C C . ARG A 1 21 ? 15.308 -3.432 -9.887 1.00 0.00 21 ARG A C 12
ATOM 4317 O O . ARG A 1 21 ? 15.546 -2.898 -8.796 1.00 0.00 21 ARG A O 12
ATOM 4338 N N . ASN A 1 22 ? 15.696 -4.688 -10.226 1.00 0.00 22 ASN A N 12
ATOM 4339 C CA . ASN A 1 22 ? 16.416 -5.621 -9.319 1.00 0.00 22 ASN A CA 12
ATOM 4340 C C . ASN A 1 22 ? 15.617 -5.815 -7.999 1.00 0.00 22 ASN A C 12
ATOM 4341 O O . ASN A 1 22 ? 16.174 -6.075 -6.917 1.00 0.00 22 ASN A O 12
ATOM 4352 N N . GLY A 1 23 ? 14.282 -5.721 -8.139 1.00 0.00 23 GLY A N 12
ATOM 4353 C CA . GLY A 1 23 ? 13.357 -5.805 -7.019 1.00 0.00 23 GLY A CA 12
ATOM 4354 C C . GLY A 1 23 ? 13.455 -4.635 -6.050 1.00 0.00 23 GLY A C 12
ATOM 4355 O O . GLY A 1 23 ? 13.366 -4.833 -4.834 1.00 0.00 23 GLY A O 12
ATOM 4359 N N . LYS A 1 24 ? 13.617 -3.407 -6.579 1.00 0.00 24 LYS A N 12
ATOM 4360 C CA . LYS A 1 24 ? 13.719 -2.195 -5.747 1.00 0.00 24 LYS A CA 12
ATOM 4361 C C . LYS A 1 24 ? 13.188 -0.975 -6.537 1.00 0.00 24 LYS A C 12
ATOM 4362 O O . LYS A 1 24 ? 13.442 -0.858 -7.739 1.00 0.00 24 LYS A O 12
ATOM 4381 N N . CYS A 1 25 ? 12.466 -0.066 -5.833 1.00 0.00 25 CYS A N 12
ATOM 4382 C CA . CYS A 1 25 ? 11.885 1.169 -6.414 1.00 0.00 25 CYS A CA 12
ATOM 4383 C C . CYS A 1 25 ? 12.982 2.168 -6.846 1.00 0.00 25 CYS A C 12
ATOM 4384 O O . CYS A 1 25 ? 13.599 2.840 -6.007 1.00 0.00 25 CYS A O 12
ATOM 4393 N N . CYS A 1 1 ? 1.813 -2.263 -0.861 1.00 0.00 1 CYS A N 13
ATOM 4394 C CA . CYS A 1 1 ? 2.741 -2.095 -1.995 1.00 0.00 1 CYS A CA 13
ATOM 4395 C C . CYS A 1 1 ? 4.075 -1.518 -1.527 1.00 0.00 1 CYS A C 13
ATOM 4396 O O . CYS A 1 1 ? 4.198 -0.995 -0.410 1.00 0.00 1 CYS A O 13
ATOM 4405 N N . LYS A 1 2 ? 5.079 -1.621 -2.405 1.00 0.00 2 LYS A N 13
ATOM 4406 C CA . LYS A 1 2 ? 6.427 -1.088 -2.162 1.00 0.00 2 LYS A CA 13
ATOM 4407 C C . LYS A 1 2 ? 6.519 0.344 -2.715 1.00 0.00 2 LYS A C 13
ATOM 4408 O O . LYS A 1 2 ? 5.781 0.704 -3.636 1.00 0.00 2 LYS A O 13
ATOM 4427 N N . ARG A 1 3 ? 7.423 1.153 -2.143 1.00 0.00 3 ARG A N 13
ATOM 4428 C CA . ARG A 1 3 ? 7.669 2.539 -2.595 1.00 0.00 3 ARG A CA 13
ATOM 4429 C C . ARG A 1 3 ? 9.018 2.595 -3.329 1.00 0.00 3 ARG A C 13
ATOM 4430 O O . ARG A 1 3 ? 9.726 1.574 -3.422 1.00 0.00 3 ARG A O 13
ATOM 4451 N N . LYS A 1 4 ? 9.367 3.791 -3.842 1.00 0.00 4 LYS A N 13
ATOM 4452 C CA . LYS A 1 4 ? 10.642 4.025 -4.535 1.00 0.00 4 LYS A CA 13
ATOM 4453 C C . LYS A 1 4 ? 11.795 3.912 -3.508 1.00 0.00 4 LYS A C 13
ATOM 4454 O O . LYS A 1 4 ? 11.965 4.783 -2.641 1.00 0.00 4 LYS A O 13
ATOM 4473 N N . GLY A 1 5 ? 12.546 2.810 -3.597 1.00 0.00 5 GLY A N 13
ATOM 4474 C CA . GLY A 1 5 ? 13.653 2.523 -2.690 1.00 0.00 5 GLY A CA 13
ATOM 4475 C C . GLY A 1 5 ? 13.514 1.158 -2.029 1.00 0.00 5 GLY A C 13
ATOM 4476 O O . GLY A 1 5 ? 14.499 0.613 -1.524 1.00 0.00 5 GLY A O 13
ATOM 4480 N N . SER A 1 6 ? 12.280 0.614 -2.033 1.00 0.00 6 SER A N 13
ATOM 4481 C CA . SER A 1 6 ? 11.962 -0.695 -1.435 1.00 0.00 6 SER A CA 13
ATOM 4482 C C . SER A 1 6 ? 12.091 -1.820 -2.482 1.00 0.00 6 SER A C 13
ATOM 4483 O O . SER A 1 6 ? 11.891 -1.586 -3.676 1.00 0.00 6 SER A O 13
ATOM 4491 N N . SER A 1 7 ? 12.404 -3.039 -2.007 1.00 0.00 7 SER A N 13
ATOM 4492 C CA . SER A 1 7 ? 12.590 -4.220 -2.866 1.00 0.00 7 SER A CA 13
ATOM 4493 C C . SER A 1 7 ? 11.218 -4.774 -3.309 1.00 0.00 7 SER A C 13
ATOM 4494 O O . SER A 1 7 ? 10.297 -4.890 -2.494 1.00 0.00 7 SER A O 13
ATOM 4502 N N . CYS A 1 8 ? 11.104 -5.135 -4.602 1.00 0.00 8 CYS A N 13
ATOM 4503 C CA . CYS A 1 8 ? 9.815 -5.516 -5.220 1.00 0.00 8 CYS A CA 13
ATOM 4504 C C . CYS A 1 8 ? 10.008 -6.446 -6.428 1.00 0.00 8 CYS A C 13
ATOM 4505 O O . CYS A 1 8 ? 11.110 -6.551 -6.973 1.00 0.00 8 CYS A O 13
ATOM 4512 N N . ARG A 1 9 ? 8.904 -7.118 -6.827 1.00 0.00 9 ARG A N 13
ATOM 4513 C CA . ARG A 1 9 ? 8.841 -7.946 -8.054 1.00 0.00 9 ARG A CA 13
ATOM 4514 C C . ARG A 1 9 ? 9.038 -7.058 -9.300 1.00 0.00 9 ARG A C 13
ATOM 4515 O O . ARG A 1 9 ? 8.400 -6.003 -9.387 1.00 0.00 9 ARG A O 13
ATOM 4536 N N . ARG A 1 10 ? 9.862 -7.542 -10.257 1.00 0.00 10 ARG A N 13
ATOM 4537 C CA . ARG A 1 10 ? 10.414 -6.740 -11.376 1.00 0.00 10 ARG A CA 13
ATOM 4538 C C . ARG A 1 10 ? 9.335 -5.972 -12.170 1.00 0.00 10 ARG A C 13
ATOM 4539 O O . ARG A 1 10 ? 9.390 -4.749 -12.287 1.00 0.00 10 ARG A O 13
ATOM 4560 N N . THR A 1 11 ? 8.359 -6.683 -12.732 1.00 0.00 11 THR A N 13
ATOM 4561 C CA . THR A 1 11 ? 7.301 -6.048 -13.548 1.00 0.00 11 THR A CA 13
ATOM 4562 C C . THR A 1 11 ? 5.894 -6.540 -13.147 1.00 0.00 11 THR A C 13
ATOM 4563 O O . THR A 1 11 ? 4.931 -6.358 -13.901 1.00 0.00 11 THR A O 13
ATOM 4574 N N . SER A 1 12 ? 5.778 -7.127 -11.939 1.00 0.00 12 SER A N 13
ATOM 4575 C CA . SER A 1 12 ? 4.487 -7.633 -11.406 1.00 0.00 12 SER A CA 13
ATOM 4576 C C . SER A 1 12 ? 3.712 -6.522 -10.649 1.00 0.00 12 SER A C 13
ATOM 4577 O O . SER A 1 12 ? 2.723 -6.813 -9.974 1.00 0.00 12 SER A O 13
ATOM 4585 N N . TYR A 1 13 ? 4.177 -5.250 -10.785 1.00 0.00 13 TYR A N 13
ATOM 4586 C CA . TYR A 1 13 ? 3.524 -4.055 -10.196 1.00 0.00 13 TYR A CA 13
ATOM 4587 C C . TYR A 1 13 ? 3.413 -4.151 -8.663 1.00 0.00 13 TYR A C 13
ATOM 4588 O O . TYR A 1 13 ? 2.447 -3.660 -8.055 1.00 0.00 13 TYR A O 13
ATOM 4606 N N . ASP A 1 14 ? 4.440 -4.755 -8.047 1.00 0.00 14 ASP A N 13
ATOM 4607 C CA . ASP A 1 14 ? 4.528 -4.891 -6.583 1.00 0.00 14 ASP A CA 13
ATOM 4608 C C . ASP A 1 14 ? 4.850 -3.524 -5.935 1.00 0.00 14 ASP A C 13
ATOM 4609 O O . ASP A 1 14 ? 4.448 -3.261 -4.801 1.00 0.00 14 ASP A O 13
ATOM 4618 N N . CYS A 1 15 ? 5.597 -2.666 -6.668 1.00 0.00 15 CYS A N 13
ATOM 4619 C CA . CYS A 1 15 ? 5.739 -1.236 -6.326 1.00 0.00 15 CYS A CA 13
ATOM 4620 C C . CYS A 1 15 ? 4.493 -0.481 -6.842 1.00 0.00 15 CYS A C 13
ATOM 4621 O O . CYS A 1 15 ? 4.006 -0.782 -7.941 1.00 0.00 15 CYS A O 13
ATOM 4628 N N . CYS A 1 16 ? 3.978 0.480 -6.045 1.00 0.00 16 CYS A N 13
ATOM 4629 C CA . CYS A 1 16 ? 2.700 1.175 -6.323 1.00 0.00 16 CYS A CA 13
ATOM 4630 C C . CYS A 1 16 ? 2.748 2.000 -7.630 1.00 0.00 16 CYS A C 13
ATOM 4631 O O . CYS A 1 16 ? 1.852 1.875 -8.470 1.00 0.00 16 CYS A O 13
ATOM 4638 N N . THR A 1 17 ? 3.801 2.820 -7.812 1.00 0.00 17 THR A N 13
ATOM 4639 C CA . THR A 1 17 ? 3.866 3.787 -8.938 1.00 0.00 17 THR A CA 13
ATOM 4640 C C . THR A 1 17 ? 5.319 3.989 -9.449 1.00 0.00 17 THR A C 13
ATOM 4641 O O . THR A 1 17 ? 5.682 5.034 -10.011 1.00 0.00 17 THR A O 13
ATOM 4652 N N . GLY A 1 18 ? 6.114 2.920 -9.330 1.00 0.00 18 GLY A N 13
ATOM 4653 C CA . GLY A 1 18 ? 7.524 2.931 -9.742 1.00 0.00 18 GLY A CA 13
ATOM 4654 C C . GLY A 1 18 ? 7.947 1.638 -10.411 1.00 0.00 18 GLY A C 13
ATOM 4655 O O . GLY A 1 18 ? 7.410 0.566 -10.105 1.00 0.00 18 GLY A O 13
ATOM 4659 N N . SER A 1 19 ? 8.926 1.745 -11.319 1.00 0.00 19 SER A N 13
ATOM 4660 C CA . SER A 1 19 ? 9.450 0.603 -12.071 1.00 0.00 19 SER A CA 13
ATOM 4661 C C . SER A 1 19 ? 10.503 -0.174 -11.238 1.00 0.00 19 SER A C 13
ATOM 4662 O O . SER A 1 19 ? 11.493 0.402 -10.760 1.00 0.00 19 SER A O 13
ATOM 4670 N N . CYS A 1 20 ? 10.264 -1.484 -11.064 1.00 0.00 20 CYS A N 13
ATOM 4671 C CA . CYS A 1 20 ? 11.125 -2.369 -10.274 1.00 0.00 20 CYS A CA 13
ATOM 4672 C C . CYS A 1 20 ? 12.216 -3.001 -11.158 1.00 0.00 20 CYS A C 13
ATOM 4673 O O . CYS A 1 20 ? 11.918 -3.692 -12.133 1.00 0.00 20 CYS A O 13
ATOM 4680 N N . ARG A 1 21 ? 13.479 -2.734 -10.827 1.00 0.00 21 ARG A N 13
ATOM 4681 C CA . ARG A 1 21 ? 14.644 -3.362 -11.479 1.00 0.00 21 ARG A CA 13
ATOM 4682 C C . ARG A 1 21 ? 15.710 -3.640 -10.408 1.00 0.00 21 ARG A C 13
ATOM 4683 O O . ARG A 1 21 ? 15.720 -2.975 -9.364 1.00 0.00 21 ARG A O 13
ATOM 4704 N N . ASN A 1 22 ? 16.590 -4.631 -10.663 1.00 0.00 22 ASN A N 13
ATOM 4705 C CA . ASN A 1 22 ? 17.546 -5.171 -9.652 1.00 0.00 22 ASN A CA 13
ATOM 4706 C C . ASN A 1 22 ? 16.781 -5.762 -8.440 1.00 0.00 22 ASN A C 13
ATOM 4707 O O . ASN A 1 22 ? 17.332 -5.922 -7.342 1.00 0.00 22 ASN A O 13
ATOM 4718 N N . GLY A 1 23 ? 15.514 -6.127 -8.688 1.00 0.00 23 GLY A N 13
ATOM 4719 C CA . GLY A 1 23 ? 14.575 -6.547 -7.648 1.00 0.00 23 GLY A CA 13
ATOM 4720 C C . GLY A 1 23 ? 14.213 -5.447 -6.653 1.00 0.00 23 GLY A C 13
ATOM 4721 O O . GLY A 1 23 ? 13.949 -5.746 -5.483 1.00 0.00 23 GLY A O 13
ATOM 4725 N N . LYS A 1 24 ? 14.180 -4.174 -7.109 1.00 0.00 24 LYS A N 13
ATOM 4726 C CA . LYS A 1 24 ? 13.865 -3.015 -6.244 1.00 0.00 24 LYS A CA 13
ATOM 4727 C C . LYS A 1 24 ? 13.287 -1.852 -7.080 1.00 0.00 24 LYS A C 13
ATOM 4728 O O . LYS A 1 24 ? 13.761 -1.575 -8.180 1.00 0.00 24 LYS A O 13
ATOM 4747 N N . CYS A 1 25 ? 12.267 -1.176 -6.529 1.00 0.00 25 CYS A N 13
ATOM 4748 C CA . CYS A 1 25 ? 11.575 -0.049 -7.176 1.00 0.00 25 CYS A CA 13
ATOM 4749 C C . CYS A 1 25 ? 12.507 1.174 -7.225 1.00 0.00 25 CYS A C 13
ATOM 4750 O O . CYS A 1 25 ? 12.718 1.842 -6.211 1.00 0.00 25 CYS A O 13
ATOM 4759 N N . CYS A 1 1 ? 2.513 -4.104 -2.768 1.00 0.00 1 CYS A N 14
ATOM 4760 C CA . CYS A 1 1 ? 2.898 -2.739 -3.196 1.00 0.00 1 CYS A CA 14
ATOM 4761 C C . CYS A 1 1 ? 4.113 -2.259 -2.376 1.00 0.00 1 CYS A C 14
ATOM 4762 O O . CYS A 1 1 ? 4.177 -2.484 -1.166 1.00 0.00 1 CYS A O 14
ATOM 4771 N N . LYS A 1 2 ? 5.081 -1.609 -3.050 1.00 0.00 2 LYS A N 14
ATOM 4772 C CA . LYS A 1 2 ? 6.359 -1.153 -2.442 1.00 0.00 2 LYS A CA 14
ATOM 4773 C C . LYS A 1 2 ? 6.607 0.326 -2.796 1.00 0.00 2 LYS A C 14
ATOM 4774 O O . LYS A 1 2 ? 6.518 0.705 -3.971 1.00 0.00 2 LYS A O 14
ATOM 4793 N N . ARG A 1 3 ? 6.925 1.151 -1.783 1.00 0.00 3 ARG A N 14
ATOM 4794 C CA . ARG A 1 3 ? 7.209 2.593 -1.972 1.00 0.00 3 ARG A CA 14
ATOM 4795 C C . ARG A 1 3 ? 8.587 2.817 -2.644 1.00 0.00 3 ARG A C 14
ATOM 4796 O O . ARG A 1 3 ? 9.362 1.865 -2.832 1.00 0.00 3 ARG A O 14
ATOM 4817 N N . LYS A 1 4 ? 8.862 4.084 -3.009 1.00 0.00 4 LYS A N 14
ATOM 4818 C CA . LYS A 1 4 ? 10.096 4.486 -3.719 1.00 0.00 4 LYS A CA 14
ATOM 4819 C C . LYS A 1 4 ? 11.355 4.190 -2.864 1.00 0.00 4 LYS A C 14
ATOM 4820 O O . LYS A 1 4 ? 11.608 4.874 -1.865 1.00 0.00 4 LYS A O 14
ATOM 4839 N N . GLY A 1 5 ? 12.112 3.135 -3.253 1.00 0.00 5 GLY A N 14
ATOM 4840 C CA . GLY A 1 5 ? 13.341 2.728 -2.557 1.00 0.00 5 GLY A CA 14
ATOM 4841 C C . GLY A 1 5 ? 13.254 1.337 -1.931 1.00 0.00 5 GLY A C 14
ATOM 4842 O O . GLY A 1 5 ? 14.272 0.802 -1.471 1.00 0.00 5 GLY A O 14
ATOM 4846 N N . SER A 1 6 ? 12.045 0.748 -1.892 1.00 0.00 6 SER A N 14
ATOM 4847 C CA . SER A 1 6 ? 11.833 -0.621 -1.368 1.00 0.00 6 SER A CA 14
ATOM 4848 C C . SER A 1 6 ? 11.907 -1.655 -2.512 1.00 0.00 6 SER A C 14
ATOM 4849 O O . SER A 1 6 ? 11.570 -1.332 -3.644 1.00 0.00 6 SER A O 14
ATOM 4857 N N . SER A 1 7 ? 12.332 -2.899 -2.204 1.00 0.00 7 SER A N 14
ATOM 4858 C CA . SER A 1 7 ? 12.541 -3.952 -3.220 1.00 0.00 7 SER A CA 14
ATOM 4859 C C . SER A 1 7 ? 11.201 -4.595 -3.649 1.00 0.00 7 SER A C 14
ATOM 4860 O O . SER A 1 7 ? 10.541 -5.270 -2.853 1.00 0.00 7 SER A O 14
ATOM 4868 N N . CYS A 1 8 ? 10.805 -4.358 -4.917 1.00 0.00 8 CYS A N 14
ATOM 4869 C CA . CYS A 1 8 ? 9.536 -4.866 -5.473 1.00 0.00 8 CYS A CA 14
ATOM 4870 C C . CYS A 1 8 ? 9.764 -6.115 -6.345 1.00 0.00 8 CYS A C 14
ATOM 4871 O O . CYS A 1 8 ? 10.844 -6.290 -6.914 1.00 0.00 8 CYS A O 14
ATOM 4878 N N . ARG A 1 9 ? 8.735 -6.981 -6.428 1.00 0.00 9 ARG A N 14
ATOM 4879 C CA . ARG A 1 9 ? 8.739 -8.179 -7.295 1.00 0.00 9 ARG A CA 14
ATOM 4880 C C . ARG A 1 9 ? 8.937 -7.777 -8.767 1.00 0.00 9 ARG A C 14
ATOM 4881 O O . ARG A 1 9 ? 8.225 -6.897 -9.266 1.00 0.00 9 ARG A O 14
ATOM 4902 N N . ARG A 1 10 ? 9.876 -8.488 -9.429 1.00 0.00 10 ARG A N 14
ATOM 4903 C CA . ARG A 1 10 ? 10.528 -8.073 -10.695 1.00 0.00 10 ARG A CA 14
ATOM 4904 C C . ARG A 1 10 ? 9.554 -7.534 -11.771 1.00 0.00 10 ARG A C 14
ATOM 4905 O O . ARG A 1 10 ? 9.824 -6.500 -12.398 1.00 0.00 10 ARG A O 14
ATOM 4926 N N . THR A 1 11 ? 8.433 -8.236 -11.983 1.00 0.00 11 THR A N 14
ATOM 4927 C CA . THR A 1 11 ? 7.460 -7.895 -13.046 1.00 0.00 11 THR A CA 14
ATOM 4928 C C . THR A 1 11 ? 5.998 -8.002 -12.540 1.00 0.00 11 THR A C 14
ATOM 4929 O O . THR A 1 11 ? 5.057 -7.941 -13.338 1.00 0.00 11 THR A O 14
ATOM 4940 N N . SER A 1 12 ? 5.799 -8.109 -11.213 1.00 0.00 12 SER A N 14
ATOM 4941 C CA . SER A 1 12 ? 4.483 -8.460 -10.620 1.00 0.00 12 SER A CA 14
ATOM 4942 C C . SER A 1 12 ? 3.648 -7.210 -10.230 1.00 0.00 12 SER A C 14
ATOM 4943 O O . SER A 1 12 ? 2.720 -7.324 -9.413 1.00 0.00 12 SER A O 14
ATOM 4951 N N . TYR A 1 13 ? 3.952 -6.036 -10.853 1.00 0.00 13 TYR A N 14
ATOM 4952 C CA . TYR A 1 13 ? 3.274 -4.747 -10.590 1.00 0.00 13 TYR A CA 14
ATOM 4953 C C . TYR A 1 13 ? 3.257 -4.405 -9.080 1.00 0.00 13 TYR A C 14
ATOM 4954 O O . TYR A 1 13 ? 2.275 -3.885 -8.532 1.00 0.00 13 TYR A O 14
ATOM 4972 N N . ASP A 1 14 ? 4.393 -4.682 -8.432 1.00 0.00 14 ASP A N 14
ATOM 4973 C CA . ASP A 1 14 ? 4.553 -4.531 -6.979 1.00 0.00 14 ASP A CA 14
ATOM 4974 C C . ASP A 1 14 ? 5.097 -3.120 -6.621 1.00 0.00 14 ASP A C 14
ATOM 4975 O O . ASP A 1 14 ? 5.418 -2.844 -5.470 1.00 0.00 14 ASP A O 14
ATOM 4984 N N . CYS A 1 15 ? 5.186 -2.224 -7.618 1.00 0.00 15 CYS A N 14
ATOM 4985 C CA . CYS A 1 15 ? 5.571 -0.811 -7.405 1.00 0.00 15 CYS A CA 14
ATOM 4986 C C . CYS A 1 15 ? 4.343 0.064 -7.124 1.00 0.00 15 CYS A C 14
ATOM 4987 O O . CYS A 1 15 ? 3.408 0.102 -7.933 1.00 0.00 15 CYS A O 14
ATOM 4994 N N . CYS A 1 16 ? 4.365 0.751 -5.960 1.00 0.00 16 CYS A N 14
ATOM 4995 C CA . CYS A 1 16 ? 3.434 1.849 -5.637 1.00 0.00 16 CYS A CA 14
ATOM 4996 C C . CYS A 1 16 ? 3.747 3.066 -6.523 1.00 0.00 16 CYS A C 14
ATOM 4997 O O . CYS A 1 16 ? 2.842 3.770 -6.967 1.00 0.00 16 CYS A O 14
ATOM 5004 N N . THR A 1 17 ? 5.055 3.287 -6.755 1.00 0.00 17 THR A N 14
ATOM 5005 C CA . THR A 1 17 ? 5.562 4.348 -7.623 1.00 0.00 17 THR A CA 14
ATOM 5006 C C . THR A 1 17 ? 6.992 3.986 -8.081 1.00 0.00 17 THR A C 14
ATOM 5007 O O . THR A 1 17 ? 7.819 3.549 -7.266 1.00 0.00 17 THR A O 14
ATOM 5018 N N . GLY A 1 18 ? 7.269 4.153 -9.388 1.00 0.00 18 GLY A N 14
ATOM 5019 C CA . GLY A 1 18 ? 8.569 3.795 -9.975 1.00 0.00 18 GLY A CA 14
ATOM 5020 C C . GLY A 1 18 ? 8.515 2.483 -10.744 1.00 0.00 18 GLY A C 14
ATOM 5021 O O . GLY A 1 18 ? 7.435 1.933 -10.991 1.00 0.00 18 GLY A O 14
ATOM 5025 N N . SER A 1 19 ? 9.689 1.987 -11.148 1.00 0.00 19 SER A N 14
ATOM 5026 C CA . SER A 1 19 ? 9.823 0.744 -11.928 1.00 0.00 19 SER A CA 14
ATOM 5027 C C . SER A 1 19 ? 10.604 -0.309 -11.122 1.00 0.00 19 SER A C 14
ATOM 5028 O O . SER A 1 19 ? 11.511 0.041 -10.363 1.00 0.00 19 SER A O 14
ATOM 5036 N N . CYS A 1 20 ? 10.258 -1.601 -11.294 1.00 0.00 20 CYS A N 14
ATOM 5037 C CA . CYS A 1 20 ? 11.006 -2.711 -10.672 1.00 0.00 20 CYS A CA 14
ATOM 5038 C C . CYS A 1 20 ? 12.339 -2.958 -11.405 1.00 0.00 20 CYS A C 14
ATOM 5039 O O . CYS A 1 20 ? 12.449 -3.799 -12.304 1.00 0.00 20 CYS A O 14
ATOM 5046 N N . ARG A 1 21 ? 13.324 -2.136 -11.029 1.00 0.00 21 ARG A N 14
ATOM 5047 C CA . ARG A 1 21 ? 14.683 -2.143 -11.575 1.00 0.00 21 ARG A CA 14
ATOM 5048 C C . ARG A 1 21 ? 15.581 -3.053 -10.711 1.00 0.00 21 ARG A C 14
ATOM 5049 O O . ARG A 1 21 ? 15.844 -2.725 -9.546 1.00 0.00 21 ARG A O 14
ATOM 5070 N N . ASN A 1 22 ? 16.012 -4.201 -11.283 1.00 0.00 22 ASN A N 14
ATOM 5071 C CA . ASN A 1 22 ? 16.836 -5.237 -10.592 1.00 0.00 22 ASN A CA 14
ATOM 5072 C C . ASN A 1 22 ? 16.076 -5.821 -9.370 1.00 0.00 22 ASN A C 14
ATOM 5073 O O . ASN A 1 22 ? 16.671 -6.273 -8.381 1.00 0.00 22 ASN A O 14
ATOM 5084 N N . GLY A 1 23 ? 14.739 -5.835 -9.489 1.00 0.00 23 GLY A N 14
ATOM 5085 C CA . GLY A 1 23 ? 13.854 -6.257 -8.403 1.00 0.00 23 GLY A CA 14
ATOM 5086 C C . GLY A 1 23 ? 13.798 -5.250 -7.255 1.00 0.00 23 GLY A C 14
ATOM 5087 O O . GLY A 1 23 ? 13.591 -5.631 -6.097 1.00 0.00 23 GLY A O 14
ATOM 5091 N N . LYS A 1 24 ? 14.004 -3.953 -7.574 1.00 0.00 24 LYS A N 14
ATOM 5092 C CA . LYS A 1 24 ? 13.890 -2.844 -6.602 1.00 0.00 24 LYS A CA 14
ATOM 5093 C C . LYS A 1 24 ? 13.109 -1.689 -7.228 1.00 0.00 24 LYS A C 14
ATOM 5094 O O . LYS A 1 24 ? 13.366 -1.315 -8.363 1.00 0.00 24 LYS A O 14
ATOM 5113 N N . CYS A 1 25 ? 12.194 -1.097 -6.456 1.00 0.00 25 CYS A N 14
ATOM 5114 C CA . CYS A 1 25 ? 11.272 -0.061 -6.952 1.00 0.00 25 CYS A CA 14
ATOM 5115 C C . CYS A 1 25 ? 11.962 1.318 -6.956 1.00 0.00 25 CYS A C 14
ATOM 5116 O O . CYS A 1 25 ? 12.312 1.848 -5.895 1.00 0.00 25 CYS A O 14
ATOM 5125 N N . CYS A 1 1 ? 1.459 -2.388 -1.128 1.00 0.00 1 CYS A N 15
ATOM 5126 C CA . CYS A 1 1 ? 2.523 -2.203 -2.147 1.00 0.00 1 CYS A CA 15
ATOM 5127 C C . CYS A 1 1 ? 3.863 -1.860 -1.480 1.00 0.00 1 CYS A C 15
ATOM 5128 O O . CYS A 1 1 ? 3.985 -1.884 -0.250 1.00 0.00 1 CYS A O 15
ATOM 5137 N N . LYS A 1 2 ? 4.888 -1.584 -2.311 1.00 0.00 2 LYS A N 15
ATOM 5138 C CA . LYS A 1 2 ? 6.181 -1.027 -1.857 1.00 0.00 2 LYS A CA 15
ATOM 5139 C C . LYS A 1 2 ? 6.302 0.429 -2.324 1.00 0.00 2 LYS A C 15
ATOM 5140 O O . LYS A 1 2 ? 5.536 0.886 -3.179 1.00 0.00 2 LYS A O 15
ATOM 5159 N N . ARG A 1 3 ? 7.268 1.153 -1.746 1.00 0.00 3 ARG A N 15
ATOM 5160 C CA . ARG A 1 3 ? 7.569 2.547 -2.117 1.00 0.00 3 ARG A CA 15
ATOM 5161 C C . ARG A 1 3 ? 8.908 2.635 -2.865 1.00 0.00 3 ARG A C 15
ATOM 5162 O O . ARG A 1 3 ? 9.562 1.612 -3.120 1.00 0.00 3 ARG A O 15
ATOM 5183 N N . LYS A 1 4 ? 9.297 3.875 -3.210 1.00 0.00 4 LYS A N 15
ATOM 5184 C CA . LYS A 1 4 ? 10.518 4.166 -3.967 1.00 0.00 4 LYS A CA 15
ATOM 5185 C C . LYS A 1 4 ? 11.764 3.744 -3.165 1.00 0.00 4 LYS A C 15
ATOM 5186 O O . LYS A 1 4 ? 11.950 4.181 -2.023 1.00 0.00 4 LYS A O 15
ATOM 5205 N N . GLY A 1 5 ? 12.577 2.858 -3.761 1.00 0.00 5 GLY A N 15
ATOM 5206 C CA . GLY A 1 5 ? 13.799 2.356 -3.133 1.00 0.00 5 GLY A CA 15
ATOM 5207 C C . GLY A 1 5 ? 13.593 1.038 -2.390 1.00 0.00 5 GLY A C 15
ATOM 5208 O O . GLY A 1 5 ? 14.569 0.428 -1.941 1.00 0.00 5 GLY A O 15
ATOM 5212 N N . SER A 1 6 ? 12.326 0.605 -2.238 1.00 0.00 6 SER A N 15
ATOM 5213 C CA . SER A 1 6 ? 11.983 -0.658 -1.550 1.00 0.00 6 SER A CA 15
ATOM 5214 C C . SER A 1 6 ? 11.941 -1.818 -2.559 1.00 0.00 6 SER A C 15
ATOM 5215 O O . SER A 1 6 ? 11.648 -1.607 -3.736 1.00 0.00 6 SER A O 15
ATOM 5223 N N . SER A 1 7 ? 12.214 -3.040 -2.075 1.00 0.00 7 SER A N 15
ATOM 5224 C CA . SER A 1 7 ? 12.366 -4.234 -2.926 1.00 0.00 7 SER A CA 15
ATOM 5225 C C . SER A 1 7 ? 10.992 -4.790 -3.357 1.00 0.00 7 SER A C 15
ATOM 5226 O O . SER A 1 7 ? 10.134 -5.072 -2.514 1.00 0.00 7 SER A O 15
ATOM 5234 N N . CYS A 1 8 ? 10.807 -4.959 -4.674 1.00 0.00 8 CYS A N 15
ATOM 5235 C CA . CYS A 1 8 ? 9.537 -5.413 -5.269 1.00 0.00 8 CYS A CA 15
ATOM 5236 C C . CYS A 1 8 ? 9.833 -6.266 -6.512 1.00 0.00 8 CYS A C 15
ATOM 5237 O O . CYS A 1 8 ? 10.813 -6.004 -7.205 1.00 0.00 8 CYS A O 15
ATOM 5244 N N . ARG A 1 9 ? 8.981 -7.283 -6.799 1.00 0.00 9 ARG A N 15
ATOM 5245 C CA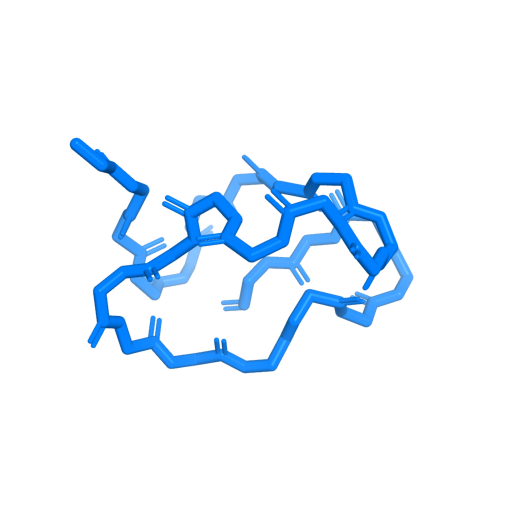 . ARG A 1 9 ? 9.232 -8.264 -7.895 1.00 0.00 9 ARG A CA 15
ATOM 5246 C C . ARG A 1 9 ? 9.330 -7.560 -9.273 1.00 0.00 9 ARG A C 15
ATOM 5247 O O . ARG A 1 9 ? 8.516 -6.680 -9.568 1.00 0.00 9 ARG A O 15
ATOM 5268 N N . ARG A 1 10 ? 10.307 -8.010 -10.097 1.00 0.00 10 ARG A N 15
ATOM 5269 C CA . ARG A 1 10 ? 10.889 -7.260 -11.248 1.00 0.00 10 ARG A CA 15
ATOM 5270 C C . ARG A 1 10 ? 9.859 -6.543 -12.161 1.00 0.00 10 ARG A C 15
ATOM 5271 O O . ARG A 1 10 ? 10.058 -5.374 -12.526 1.00 0.00 10 ARG A O 15
ATOM 5292 N N . THR A 1 11 ? 8.766 -7.221 -12.522 1.00 0.00 11 THR A N 15
ATOM 5293 C CA . THR A 1 11 ? 7.779 -6.659 -13.474 1.00 0.00 11 THR A CA 15
ATOM 5294 C C . THR A 1 11 ? 6.335 -6.736 -12.926 1.00 0.00 11 THR A C 15
ATOM 5295 O O . THR A 1 11 ? 5.395 -6.285 -13.589 1.00 0.00 11 THR A O 15
ATOM 5306 N N . SER A 1 12 ? 6.176 -7.261 -11.694 1.00 0.00 12 SER A N 15
ATOM 5307 C CA . SER A 1 12 ? 4.850 -7.514 -11.081 1.00 0.00 12 SER A CA 15
ATOM 5308 C C . SER A 1 12 ? 4.068 -6.218 -10.780 1.00 0.00 12 SER A C 15
ATOM 5309 O O . SER A 1 12 ? 2.844 -6.268 -10.607 1.00 0.00 12 SER A O 15
ATOM 5317 N N . TYR A 1 13 ? 4.801 -5.077 -10.720 1.00 0.00 13 TYR A N 15
ATOM 5318 C CA . TYR A 1 13 ? 4.280 -3.766 -10.282 1.00 0.00 13 TYR A CA 15
ATOM 5319 C C . TYR A 1 13 ? 3.844 -3.839 -8.810 1.00 0.00 13 TYR A C 15
ATOM 5320 O O . TYR A 1 13 ? 2.843 -3.245 -8.397 1.00 0.00 13 TYR A O 15
ATOM 5338 N N . ASP A 1 14 ? 4.664 -4.571 -8.029 1.00 0.00 14 ASP A N 15
ATOM 5339 C CA . ASP A 1 14 ? 4.507 -4.743 -6.569 1.00 0.00 14 ASP A CA 15
ATOM 5340 C C . ASP A 1 14 ? 4.785 -3.416 -5.816 1.00 0.00 14 ASP A C 15
ATOM 5341 O O . ASP A 1 14 ? 4.328 -3.230 -4.689 1.00 0.00 14 ASP A O 15
ATOM 5350 N N . CYS A 1 15 ? 5.537 -2.501 -6.456 1.00 0.00 15 CYS A N 15
ATOM 5351 C CA . CYS A 1 15 ? 5.651 -1.094 -6.019 1.00 0.00 15 CYS A CA 15
ATOM 5352 C C . CYS A 1 15 ? 4.415 -0.302 -6.499 1.00 0.00 15 CYS A C 15
ATOM 5353 O O . CYS A 1 15 ? 3.893 -0.585 -7.582 1.00 0.00 15 CYS A O 15
ATOM 5360 N N . CYS A 1 16 ? 3.949 0.675 -5.693 1.00 0.00 16 CYS A N 15
ATOM 5361 C CA . CYS A 1 16 ? 2.764 1.506 -6.024 1.00 0.00 16 CYS A CA 15
ATOM 5362 C C . CYS A 1 16 ? 2.976 2.329 -7.319 1.00 0.00 16 CYS A C 15
ATOM 5363 O O . CYS A 1 16 ? 2.073 2.410 -8.165 1.00 0.00 16 CYS A O 15
ATOM 5370 N N . THR A 1 17 ? 4.171 2.923 -7.467 1.00 0.00 17 THR A N 15
ATOM 5371 C CA . THR A 1 17 ? 4.558 3.667 -8.680 1.00 0.00 17 THR A CA 15
ATOM 5372 C C . THR A 1 17 ? 6.076 3.541 -8.922 1.00 0.00 17 THR A C 15
ATOM 5373 O O . THR A 1 17 ? 6.876 3.620 -7.985 1.00 0.00 17 THR A O 15
ATOM 5384 N N . GLY A 1 18 ? 6.458 3.325 -10.193 1.00 0.00 18 GLY A N 15
ATOM 5385 C CA . GLY A 1 18 ? 7.853 3.098 -10.576 1.00 0.00 18 GLY A CA 15
ATOM 5386 C C . GLY A 1 18 ? 8.102 1.654 -10.989 1.00 0.00 18 GLY A C 15
ATOM 5387 O O . GLY A 1 18 ? 7.393 0.739 -10.540 1.00 0.00 18 GLY A O 15
ATOM 5391 N N . SER A 1 19 ? 9.098 1.452 -11.872 1.00 0.00 19 SER A N 15
ATOM 5392 C CA . SER A 1 19 ? 9.479 0.122 -12.375 1.00 0.00 19 SER A CA 15
ATOM 5393 C C . SER A 1 19 ? 10.417 -0.577 -11.383 1.00 0.00 19 SER A C 15
ATOM 5394 O O . SER A 1 19 ? 11.394 0.025 -10.931 1.00 0.00 19 SER A O 15
ATOM 5402 N N . CYS A 1 20 ? 10.108 -1.840 -11.053 1.00 0.00 20 CYS A N 15
ATOM 5403 C CA . CYS A 1 20 ? 10.891 -2.651 -10.108 1.00 0.00 20 CYS A CA 15
ATOM 5404 C C . CYS A 1 20 ? 12.211 -3.145 -10.760 1.00 0.00 20 CYS A C 15
ATOM 5405 O O . CYS A 1 20 ? 12.321 -4.285 -11.222 1.00 0.00 20 CYS A O 15
ATOM 5412 N N . ARG A 1 21 ? 13.206 -2.244 -10.804 1.00 0.00 21 ARG A N 15
ATOM 5413 C CA . ARG A 1 21 ? 14.497 -2.484 -11.464 1.00 0.00 21 ARG A CA 15
ATOM 5414 C C . ARG A 1 21 ? 15.445 -3.195 -10.486 1.00 0.00 21 ARG A C 15
ATOM 5415 O O . ARG A 1 21 ? 15.571 -2.761 -9.335 1.00 0.00 21 ARG A O 15
ATOM 5436 N N . ASN A 1 22 ? 16.083 -4.298 -10.943 1.00 0.00 22 ASN A N 15
ATOM 5437 C CA . ASN A 1 22 ? 16.967 -5.155 -10.106 1.00 0.00 22 ASN A CA 15
ATOM 5438 C C . ASN A 1 22 ? 16.188 -5.765 -8.924 1.00 0.00 22 ASN A C 15
ATOM 5439 O O . ASN A 1 22 ? 16.765 -6.109 -7.880 1.00 0.00 22 ASN A O 15
ATOM 5450 N N . GLY A 1 23 ? 14.875 -5.961 -9.154 1.00 0.00 23 GLY A N 15
ATOM 5451 C CA . GLY A 1 23 ? 13.947 -6.415 -8.125 1.00 0.00 23 GLY A CA 15
ATOM 5452 C C . GLY A 1 23 ? 13.755 -5.396 -7.011 1.00 0.00 23 GLY A C 15
ATOM 5453 O O . GLY A 1 23 ? 13.591 -5.768 -5.846 1.00 0.00 23 GLY A O 15
ATOM 5457 N N . LYS A 1 24 ? 13.761 -4.095 -7.382 1.00 0.00 24 LYS A N 15
ATOM 5458 C CA . LYS A 1 24 ? 13.637 -2.983 -6.426 1.00 0.00 24 LYS A CA 15
ATOM 5459 C C . LYS A 1 24 ? 13.067 -1.737 -7.147 1.00 0.00 24 LYS A C 15
ATOM 5460 O O . LYS A 1 24 ? 13.544 -1.365 -8.218 1.00 0.00 24 LYS A O 15
ATOM 5479 N N . CYS A 1 25 ? 12.047 -1.109 -6.538 1.00 0.00 25 CYS A N 15
ATOM 5480 C CA . CYS A 1 25 ? 11.298 0.027 -7.116 1.00 0.00 25 CYS A CA 15
ATOM 5481 C C . CYS A 1 25 ? 12.203 1.243 -7.441 1.00 0.00 25 CYS A C 15
ATOM 5482 O O . CYS A 1 25 ? 12.555 2.033 -6.557 1.00 0.00 25 CYS A O 15
ATOM 5491 N N . CYS A 1 1 ? 1.173 -1.999 -1.348 1.00 0.00 1 CYS A N 16
ATOM 5492 C CA . CYS A 1 1 ? 2.141 -1.779 -2.452 1.00 0.00 1 CYS A CA 16
ATOM 5493 C C . CYS A 1 1 ? 3.555 -1.537 -1.895 1.00 0.00 1 CYS A C 16
ATOM 5494 O O . CYS A 1 1 ? 3.713 -0.916 -0.837 1.00 0.00 1 CYS A O 16
ATOM 5503 N N . LYS A 1 2 ? 4.580 -2.035 -2.618 1.00 0.00 2 LYS A N 16
ATOM 5504 C CA . LYS A 1 2 ? 5.998 -1.826 -2.263 1.00 0.00 2 LYS A CA 16
ATOM 5505 C C . LYS A 1 2 ? 6.410 -0.404 -2.684 1.00 0.00 2 LYS A C 16
ATOM 5506 O O . LYS A 1 2 ? 5.926 0.114 -3.691 1.00 0.00 2 LYS A O 16
ATOM 5525 N N . ARG A 1 3 ? 7.306 0.210 -1.909 1.00 0.00 3 ARG A N 16
ATOM 5526 C CA . ARG A 1 3 ? 7.643 1.642 -2.052 1.00 0.00 3 ARG A CA 16
ATOM 5527 C C . ARG A 1 3 ? 8.759 1.847 -3.091 1.00 0.00 3 ARG A C 16
ATOM 5528 O O . ARG A 1 3 ? 9.484 0.901 -3.438 1.00 0.00 3 ARG A O 16
ATOM 5549 N N . LYS A 1 4 ? 8.891 3.097 -3.571 1.00 0.00 4 LYS A N 16
ATOM 5550 C CA . LYS A 1 4 ? 9.996 3.506 -4.449 1.00 0.00 4 LYS A CA 16
ATOM 5551 C C . LYS A 1 4 ? 11.300 3.533 -3.622 1.00 0.00 4 LYS A C 16
ATOM 5552 O O . LYS A 1 4 ? 11.407 4.285 -2.643 1.00 0.00 4 LYS A O 16
ATOM 5571 N N . GLY A 1 5 ? 12.257 2.674 -4.000 1.00 0.00 5 GLY A N 16
ATOM 5572 C CA . GLY A 1 5 ? 13.493 2.471 -3.231 1.00 0.00 5 GLY A CA 16
ATOM 5573 C C . GLY A 1 5 ? 13.461 1.187 -2.398 1.00 0.00 5 GLY A C 16
ATOM 5574 O O . GLY A 1 5 ? 14.515 0.696 -1.972 1.00 0.00 5 GLY A O 16
ATOM 5578 N N . SER A 1 6 ? 12.244 0.647 -2.163 1.00 0.00 6 SER A N 16
ATOM 5579 C CA . SER A 1 6 ? 12.044 -0.604 -1.403 1.00 0.00 6 SER A CA 16
ATOM 5580 C C . SER A 1 6 ? 12.233 -1.825 -2.321 1.00 0.00 6 SER A C 16
ATOM 5581 O O . SER A 1 6 ? 12.178 -1.704 -3.555 1.00 0.00 6 SER A O 16
ATOM 5589 N N . SER A 1 7 ? 12.431 -3.006 -1.707 1.00 0.00 7 SER A N 16
ATOM 5590 C CA . SER A 1 7 ? 12.691 -4.256 -2.433 1.00 0.00 7 SER A CA 16
ATOM 5591 C C . SER A 1 7 ? 11.385 -4.839 -2.999 1.00 0.00 7 SER A C 16
ATOM 5592 O O . SER A 1 7 ? 10.377 -4.938 -2.285 1.00 0.00 7 SER A O 16
ATOM 5600 N N . CYS A 1 8 ? 11.412 -5.213 -4.287 1.00 0.00 8 CYS A N 16
ATOM 5601 C CA . CYS A 1 8 ? 10.230 -5.717 -5.002 1.00 0.00 8 CYS A CA 16
ATOM 5602 C C . CYS A 1 8 ? 10.627 -6.703 -6.126 1.00 0.00 8 CYS A C 16
ATOM 5603 O O . CYS A 1 8 ? 11.816 -6.855 -6.423 1.00 0.00 8 CYS A O 16
ATOM 5610 N N . ARG A 1 9 ? 9.626 -7.395 -6.732 1.00 0.00 9 ARG A N 16
ATOM 5611 C CA . ARG A 1 9 ? 9.863 -8.401 -7.809 1.00 0.00 9 ARG A CA 16
ATOM 5612 C C . ARG A 1 9 ? 10.182 -7.707 -9.157 1.00 0.00 9 ARG A C 16
ATOM 5613 O O . ARG A 1 9 ? 10.710 -6.596 -9.162 1.00 0.00 9 ARG A O 16
ATOM 5634 N N . ARG A 1 10 ? 9.941 -8.397 -10.291 1.00 0.00 10 ARG A N 16
ATOM 5635 C CA . ARG A 1 10 ? 10.259 -7.855 -11.637 1.00 0.00 10 ARG A CA 16
ATOM 5636 C C . ARG A 1 10 ? 9.250 -6.765 -12.068 1.00 0.00 10 ARG A C 16
ATOM 5637 O O . ARG A 1 10 ? 9.580 -5.573 -12.076 1.00 0.00 10 ARG A O 16
ATOM 5658 N N . THR A 1 11 ? 8.013 -7.181 -12.430 1.00 0.00 11 THR A N 16
ATOM 5659 C CA . THR A 1 11 ? 7.034 -6.302 -13.120 1.00 0.00 11 THR A CA 16
ATOM 5660 C C . THR A 1 11 ? 5.568 -6.613 -12.708 1.00 0.00 11 THR A C 16
ATOM 5661 O O . THR A 1 11 ? 4.629 -6.204 -13.405 1.00 0.00 11 THR A O 16
ATOM 5672 N N . SER A 1 12 ? 5.362 -7.301 -11.570 1.00 0.00 12 SER A N 16
ATOM 5673 C CA . SER A 1 12 ? 4.015 -7.752 -11.135 1.00 0.00 12 SER A CA 16
ATOM 5674 C C . SER A 1 12 ? 3.282 -6.667 -10.292 1.00 0.00 12 SER A C 16
ATOM 5675 O O . SER A 1 12 ? 2.703 -6.971 -9.232 1.00 0.00 12 SER A O 16
ATOM 5683 N N . TYR A 1 13 ? 3.283 -5.415 -10.813 1.00 0.00 13 TYR A N 16
ATOM 5684 C CA . TYR A 1 13 ? 2.672 -4.229 -10.179 1.00 0.00 13 TYR A CA 16
ATOM 5685 C C . TYR A 1 13 ? 3.173 -4.032 -8.724 1.00 0.00 13 TYR A C 16
ATOM 5686 O O . TYR A 1 13 ? 2.425 -3.628 -7.824 1.00 0.00 13 TYR A O 16
ATOM 5704 N N . ASP A 1 14 ? 4.468 -4.316 -8.540 1.00 0.00 14 ASP A N 16
ATOM 5705 C CA . ASP A 1 14 ? 5.129 -4.318 -7.231 1.00 0.00 14 ASP A CA 16
ATOM 5706 C C . ASP A 1 14 ? 5.298 -2.899 -6.665 1.00 0.00 14 ASP A C 16
ATOM 5707 O O . ASP A 1 14 ? 4.802 -2.597 -5.570 1.00 0.00 14 ASP A O 16
ATOM 5716 N N . CYS A 1 15 ? 6.030 -2.045 -7.405 1.00 0.00 15 CYS A N 16
ATOM 5717 C CA . CYS A 1 15 ? 6.252 -0.651 -7.006 1.00 0.00 15 CYS A CA 16
ATOM 5718 C C . CYS A 1 15 ? 4.940 0.140 -7.119 1.00 0.00 15 CYS A C 16
ATOM 5719 O O . CYS A 1 15 ? 4.206 0.008 -8.108 1.00 0.00 15 CYS A O 16
ATOM 5726 N N . CYS A 1 16 ? 4.664 0.954 -6.087 1.00 0.00 16 CYS A N 16
ATOM 5727 C CA . CYS A 1 16 ? 3.368 1.628 -5.899 1.00 0.00 16 CYS A CA 16
ATOM 5728 C C . CYS A 1 16 ? 3.128 2.693 -6.993 1.00 0.00 16 CYS A C 16
ATOM 5729 O O . CYS A 1 16 ? 2.002 2.865 -7.477 1.00 0.00 16 CYS A O 16
ATOM 5736 N N . THR A 1 17 ? 4.219 3.382 -7.368 1.00 0.00 17 THR A N 16
ATOM 5737 C CA . THR A 1 17 ? 4.247 4.335 -8.484 1.00 0.00 17 THR A CA 16
ATOM 5738 C C . THR A 1 17 ? 5.688 4.399 -9.041 1.00 0.00 17 THR A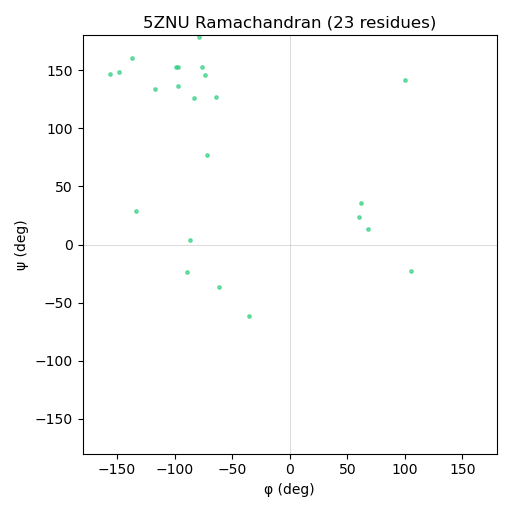 C 16
ATOM 5739 O O . THR A 1 17 ? 6.512 5.232 -8.644 1.00 0.00 17 THR A O 16
ATOM 5750 N N . GLY A 1 18 ? 6.000 3.433 -9.917 1.00 0.00 18 GLY A N 16
ATOM 5751 C CA . GLY A 1 18 ? 7.319 3.330 -10.538 1.00 0.00 18 GLY A CA 16
ATOM 5752 C C . GLY A 1 18 ? 7.582 1.948 -11.112 1.00 0.00 18 GLY A C 16
ATOM 5753 O O . GLY A 1 18 ? 6.680 1.098 -11.140 1.00 0.00 18 GLY A O 16
ATOM 5757 N N . SER A 1 19 ? 8.822 1.726 -11.581 1.00 0.00 19 SER A N 16
ATOM 5758 C CA . SER A 1 19 ? 9.271 0.419 -12.106 1.00 0.00 19 SER A CA 16
ATOM 5759 C C . SER A 1 19 ? 10.275 -0.222 -11.133 1.00 0.00 19 SER A C 16
ATOM 5760 O O . SER A 1 19 ? 11.092 0.476 -10.513 1.00 0.00 19 SER A O 16
ATOM 5768 N N . CYS A 1 20 ? 10.212 -1.554 -11.016 1.00 0.00 20 CYS A N 16
ATOM 5769 C CA . CYS A 1 20 ? 11.119 -2.342 -10.173 1.00 0.00 20 CYS A CA 16
ATOM 5770 C C . CYS A 1 20 ? 12.394 -2.720 -10.955 1.00 0.00 20 CYS A C 16
ATOM 5771 O O . CYS A 1 20 ? 12.394 -3.647 -11.774 1.00 0.00 20 CYS A O 16
ATOM 5778 N N . ARG A 1 21 ? 13.465 -1.940 -10.721 1.00 0.00 21 ARG A N 16
ATOM 5779 C CA . ARG A 1 21 ? 14.790 -2.139 -11.335 1.00 0.00 21 ARG A CA 16
ATOM 5780 C C . ARG A 1 21 ? 15.618 -3.122 -10.468 1.00 0.00 21 ARG A C 16
ATOM 5781 O O . ARG A 1 21 ? 16.030 -2.764 -9.358 1.00 0.00 21 ARG A O 16
ATOM 5802 N N . ASN A 1 22 ? 15.795 -4.365 -10.968 1.00 0.00 22 ASN A N 16
ATOM 5803 C CA . ASN A 1 22 ? 16.667 -5.414 -10.366 1.00 0.00 22 ASN A CA 16
ATOM 5804 C C . ASN A 1 22 ? 16.457 -5.560 -8.837 1.00 0.00 22 ASN A C 16
ATOM 5805 O O . ASN A 1 22 ? 17.279 -5.103 -8.026 1.00 0.00 22 ASN A O 16
ATOM 5816 N N . GLY A 1 23 ? 15.288 -6.084 -8.462 1.00 0.00 23 GLY A N 16
ATOM 5817 C CA . GLY A 1 23 ? 15.003 -6.416 -7.066 1.00 0.00 23 GLY A CA 16
ATOM 5818 C C . GLY A 1 23 ? 14.580 -5.238 -6.190 1.00 0.00 23 GLY A C 16
ATOM 5819 O O . GLY A 1 23 ? 14.204 -5.464 -5.038 1.00 0.00 23 GLY A O 16
ATOM 5823 N N . LYS A 1 24 ? 14.646 -3.986 -6.704 1.00 0.00 24 LYS A N 16
ATOM 5824 C CA . LYS A 1 24 ? 14.194 -2.779 -5.957 1.00 0.00 24 LYS A CA 16
ATOM 5825 C C . LYS A 1 24 ? 13.577 -1.757 -6.924 1.00 0.00 24 LYS A C 16
ATOM 5826 O O . LYS A 1 24 ? 13.995 -1.664 -8.070 1.00 0.00 24 LYS A O 16
ATOM 5845 N N . CYS A 1 25 ? 12.579 -0.981 -6.461 1.00 0.00 25 CYS A N 16
ATOM 5846 C CA . CYS A 1 25 ? 11.918 0.034 -7.307 1.00 0.00 25 CYS A CA 16
ATOM 5847 C C . CYS A 1 25 ? 12.868 1.214 -7.566 1.00 0.00 25 CYS A C 16
ATOM 5848 O O . CYS A 1 25 ? 13.171 1.991 -6.653 1.00 0.00 25 CYS A O 16
ATOM 5857 N N . CYS A 1 1 ? 1.734 -2.486 -1.918 1.00 0.00 1 CYS A N 17
ATOM 5858 C CA . CYS A 1 1 ? 2.521 -1.788 -2.947 1.00 0.00 1 CYS A CA 17
ATOM 5859 C C . CYS A 1 1 ? 3.750 -1.116 -2.304 1.00 0.00 1 CYS A C 17
ATOM 5860 O O . CYS A 1 1 ? 3.613 -0.314 -1.364 1.00 0.00 1 CYS A O 17
ATOM 5869 N N . LYS A 1 2 ? 4.952 -1.472 -2.801 1.00 0.00 2 LYS A N 17
ATOM 5870 C CA . LYS A 1 2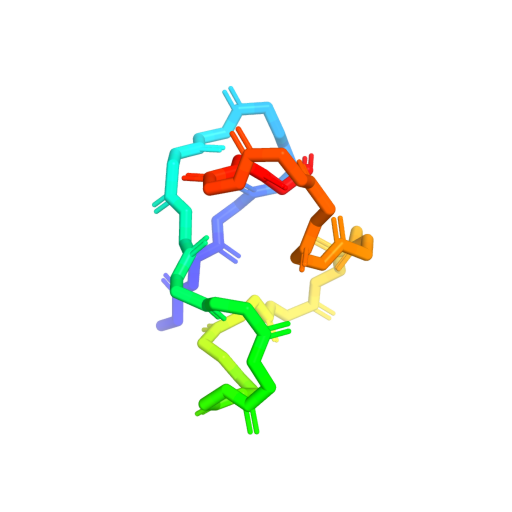 ? 6.234 -0.930 -2.302 1.00 0.00 2 LYS A CA 17
ATOM 5871 C C . LYS A 1 2 ? 6.459 0.517 -2.770 1.00 0.00 2 LYS A C 17
ATOM 5872 O O . LYS A 1 2 ? 6.069 0.886 -3.881 1.00 0.00 2 LYS A O 17
ATOM 5891 N N . ARG A 1 3 ? 7.119 1.311 -1.914 1.00 0.00 3 ARG A N 17
ATOM 5892 C CA . ARG A 1 3 ? 7.581 2.668 -2.253 1.00 0.00 3 ARG A CA 17
ATOM 5893 C C . ARG A 1 3 ? 8.972 2.582 -2.892 1.00 0.00 3 ARG A C 17
ATOM 5894 O O . ARG A 1 3 ? 9.641 1.538 -2.798 1.00 0.00 3 ARG A O 17
ATOM 5915 N N . LYS A 1 4 ? 9.406 3.688 -3.525 1.00 0.00 4 LYS A N 17
ATOM 5916 C CA . LYS A 1 4 ? 10.680 3.729 -4.256 1.00 0.00 4 LYS A CA 17
ATOM 5917 C C . LYS A 1 4 ? 11.862 3.512 -3.296 1.00 0.00 4 LYS A C 17
ATOM 5918 O O . LYS A 1 4 ? 11.976 4.198 -2.271 1.00 0.00 4 LYS A O 17
ATOM 5937 N N . GLY A 1 5 ? 12.713 2.533 -3.641 1.00 0.00 5 GLY A N 17
ATOM 5938 C CA . GLY A 1 5 ? 13.821 2.100 -2.796 1.00 0.00 5 GLY A CA 17
ATOM 5939 C C . GLY A 1 5 ? 13.606 0.693 -2.266 1.00 0.00 5 GLY A C 17
ATOM 5940 O O . GLY A 1 5 ? 14.541 -0.107 -2.236 1.00 0.00 5 GLY A O 17
ATOM 5944 N N . SER A 1 6 ? 12.352 0.392 -1.864 1.00 0.00 6 SER A N 17
ATOM 5945 C CA . SER A 1 6 ? 11.990 -0.909 -1.276 1.00 0.00 6 SER A CA 17
ATOM 5946 C C . SER A 1 6 ? 12.032 -2.014 -2.338 1.00 0.00 6 SER A C 17
ATOM 5947 O O . SER A 1 6 ? 11.688 -1.769 -3.496 1.00 0.00 6 SER A O 17
ATOM 5955 N N . SER A 1 7 ? 12.407 -3.237 -1.926 1.00 0.00 7 SER A N 17
ATOM 5956 C CA . SER A 1 7 ? 12.587 -4.357 -2.844 1.00 0.00 7 SER A CA 17
ATOM 5957 C C . SER A 1 7 ? 11.221 -4.924 -3.275 1.00 0.00 7 SER A C 17
ATOM 5958 O O . SER A 1 7 ? 10.530 -5.605 -2.502 1.00 0.00 7 SER A O 17
ATOM 5966 N N . CYS A 1 8 ? 10.810 -4.553 -4.499 1.00 0.00 8 CYS A N 17
ATOM 5967 C CA . CYS A 1 8 ? 9.597 -5.079 -5.131 1.00 0.00 8 CYS A CA 17
ATOM 5968 C C . CYS A 1 8 ? 9.951 -6.290 -6.012 1.00 0.00 8 CYS A C 17
ATOM 5969 O O . CYS A 1 8 ? 11.123 -6.683 -6.106 1.00 0.00 8 CYS A O 17
ATOM 5976 N N . ARG A 1 9 ? 8.925 -6.894 -6.641 1.00 0.00 9 ARG A N 17
ATOM 5977 C CA . ARG A 1 9 ? 9.105 -8.042 -7.560 1.00 0.00 9 ARG A CA 17
ATOM 5978 C C . ARG A 1 9 ? 9.726 -7.587 -8.905 1.00 0.00 9 ARG A C 17
ATOM 5979 O O . ARG A 1 9 ? 9.982 -6.395 -9.094 1.00 0.00 9 ARG A O 17
ATOM 6000 N N . ARG A 1 10 ? 9.962 -8.548 -9.826 1.00 0.00 10 ARG A N 17
ATOM 6001 C CA . ARG A 1 10 ? 10.580 -8.266 -11.145 1.00 0.00 10 ARG A CA 17
ATOM 6002 C C . ARG A 1 10 ? 9.621 -7.460 -12.047 1.00 0.00 10 ARG A C 17
ATOM 6003 O O . ARG A 1 10 ? 9.884 -6.293 -12.361 1.00 0.00 10 ARG A O 17
ATOM 6024 N N . THR A 1 11 ? 8.510 -8.099 -12.462 1.00 0.00 11 THR A N 17
ATOM 6025 C CA . THR A 1 11 ? 7.543 -7.500 -13.410 1.00 0.00 11 THR A CA 17
ATOM 6026 C C . THR A 1 11 ? 6.090 -7.644 -12.898 1.00 0.00 11 THR A C 17
ATOM 6027 O O . THR A 1 11 ? 5.143 -7.388 -13.643 1.00 0.00 11 THR A O 17
ATOM 6038 N N . SER A 1 12 ? 5.919 -8.012 -11.613 1.00 0.00 12 SER A N 17
ATOM 6039 C CA . SER A 1 12 ? 4.585 -8.266 -11.014 1.00 0.00 12 SER A CA 17
ATOM 6040 C C . SER A 1 12 ? 3.876 -6.957 -10.570 1.00 0.00 12 SER A C 17
ATOM 6041 O O . SER A 1 12 ? 2.832 -7.013 -9.904 1.00 0.00 12 SER A O 17
ATOM 6049 N N . TYR A 1 13 ? 4.438 -5.788 -10.975 1.00 0.00 13 TYR A N 17
ATOM 6050 C CA . TYR A 1 13 ? 3.859 -4.442 -10.719 1.00 0.00 13 TYR A CA 17
ATOM 6051 C C . TYR A 1 13 ? 3.684 -4.177 -9.216 1.00 0.00 13 TYR A C 17
ATOM 6052 O O . TYR A 1 13 ? 2.756 -3.477 -8.790 1.00 0.00 13 TYR A O 17
ATOM 6070 N N . ASP A 1 14 ? 4.632 -4.712 -8.425 1.00 0.00 14 ASP A N 17
ATOM 6071 C CA . ASP A 1 14 ? 4.613 -4.611 -6.953 1.00 0.00 14 ASP A CA 17
ATOM 6072 C C . ASP A 1 14 ? 5.005 -3.183 -6.482 1.00 0.00 14 ASP A C 17
ATOM 6073 O O . ASP A 1 14 ? 4.896 -2.869 -5.303 1.00 0.00 14 ASP A O 17
ATOM 6082 N N . CYS A 1 15 ? 5.462 -2.327 -7.427 1.00 0.00 15 CYS A N 17
ATOM 6083 C CA . CYS A 1 15 ? 5.604 -0.868 -7.211 1.00 0.00 15 CYS A CA 17
ATOM 6084 C C . CYS A 1 15 ? 4.239 -0.199 -6.971 1.00 0.00 15 CYS A C 17
ATOM 6085 O O . CYS A 1 15 ? 3.227 -0.614 -7.541 1.00 0.00 15 CYS A O 17
ATOM 6092 N N . CYS A 1 16 ? 4.232 0.858 -6.142 1.00 0.00 16 CYS A N 17
ATOM 6093 C CA . CYS A 1 16 ? 3.028 1.667 -5.884 1.00 0.00 16 CYS A CA 17
ATOM 6094 C C . CYS A 1 16 ? 2.970 2.822 -6.892 1.00 0.00 16 CYS A C 17
ATOM 6095 O O . CYS A 1 16 ? 1.930 3.066 -7.513 1.00 0.00 16 CYS A O 17
ATOM 6102 N N . THR A 1 17 ? 4.115 3.505 -7.044 1.00 0.00 17 THR A N 17
ATOM 6103 C CA . THR A 1 17 ? 4.335 4.547 -8.058 1.00 0.00 17 THR A CA 17
ATOM 6104 C C . THR A 1 17 ? 5.861 4.639 -8.347 1.00 0.00 17 THR A C 17
ATOM 6105 O O . THR A 1 17 ? 6.599 5.459 -7.778 1.00 0.00 17 THR A O 17
ATOM 6116 N N . GLY A 1 18 ? 6.330 3.705 -9.189 1.00 0.00 18 GLY A N 17
ATOM 6117 C CA . GLY A 1 18 ? 7.756 3.568 -9.512 1.00 0.00 18 GLY A CA 17
ATOM 6118 C C . GLY A 1 18 ? 7.997 2.521 -10.587 1.00 0.00 18 GLY A C 17
ATOM 6119 O O . GLY A 1 18 ? 7.053 2.101 -11.271 1.00 0.00 18 GLY A O 17
ATOM 6123 N N . SER A 1 19 ? 9.261 2.097 -10.741 1.00 0.00 19 SER A N 17
ATOM 6124 C CA . SER A 1 19 ? 9.661 1.122 -11.774 1.00 0.00 19 SER A CA 17
ATOM 6125 C C . SER A 1 19 ? 10.409 -0.062 -11.136 1.00 0.00 19 SER A C 17
ATOM 6126 O O . SER A 1 19 ? 11.567 0.084 -10.733 1.00 0.00 19 SER A O 17
ATOM 6134 N N . CYS A 1 20 ? 9.730 -1.221 -11.023 1.00 0.00 20 CYS A N 17
ATOM 6135 C CA . CYS A 1 20 ? 10.364 -2.478 -10.591 1.00 0.00 20 CYS A CA 17
ATOM 6136 C C . CYS A 1 20 ? 11.509 -2.867 -11.557 1.00 0.00 20 CYS A C 17
ATOM 6137 O O . CYS A 1 20 ? 11.284 -3.120 -12.744 1.00 0.00 20 CYS A O 17
ATOM 6144 N N . ARG A 1 21 ? 12.736 -2.869 -11.019 1.00 0.00 21 ARG A N 17
ATOM 6145 C CA . ARG A 1 21 ? 13.989 -2.946 -11.786 1.00 0.00 21 ARG A CA 17
ATOM 6146 C C . ARG A 1 21 ? 15.146 -3.195 -10.803 1.00 0.00 21 ARG A C 17
ATOM 6147 O O . ARG A 1 21 ? 15.160 -2.608 -9.716 1.00 0.00 21 ARG A O 17
ATOM 6168 N N . ASN A 1 22 ? 16.076 -4.103 -11.174 1.00 0.00 22 ASN A N 17
ATOM 6169 C CA . ASN A 1 22 ? 17.278 -4.453 -10.367 1.00 0.00 22 ASN A CA 17
ATOM 6170 C C . ASN A 1 22 ? 16.892 -5.037 -8.987 1.00 0.00 22 ASN A C 17
ATOM 6171 O O . ASN A 1 22 ? 17.660 -4.970 -8.019 1.00 0.00 22 ASN A O 17
ATOM 6182 N N . GLY A 1 23 ? 15.688 -5.634 -8.940 1.00 0.00 23 GLY A N 17
ATOM 6183 C CA . GLY A 1 23 ? 15.145 -6.267 -7.734 1.00 0.00 23 GLY A CA 17
ATOM 6184 C C . GLY A 1 23 ? 14.513 -5.301 -6.732 1.00 0.00 23 GLY A C 17
ATOM 6185 O O . GLY A 1 23 ? 14.094 -5.727 -5.646 1.00 0.00 23 GLY A O 17
ATOM 6189 N N . LYS A 1 24 ? 14.442 -4.003 -7.090 1.00 0.00 24 LYS A N 17
ATOM 6190 C CA . LYS A 1 24 ? 13.855 -2.948 -6.227 1.00 0.00 24 LYS A CA 17
ATOM 6191 C C . LYS A 1 24 ? 12.911 -2.061 -7.037 1.00 0.00 24 LYS A C 17
ATOM 6192 O O . LYS A 1 24 ? 12.962 -2.034 -8.263 1.00 0.00 24 LYS A O 17
ATOM 6211 N N . CYS A 1 25 ? 12.045 -1.335 -6.337 1.00 0.00 25 CYS A N 17
ATOM 6212 C CA . CYS A 1 25 ? 11.142 -0.365 -6.957 1.00 0.00 25 CYS A CA 17
ATOM 6213 C C . CYS A 1 25 ? 11.904 0.946 -7.208 1.00 0.00 25 CYS A C 17
ATOM 6214 O O . CYS A 1 25 ? 11.870 1.856 -6.387 1.00 0.00 25 CYS A O 17
ATOM 6223 N N . CYS A 1 1 ? 1.683 -2.373 -1.316 1.00 0.00 1 CYS A N 18
ATOM 6224 C CA . CYS A 1 1 ? 2.644 -2.245 -2.435 1.00 0.00 1 CYS A CA 18
ATOM 6225 C C . CYS A 1 1 ? 4.000 -1.709 -1.936 1.00 0.00 1 CYS A C 18
ATOM 6226 O O . CYS A 1 1 ? 4.167 -1.452 -0.740 1.00 0.00 1 CYS A O 18
ATOM 6235 N N . LYS A 1 2 ? 4.972 -1.569 -2.860 1.00 0.00 2 LYS A N 18
ATOM 6236 C CA . LYS A 1 2 ? 6.323 -1.050 -2.551 1.00 0.00 2 LYS A CA 18
ATOM 6237 C C . LYS A 1 2 ? 6.420 0.450 -2.883 1.00 0.00 2 LYS A C 18
ATOM 6238 O O . LYS A 1 2 ? 5.661 0.972 -3.708 1.00 0.00 2 LYS A O 18
ATOM 6257 N N . ARG A 1 3 ? 7.363 1.127 -2.209 1.00 0.00 3 ARG A N 18
ATOM 6258 C CA . ARG A 1 3 ? 7.675 2.558 -2.416 1.00 0.00 3 ARG A CA 18
ATOM 6259 C C . ARG A 1 3 ? 9.132 2.701 -2.909 1.00 0.00 3 ARG A C 18
ATOM 6260 O O . ARG A 1 3 ? 9.825 1.691 -3.046 1.00 0.00 3 ARG A O 18
ATOM 6281 N N . LYS A 1 4 ? 9.595 3.957 -3.124 1.00 0.00 4 LYS A N 18
ATOM 6282 C CA . LYS A 1 4 ? 10.916 4.266 -3.748 1.00 0.00 4 LYS A CA 18
ATOM 6283 C C . LYS A 1 4 ? 12.099 3.568 -3.034 1.00 0.00 4 LYS A C 18
ATOM 6284 O O . LYS A 1 4 ? 12.368 3.827 -1.851 1.00 0.00 4 LYS A O 18
ATOM 6303 N N . GLY A 1 5 ? 12.757 2.648 -3.770 1.00 0.00 5 GLY A N 18
ATOM 6304 C CA . GLY A 1 5 ? 13.928 1.920 -3.289 1.00 0.00 5 GLY A CA 18
ATOM 6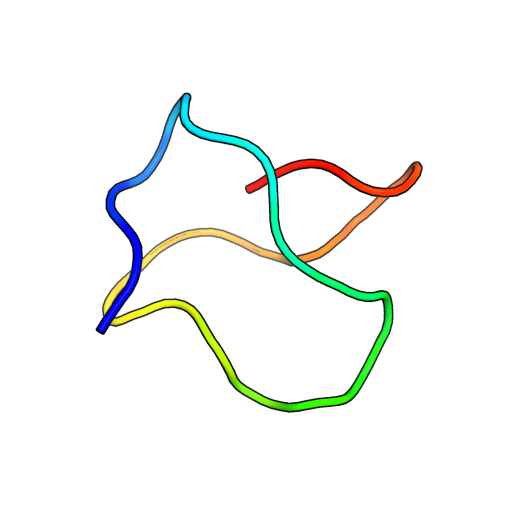305 C C . GLY A 1 5 ? 13.579 0.604 -2.608 1.00 0.00 5 GLY A C 18
ATOM 6306 O O . GLY A 1 5 ? 14.425 -0.302 -2.542 1.00 0.00 5 GLY A O 18
ATOM 6310 N N . SER A 1 6 ? 12.331 0.493 -2.097 1.00 0.00 6 SER A N 18
ATOM 6311 C CA . SER A 1 6 ? 11.837 -0.725 -1.440 1.00 0.00 6 SER A CA 18
ATOM 6312 C C . SER A 1 6 ? 11.761 -1.880 -2.461 1.00 0.00 6 SER A C 18
ATOM 6313 O O . SER A 1 6 ? 11.333 -1.683 -3.612 1.00 0.00 6 SER A O 18
ATOM 6321 N N . SER A 1 7 ? 12.194 -3.067 -2.023 1.00 0.00 7 SER A N 18
ATOM 6322 C CA . SER A 1 7 ? 12.455 -4.201 -2.910 1.00 0.00 7 SER A CA 18
ATOM 6323 C C . SER A 1 7 ? 11.152 -4.926 -3.322 1.00 0.00 7 SER A C 18
ATOM 6324 O O . SER A 1 7 ? 10.543 -5.646 -2.527 1.00 0.00 7 SER A O 18
ATOM 6332 N N . CYS A 1 8 ? 10.731 -4.692 -4.580 1.00 0.00 8 CYS A N 18
ATOM 6333 C CA . CYS A 1 8 ? 9.573 -5.359 -5.209 1.00 0.00 8 CYS A CA 18
ATOM 6334 C C . CYS A 1 8 ? 10.033 -6.631 -5.958 1.00 0.00 8 CYS A C 18
ATOM 6335 O O . CYS A 1 8 ? 11.085 -7.198 -5.639 1.00 0.00 8 CYS A O 18
ATOM 6342 N N . ARG A 1 9 ? 9.207 -7.126 -6.897 1.00 0.00 9 ARG A N 18
ATOM 6343 C CA . ARG A 1 9 ? 9.527 -8.310 -7.725 1.00 0.00 9 ARG A CA 18
ATOM 6344 C C . ARG A 1 9 ? 10.132 -7.888 -9.071 1.00 0.00 9 ARG A C 18
ATOM 6345 O O . ARG A 1 9 ? 10.593 -6.759 -9.219 1.00 0.00 9 ARG A O 18
ATOM 6366 N N . ARG A 1 10 ? 10.175 -8.833 -10.032 1.00 0.00 10 ARG A N 18
ATOM 6367 C CA . ARG A 1 10 ? 10.684 -8.574 -11.390 1.00 0.00 10 ARG A CA 18
ATOM 6368 C C . ARG A 1 10 ? 9.734 -7.641 -12.165 1.00 0.00 10 ARG A C 18
ATOM 6369 O O . ARG A 1 10 ? 10.102 -6.510 -12.502 1.00 0.00 10 ARG A O 18
ATOM 6390 N N . THR A 1 11 ? 8.497 -8.110 -12.401 1.00 0.00 11 THR A N 18
ATOM 6391 C CA . THR A 1 11 ? 7.524 -7.407 -13.261 1.00 0.00 11 THR A CA 18
ATOM 6392 C C . THR A 1 11 ? 6.064 -7.646 -12.788 1.00 0.00 11 THR A C 18
ATOM 6393 O O . THR A 1 11 ? 5.107 -7.432 -13.548 1.00 0.00 11 THR A O 18
ATOM 6404 N N . SER A 1 12 ? 5.896 -8.028 -11.504 1.00 0.00 12 SER A N 18
ATOM 6405 C CA . SER A 1 12 ? 4.558 -8.235 -10.887 1.00 0.00 12 SER A CA 18
ATOM 6406 C C . SER A 1 12 ? 3.785 -6.903 -10.733 1.00 0.00 12 SER A C 18
ATOM 6407 O O . SER A 1 12 ? 2.573 -6.921 -10.506 1.00 0.00 12 SER A O 18
ATOM 6415 N N . TYR A 1 13 ? 4.517 -5.764 -10.841 1.00 0.00 13 TYR A N 18
ATOM 6416 C CA . TYR A 1 13 ? 3.998 -4.406 -10.652 1.00 0.00 13 TYR A CA 18
ATOM 6417 C C . TYR A 1 13 ? 3.388 -4.231 -9.244 1.00 0.00 13 TYR A C 18
ATOM 6418 O O . TYR A 1 13 ? 2.469 -3.436 -9.024 1.00 0.00 13 TYR A O 18
ATOM 6436 N N . ASP A 1 14 ? 3.974 -4.963 -8.286 1.00 0.00 14 ASP A N 18
ATOM 6437 C CA . ASP A 1 14 ? 3.619 -4.893 -6.853 1.00 0.00 14 ASP A CA 18
ATOM 6438 C C . ASP A 1 14 ? 4.250 -3.640 -6.195 1.00 0.00 14 ASP A C 18
ATOM 6439 O O . ASP A 1 14 ? 4.113 -3.426 -4.992 1.00 0.00 14 ASP A O 18
ATOM 6448 N N . CYS A 1 15 ? 4.971 -2.845 -6.999 1.00 0.00 15 CYS A N 18
ATOM 6449 C CA . CYS A 1 15 ? 5.431 -1.503 -6.634 1.00 0.00 15 CYS A CA 18
ATOM 6450 C C . CYS A 1 15 ? 4.376 -0.465 -7.068 1.00 0.00 15 CYS A C 18
ATOM 6451 O O . CYS A 1 15 ? 3.840 -0.559 -8.183 1.00 0.00 15 CYS A O 18
ATOM 6458 N N . CYS A 1 16 ? 4.054 0.492 -6.174 1.00 0.00 16 CYS A N 18
ATOM 6459 C CA . CYS A 1 16 ? 3.151 1.617 -6.490 1.00 0.00 16 CYS A CA 18
ATOM 6460 C C . CYS A 1 16 ? 3.880 2.683 -7.324 1.00 0.00 16 CYS A C 18
ATOM 6461 O O . CYS A 1 16 ? 3.546 2.912 -8.495 1.00 0.00 16 CYS A O 18
ATOM 6468 N N . THR A 1 17 ? 4.883 3.320 -6.704 1.00 0.00 17 THR A N 18
ATOM 6469 C CA . THR A 1 17 ? 5.556 4.490 -7.274 1.00 0.00 17 THR A CA 18
ATOM 6470 C C . THR A 1 17 ? 6.867 4.095 -7.988 1.00 0.00 17 THR A C 18
ATOM 6471 O O . THR A 1 17 ? 7.847 3.687 -7.349 1.00 0.00 17 THR A O 18
ATOM 6482 N N . GLY A 1 18 ? 6.866 4.238 -9.330 1.00 0.00 18 GLY A N 18
ATOM 6483 C CA . GLY A 1 18 ? 8.002 3.854 -10.168 1.00 0.00 18 GLY A CA 18
ATOM 6484 C C . GLY A 1 18 ? 7.877 2.429 -10.690 1.00 0.00 18 GLY A C 18
ATOM 6485 O O . GLY A 1 18 ? 6.828 1.784 -10.530 1.00 0.00 18 GLY A O 18
ATOM 6489 N N . SER A 1 19 ? 8.937 1.951 -11.349 1.00 0.00 19 SER A N 18
ATOM 6490 C CA . SER A 1 19 ? 9.003 0.586 -11.891 1.00 0.00 19 SER A CA 18
ATOM 6491 C C . SER A 1 19 ? 10.060 -0.233 -11.142 1.00 0.00 19 SER A C 18
ATOM 6492 O O . SER A 1 19 ? 10.931 0.328 -10.455 1.00 0.00 19 SER A O 18
ATOM 6500 N N . CYS A 1 20 ? 9.992 -1.561 -11.299 1.00 0.00 20 CYS A N 18
ATOM 6501 C CA . CYS A 1 20 ? 10.919 -2.487 -10.649 1.00 0.00 20 CYS A CA 18
ATOM 6502 C C . CYS A 1 20 ? 12.220 -2.645 -11.468 1.00 0.00 20 CYS A C 18
ATOM 6503 O O . CYS A 1 20 ? 12.233 -3.297 -12.514 1.00 0.00 20 CYS A O 18
ATOM 6510 N N . ARG A 1 21 ? 13.289 -1.961 -11.011 1.00 0.00 21 ARG A N 18
ATOM 6511 C CA . ARG A 1 21 ? 14.660 -2.144 -11.519 1.00 0.00 21 ARG A CA 18
ATOM 6512 C C . ARG A 1 21 ? 15.475 -2.866 -10.430 1.00 0.00 21 ARG A C 18
ATOM 6513 O O . ARG A 1 21 ? 15.502 -2.410 -9.278 1.00 0.00 21 ARG A O 18
ATOM 6534 N N . ASN A 1 22 ? 16.104 -4.009 -10.798 1.00 0.00 22 ASN A N 18
ATOM 6535 C CA . ASN A 1 22 ? 16.918 -4.851 -9.876 1.00 0.00 22 ASN A CA 18
ATOM 6536 C C . ASN A 1 22 ? 16.068 -5.297 -8.652 1.00 0.00 22 ASN A C 18
ATOM 6537 O O . ASN A 1 22 ? 16.545 -5.369 -7.509 1.00 0.00 22 ASN A O 18
ATOM 6548 N N . GLY A 1 23 ? 14.787 -5.589 -8.944 1.00 0.00 23 GLY A N 18
ATOM 6549 C CA . GLY A 1 23 ? 13.808 -6.006 -7.937 1.00 0.00 23 GLY A CA 18
ATOM 6550 C C . GLY A 1 23 ? 13.547 -4.946 -6.871 1.00 0.00 23 GLY A C 18
ATOM 6551 O O . GLY A 1 23 ? 13.295 -5.285 -5.718 1.00 0.00 23 GLY A O 18
ATOM 6555 N N . LYS A 1 24 ? 13.656 -3.658 -7.257 1.00 0.00 24 LYS A N 18
ATOM 6556 C CA . LYS A 1 24 ? 13.396 -2.496 -6.369 1.00 0.00 24 LYS A CA 18
ATOM 6557 C C . LYS A 1 24 ? 12.636 -1.420 -7.145 1.00 0.00 24 LYS A C 18
ATOM 6558 O O . LYS A 1 24 ? 12.716 -1.381 -8.368 1.00 0.00 24 LYS A O 18
ATOM 6577 N N . CYS A 1 25 ? 11.952 -0.520 -6.428 1.00 0.00 25 CYS A N 18
ATOM 6578 C CA . CYS A 1 25 ? 11.285 0.638 -7.056 1.00 0.00 25 CYS A CA 18
ATOM 6579 C C . CYS A 1 25 ? 12.348 1.685 -7.442 1.00 0.00 25 CYS A C 18
ATOM 6580 O O . CYS A 1 25 ? 12.587 2.656 -6.712 1.00 0.00 25 CYS A O 18
ATOM 6589 N N . CYS A 1 1 ? 1.543 -1.300 -0.794 1.00 0.00 1 CYS A N 19
ATOM 6590 C CA . CYS A 1 1 ? 2.168 -1.012 -2.106 1.00 0.00 1 CYS A CA 19
ATOM 6591 C C . CYS A 1 1 ? 3.664 -0.684 -1.927 1.00 0.00 1 CYS A C 19
ATOM 6592 O O . CYS A 1 1 ? 4.013 0.155 -1.088 1.00 0.00 1 CYS A O 19
ATOM 6601 N N . LYS A 1 2 ? 4.540 -1.351 -2.725 1.00 0.00 2 LYS A N 19
ATOM 6602 C CA . LYS A 1 2 ? 6.013 -1.206 -2.634 1.00 0.00 2 LYS A CA 19
ATOM 6603 C C . LYS A 1 2 ? 6.457 0.266 -2.787 1.00 0.00 2 LYS A C 19
ATOM 6604 O O . LYS A 1 2 ? 6.155 0.913 -3.794 1.00 0.00 2 LYS A O 19
ATOM 6623 N N . ARG A 1 3 ? 7.179 0.772 -1.773 1.00 0.00 3 ARG A N 19
ATOM 6624 C CA . ARG A 1 3 ? 7.679 2.167 -1.727 1.00 0.00 3 ARG A CA 19
ATOM 6625 C C . ARG A 1 3 ? 8.788 2.413 -2.781 1.00 0.00 3 ARG A C 19
ATOM 6626 O O . ARG A 1 3 ? 9.192 1.492 -3.509 1.00 0.00 3 ARG A O 19
ATOM 6647 N N . LYS A 1 4 ? 9.274 3.667 -2.854 1.00 0.00 4 LYS A N 19
ATOM 6648 C CA . LYS A 1 4 ? 10.326 4.061 -3.804 1.00 0.00 4 LYS A CA 19
ATOM 6649 C C . LYS A 1 4 ? 11.676 3.428 -3.391 1.00 0.00 4 LYS A C 19
ATOM 6650 O O . LYS A 1 4 ? 12.310 3.859 -2.422 1.00 0.00 4 LYS A O 19
ATOM 6669 N N . GLY A 1 5 ? 12.065 2.376 -4.130 1.00 0.00 5 GLY A N 19
ATOM 6670 C CA . GLY A 1 5 ? 13.288 1.622 -3.866 1.00 0.00 5 GLY A CA 19
ATOM 6671 C C . GLY A 1 5 ? 13.055 0.397 -2.980 1.00 0.00 5 GLY A C 19
ATOM 6672 O O . GLY A 1 5 ? 14.020 -0.213 -2.517 1.00 0.00 5 GLY A O 19
ATOM 6676 N N . SER A 1 6 ? 11.774 0.044 -2.742 1.00 0.00 6 SER A N 19
ATOM 6677 C CA . SER A 1 6 ? 11.407 -1.161 -1.973 1.00 0.00 6 SER A CA 19
ATOM 6678 C C . SER A 1 6 ? 11.612 -2.424 -2.831 1.00 0.00 6 SER A C 19
ATOM 6679 O O . SER A 1 6 ? 11.417 -2.394 -4.047 1.00 0.00 6 SER A O 19
ATOM 6687 N N . SER A 1 7 ? 11.947 -3.544 -2.170 1.00 0.00 7 SER A N 19
ATOM 6688 C CA . SER A 1 7 ? 12.393 -4.771 -2.837 1.00 0.00 7 SER A CA 19
ATOM 6689 C C . SER A 1 7 ? 11.200 -5.534 -3.457 1.00 0.00 7 SER A C 19
ATOM 6690 O O . SER A 1 7 ? 10.449 -6.215 -2.753 1.00 0.00 7 SER A O 19
ATOM 6698 N N . CYS A 1 8 ? 11.022 -5.376 -4.783 1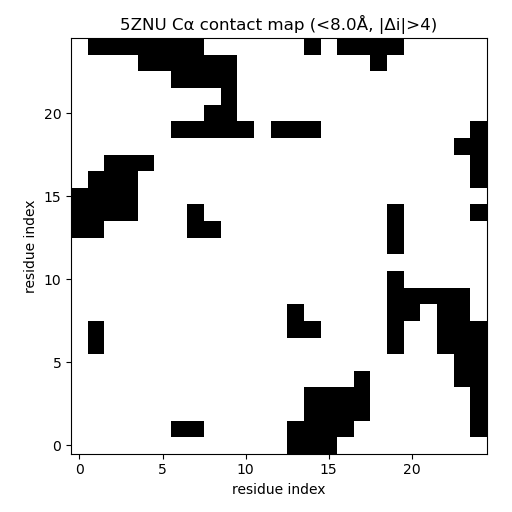.00 0.00 8 CYS A N 19
ATOM 6699 C CA . CYS A 1 8 ? 9.947 -6.038 -5.546 1.00 0.00 8 CYS A CA 19
ATOM 6700 C C . CYS A 1 8 ? 10.523 -7.153 -6.453 1.00 0.00 8 CYS A C 19
ATOM 6701 O O . CYS A 1 8 ? 11.733 -7.375 -6.478 1.00 0.00 8 CYS A O 19
ATOM 6708 N N . ARG A 1 9 ? 9.642 -7.866 -7.178 1.00 0.00 9 ARG A N 19
ATOM 6709 C CA . ARG A 1 9 ? 10.022 -8.999 -8.061 1.00 0.00 9 ARG A CA 19
ATOM 6710 C C . ARG A 1 9 ? 10.642 -8.507 -9.397 1.00 0.00 9 ARG A C 19
ATOM 6711 O O . ARG A 1 9 ? 11.196 -7.407 -9.459 1.00 0.00 9 ARG A O 19
ATOM 6732 N N . ARG A 1 10 ? 10.613 -9.371 -10.441 1.00 0.00 10 ARG A N 19
ATOM 6733 C CA . ARG A 1 10 ? 11.117 -9.024 -11.804 1.00 0.00 10 ARG A CA 19
ATOM 6734 C C . ARG A 1 10 ? 10.306 -7.869 -12.428 1.00 0.00 10 ARG A C 19
ATOM 6735 O O . ARG A 1 10 ? 10.873 -6.930 -12.995 1.00 0.00 10 ARG A O 19
ATOM 6756 N N . THR A 1 11 ? 8.979 -7.973 -12.305 1.00 0.00 11 THR A N 19
ATOM 6757 C CA . THR A 1 11 ? 8.024 -6.946 -12.743 1.00 0.00 11 THR A CA 19
ATOM 6758 C C . THR A 1 11 ? 6.701 -7.158 -11.967 1.00 0.00 11 THR A C 19
ATOM 6759 O O . THR A 1 11 ? 5.718 -7.719 -12.472 1.00 0.00 11 THR A O 19
ATOM 6770 N N . SER A 1 12 ? 6.713 -6.734 -10.689 1.00 0.00 12 SER A N 19
ATOM 6771 C CA . SER A 1 12 ? 5.626 -7.022 -9.733 1.00 0.00 12 SER A CA 19
ATOM 6772 C C . SER A 1 12 ? 4.344 -6.227 -10.051 1.00 0.00 12 SER A C 19
ATOM 6773 O O . SER A 1 12 ? 3.234 -6.770 -9.967 1.00 0.00 12 SER A O 19
ATOM 6781 N N . TYR A 1 13 ? 4.536 -4.939 -10.425 1.00 0.00 13 TYR A N 19
ATOM 6782 C CA . TYR A 1 13 ? 3.466 -3.908 -10.528 1.00 0.00 13 TYR A CA 19
ATOM 6783 C C . TYR A 1 13 ? 2.853 -3.558 -9.145 1.00 0.00 13 TYR A C 19
ATOM 6784 O O . TYR A 1 13 ? 1.870 -2.811 -9.066 1.00 0.00 13 TYR A O 19
ATOM 6802 N N . ASP A 1 14 ? 3.468 -4.069 -8.056 1.00 0.00 14 ASP A N 19
ATOM 6803 C CA . ASP A 1 14 ? 3.048 -3.778 -6.667 1.00 0.00 14 ASP A CA 19
ATOM 6804 C C . ASP A 1 14 ? 3.611 -2.405 -6.239 1.00 0.00 14 ASP A C 19
ATOM 6805 O O . ASP A 1 14 ? 3.144 -1.805 -5.266 1.00 0.00 14 ASP A O 19
ATOM 6814 N N . CYS A 1 15 ? 4.636 -1.939 -6.993 1.00 0.00 15 CYS A N 19
ATOM 6815 C CA . CYS A 1 15 ? 5.242 -0.606 -6.845 1.00 0.00 15 CYS A CA 19
ATOM 6816 C C . CYS A 1 15 ? 4.166 0.495 -6.844 1.00 0.00 15 CYS A C 19
ATOM 6817 O O . CYS A 1 15 ? 3.503 0.712 -7.860 1.00 0.00 15 CYS A O 19
ATOM 6824 N N . CYS A 1 16 ? 3.988 1.133 -5.666 1.00 0.00 16 CYS A N 19
ATOM 6825 C CA . CYS A 1 16 ? 3.014 2.223 -5.430 1.00 0.00 16 CYS A CA 19
ATOM 6826 C C . CYS A 1 16 ? 3.184 3.343 -6.473 1.00 0.00 16 CYS A C 19
ATOM 6827 O O . CYS A 1 16 ? 2.207 3.919 -6.960 1.00 0.00 16 CYS A O 19
ATOM 6834 N N . THR A 1 17 ? 4.459 3.617 -6.798 1.00 0.00 17 THR A N 19
ATOM 6835 C CA . THR A 1 17 ? 4.858 4.426 -7.942 1.00 0.00 17 THR A CA 19
ATOM 6836 C C . THR A 1 17 ? 6.302 4.019 -8.334 1.00 0.00 17 THR A C 19
ATOM 6837 O O . THR A 1 17 ? 7.234 4.113 -7.520 1.00 0.00 17 THR A O 19
ATOM 6848 N N . GLY A 1 18 ? 6.463 3.459 -9.554 1.00 0.00 18 GLY A N 19
ATOM 6849 C CA . GLY A 1 18 ? 7.774 3.033 -10.056 1.00 0.00 18 GLY A CA 19
ATOM 6850 C C . GLY A 1 18 ? 7.756 1.689 -10.774 1.00 0.00 18 GLY A C 19
ATOM 6851 O O . GLY A 1 18 ? 6.690 1.106 -11.005 1.00 0.00 18 GLY A O 19
ATOM 6855 N N . SER A 1 19 ? 8.958 1.201 -11.134 1.00 0.00 19 SER A N 19
ATOM 6856 C CA . SER A 1 19 ? 9.150 -0.064 -11.873 1.00 0.00 19 SER A CA 19
ATOM 6857 C C . SER A 1 19 ? 10.280 -0.894 -11.236 1.00 0.00 19 SER A C 19
ATOM 6858 O O . SER A 1 19 ? 11.228 -0.329 -10.662 1.00 0.00 19 SER A O 19
ATOM 6866 N N . CYS A 1 20 ? 10.169 -2.228 -11.353 1.00 0.00 20 CYS A N 19
ATOM 6867 C CA . CYS A 1 20 ? 11.129 -3.177 -10.761 1.00 0.00 20 CYS A CA 19
ATOM 6868 C C . CYS A 1 20 ? 12.459 -3.222 -11.547 1.00 0.00 20 CYS A C 19
ATOM 6869 O O . CYS A 1 20 ? 12.636 -4.032 -12.469 1.00 0.00 20 CYS A O 19
ATOM 6876 N N . ARG A 1 21 ? 13.355 -2.294 -11.195 1.00 0.00 21 ARG A N 19
ATOM 6877 C CA . ARG A 1 21 ? 14.723 -2.210 -11.718 1.00 0.00 21 ARG A CA 19
ATOM 6878 C C . ARG A 1 21 ? 15.706 -2.546 -10.583 1.00 0.00 21 ARG A C 19
ATOM 6879 O O . ARG A 1 21 ? 15.579 -1.998 -9.473 1.00 0.00 21 ARG A O 19
ATOM 6900 N N . ASN A 1 22 ? 16.656 -3.476 -10.857 1.00 0.00 22 ASN A N 19
ATOM 6901 C CA . ASN A 1 22 ? 17.640 -3.977 -9.859 1.00 0.00 22 ASN A CA 19
ATOM 6902 C C . ASN A 1 22 ? 16.907 -4.695 -8.690 1.00 0.00 22 ASN A C 19
ATOM 6903 O O . ASN A 1 22 ? 17.367 -4.735 -7.543 1.00 0.00 22 ASN A O 19
ATOM 6914 N N . GLY A 1 23 ? 15.755 -5.301 -9.045 1.00 0.00 23 GLY A N 19
ATOM 6915 C CA . GLY A 1 23 ? 14.888 -6.001 -8.095 1.00 0.00 23 GLY A CA 19
ATOM 6916 C C . GLY A 1 23 ? 14.226 -5.093 -7.051 1.00 0.00 23 GLY A C 19
ATOM 6917 O O . GLY A 1 23 ? 13.808 -5.570 -5.985 1.00 0.00 23 GLY A O 19
ATOM 6921 N N . LYS A 1 24 ? 14.151 -3.780 -7.345 1.00 0.00 24 LYS A N 19
ATOM 6922 C CA . LYS A 1 24 ? 13.514 -2.777 -6.465 1.00 0.00 24 LYS A CA 19
ATOM 6923 C C . LYS A 1 24 ? 12.689 -1.795 -7.316 1.00 0.00 24 LYS A C 19
ATOM 6924 O O . LYS A 1 24 ? 12.938 -1.652 -8.508 1.00 0.00 24 LYS A O 19
ATOM 6943 N N . CYS A 1 25 ? 11.718 -1.107 -6.689 1.00 0.00 25 CYS A N 19
ATOM 6944 C CA . CYS A 1 25 ? 10.860 -0.118 -7.372 1.00 0.00 25 CYS A CA 19
ATOM 6945 C C . CYS A 1 25 ? 11.631 1.206 -7.568 1.00 0.00 25 CYS A C 19
ATOM 6946 O O . CYS A 1 25 ? 11.342 2.226 -6.929 1.00 0.00 25 CYS A O 19
ATOM 6955 N N . CYS A 1 1 ? 1.352 -1.912 -1.621 1.00 0.00 1 CYS A N 20
ATOM 6956 C CA . CYS A 1 1 ? 2.190 -1.448 -2.743 1.00 0.00 1 CYS A CA 20
ATOM 6957 C C . CYS A 1 1 ? 3.482 -0.796 -2.212 1.00 0.00 1 CYS A C 20
ATOM 6958 O O . CYS A 1 1 ? 3.424 0.047 -1.309 1.00 0.00 1 CYS A O 20
ATOM 6967 N N . LYS A 1 2 ? 4.641 -1.203 -2.771 1.00 0.00 2 LYS A N 20
ATOM 6968 C CA . LYS A 1 2 ? 5.972 -0.758 -2.296 1.00 0.00 2 LYS A CA 20
ATOM 6969 C C . LYS A 1 2 ? 6.286 0.680 -2.750 1.00 0.00 2 LYS A C 20
ATOM 6970 O O . LYS A 1 2 ? 5.946 1.076 -3.869 1.00 0.00 2 LYS A O 20
ATOM 6989 N N . ARG A 1 3 ? 6.957 1.446 -1.867 1.00 0.00 3 ARG A N 20
ATOM 6990 C CA . ARG A 1 3 ? 7.398 2.831 -2.160 1.00 0.00 3 ARG A CA 20
ATOM 6991 C C . ARG A 1 3 ? 8.808 2.829 -2.793 1.00 0.00 3 ARG A C 20
ATOM 6992 O O . ARG A 1 3 ? 9.433 1.771 -2.941 1.00 0.00 3 ARG A O 20
ATOM 7013 N N . LYS A 1 4 ? 9.290 4.031 -3.165 1.00 0.00 4 LYS A N 20
ATOM 7014 C CA . LYS A 1 4 ? 10.561 4.207 -3.879 1.00 0.00 4 LYS A CA 20
ATOM 7015 C C . LYS A 1 4 ? 11.751 3.795 -2.991 1.00 0.00 4 LYS A C 20
ATOM 7016 O O . LYS A 1 4 ? 11.967 4.361 -1.917 1.00 0.00 4 LYS A O 20
ATOM 7035 N N . GLY A 1 5 ? 12.493 2.783 -3.454 1.00 0.00 5 GLY A N 20
ATOM 7036 C CA . GLY A 1 5 ? 13.660 2.262 -2.744 1.00 0.00 5 GLY A CA 20
ATOM 7037 C C . GLY A 1 5 ? 13.378 0.977 -1.978 1.00 0.00 5 GLY A C 20
ATOM 7038 O O . GLY A 1 5 ? 14.297 0.401 -1.380 1.00 0.00 5 GLY A O 20
ATOM 7042 N N . SER A 1 6 ? 12.108 0.527 -1.982 1.00 0.00 6 SER A N 20
ATOM 7043 C CA . SER A 1 6 ? 11.710 -0.762 -1.384 1.00 0.00 6 SER A CA 20
ATOM 7044 C C . SER A 1 6 ? 11.982 -1.924 -2.372 1.00 0.00 6 SER A C 20
ATOM 7045 O O . SER A 1 6 ? 12.411 -1.698 -3.508 1.00 0.00 6 SER A O 20
ATOM 7053 N N . SER A 1 7 ? 11.738 -3.168 -1.924 1.00 0.00 7 SER A N 20
ATOM 7054 C CA . SER A 1 7 ? 12.084 -4.383 -2.682 1.00 0.00 7 SER A CA 20
ATOM 7055 C C . SER A 1 7 ? 10.820 -5.081 -3.238 1.00 0.00 7 SER A C 20
ATOM 7056 O O . SER A 1 7 ? 9.801 -5.189 -2.545 1.00 0.00 7 SER A O 20
ATOM 7064 N N . CYS A 1 8 ? 10.915 -5.561 -4.488 1.00 0.00 8 CYS A N 20
ATOM 7065 C CA . CYS A 1 8 ? 9.865 -6.358 -5.155 1.00 0.00 8 CYS A CA 20
ATOM 7066 C C . CYS A 1 8 ? 10.546 -7.542 -5.873 1.00 0.00 8 CYS A C 20
ATOM 7067 O O . CYS A 1 8 ? 11.606 -8.001 -5.421 1.00 0.00 8 CYS A O 20
ATOM 7074 N N . ARG A 1 9 ? 9.907 -8.111 -6.912 1.00 0.00 9 ARG A N 20
ATOM 7075 C CA . ARG A 1 9 ? 10.566 -9.050 -7.859 1.00 0.00 9 ARG A CA 20
ATOM 7076 C C . ARG A 1 9 ? 10.708 -8.362 -9.230 1.00 0.00 9 ARG A C 20
ATOM 7077 O O . ARG A 1 9 ? 10.378 -7.177 -9.353 1.00 0.00 9 ARG A O 20
ATOM 7098 N N . ARG A 1 10 ? 11.206 -9.103 -10.243 1.00 0.00 10 ARG A N 20
ATOM 7099 C CA . ARG A 1 10 ? 11.589 -8.532 -11.562 1.00 0.00 10 ARG A CA 20
ATOM 7100 C C . ARG A 1 10 ? 10.434 -7.740 -12.217 1.00 0.00 10 ARG A C 20
ATOM 7101 O O . ARG A 1 10 ? 10.631 -6.605 -12.677 1.00 0.00 10 ARG A O 20
ATOM 7122 N N . THR A 1 11 ? 9.242 -8.344 -12.231 1.00 0.00 11 THR A N 20
ATOM 7123 C CA . THR A 1 11 ? 8.019 -7.727 -12.760 1.00 0.00 11 THR A CA 20
ATOM 7124 C C . THR A 1 11 ? 6.815 -8.105 -11.874 1.00 0.00 11 THR A C 20
ATOM 7125 O O . THR A 1 11 ? 5.923 -8.852 -12.288 1.00 0.00 11 THR A O 20
ATOM 7136 N N . SER A 1 12 ? 6.830 -7.619 -10.622 1.00 0.00 12 SER A N 20
ATOM 7137 C CA . SER A 1 12 ? 5.678 -7.740 -9.705 1.00 0.00 12 SER A CA 20
ATOM 7138 C C . SER A 1 12 ? 4.601 -6.681 -10.030 1.00 0.00 12 SER A C 20
ATOM 7139 O O . SER A 1 12 ? 3.408 -6.903 -9.785 1.00 0.00 12 SER A O 20
ATOM 7147 N N . TYR A 1 13 ? 5.071 -5.520 -10.573 1.00 0.00 13 TYR A N 20
ATOM 7148 C CA . TYR A 1 13 ? 4.245 -4.319 -10.864 1.00 0.00 13 TYR A CA 20
ATOM 7149 C C . TYR A 1 13 ? 3.600 -3.748 -9.575 1.00 0.00 13 TYR A C 20
ATOM 7150 O O . TYR A 1 13 ? 2.680 -2.924 -9.641 1.00 0.00 13 TYR A O 20
ATOM 7168 N N . ASP A 1 14 ? 4.121 -4.165 -8.399 1.00 0.00 14 ASP A N 20
ATOM 7169 C CA . ASP A 1 14 ? 3.532 -3.816 -7.097 1.00 0.00 14 ASP A CA 20
ATOM 7170 C C . ASP A 1 14 ? 4.178 -2.534 -6.515 1.00 0.00 14 ASP A C 20
ATOM 7171 O O . ASP A 1 14 ? 3.747 -2.033 -5.474 1.00 0.00 14 ASP A O 20
ATOM 7180 N N . CYS A 1 15 ? 5.219 -2.018 -7.195 1.00 0.00 15 CYS A N 20
ATOM 7181 C CA . CYS A 1 15 ? 5.784 -0.688 -6.903 1.00 0.00 15 CYS A CA 20
ATOM 7182 C C . CYS A 1 15 ? 4.721 0.393 -7.202 1.00 0.00 15 CYS A C 20
ATOM 7183 O O . CYS A 1 15 ? 4.403 0.645 -8.371 1.00 0.00 15 CYS A O 20
ATOM 7190 N N . CYS A 1 16 ? 4.164 0.973 -6.116 1.00 0.00 16 CYS A N 20
ATOM 7191 C CA . CYS A 1 16 ? 3.006 1.895 -6.141 1.00 0.00 16 CYS A CA 20
ATOM 7192 C C . CYS A 1 16 ? 3.216 3.052 -7.146 1.00 0.00 16 CYS A C 20
ATOM 7193 O O . CYS A 1 16 ? 2.457 3.190 -8.117 1.00 0.00 16 CYS A O 20
ATOM 7200 N N . THR A 1 17 ? 4.257 3.867 -6.905 1.00 0.00 17 THR A N 20
ATOM 7201 C CA . THR A 1 17 ? 4.724 4.886 -7.857 1.00 0.00 17 THR A CA 20
ATOM 7202 C C . THR A 1 17 ? 6.212 4.628 -8.166 1.00 0.00 17 THR A C 20
ATOM 7203 O O . THR A 1 17 ? 7.116 5.105 -7.463 1.00 0.00 17 THR A O 20
ATOM 7214 N N . GLY A 1 18 ? 6.433 3.799 -9.192 1.00 0.00 18 GLY A N 20
ATOM 7215 C CA . GLY A 1 18 ? 7.766 3.403 -9.628 1.00 0.00 18 GLY A CA 20
ATOM 7216 C C . GLY A 1 18 ? 7.736 2.111 -10.418 1.00 0.00 18 GLY A C 20
ATOM 7217 O O . GLY A 1 18 ? 6.680 1.478 -10.552 1.00 0.00 18 GLY A O 20
ATOM 7221 N N . SER A 1 19 ? 8.894 1.722 -10.959 1.00 0.00 19 SER A N 20
ATOM 7222 C CA . SER A 1 19 ? 9.061 0.456 -11.698 1.00 0.00 19 SER A CA 20
ATOM 7223 C C . SER A 1 19 ? 9.926 -0.508 -10.870 1.00 0.00 19 SER A C 20
ATOM 7224 O O . SER A 1 19 ? 10.723 -0.063 -10.046 1.00 0.00 19 SER A O 20
ATOM 7232 N N . CYS A 1 20 ? 9.754 -1.827 -11.070 1.00 0.00 20 CYS A N 20
ATOM 7233 C CA . CYS A 1 20 ? 10.634 -2.835 -10.444 1.00 0.00 20 CYS A CA 20
ATOM 7234 C C . CYS A 1 20 ? 12.000 -2.849 -11.167 1.00 0.00 20 CYS A C 20
ATOM 7235 O O . CYS A 1 20 ? 12.262 -3.688 -12.025 1.00 0.00 20 CYS A O 20
ATOM 7242 N N . ARG A 1 21 ? 12.833 -1.862 -10.811 1.00 0.00 21 ARG A N 20
ATOM 7243 C CA . ARG A 1 21 ? 14.148 -1.610 -11.406 1.00 0.00 21 ARG A CA 20
ATOM 7244 C C . ARG A 1 21 ? 15.130 -2.690 -10.911 1.00 0.00 21 ARG A C 20
ATOM 7245 O O . ARG A 1 21 ? 15.575 -2.641 -9.755 1.00 0.00 21 ARG A O 20
ATOM 7266 N N . ASN A 1 22 ? 15.391 -3.689 -11.783 1.00 0.00 22 ASN A N 20
ATOM 7267 C CA . ASN A 1 22 ? 16.290 -4.839 -11.504 1.00 0.00 22 ASN A CA 20
ATOM 7268 C C . ASN A 1 22 ? 15.858 -5.603 -10.223 1.00 0.00 22 ASN A C 20
ATOM 7269 O O . ASN A 1 22 ? 16.680 -6.119 -9.454 1.00 0.00 22 ASN A O 20
ATOM 7280 N N . GLY A 1 23 ? 14.533 -5.682 -10.023 1.00 0.00 23 GLY A N 20
ATOM 7281 C CA . GLY A 1 23 ? 13.947 -6.446 -8.920 1.00 0.00 23 GLY A CA 20
ATOM 7282 C C . GLY A 1 23 ? 13.701 -5.638 -7.645 1.00 0.00 23 GLY A C 20
ATOM 7283 O O . GLY A 1 23 ? 13.321 -6.210 -6.619 1.00 0.00 23 GLY A O 20
ATOM 7287 N N . LYS A 1 24 ? 13.923 -4.307 -7.688 1.00 0.00 24 LYS A N 20
ATOM 7288 C CA . LYS A 1 24 ? 13.575 -3.398 -6.564 1.00 0.00 24 LYS A CA 20
ATOM 7289 C C . LYS A 1 24 ? 12.957 -2.106 -7.104 1.00 0.00 24 LYS A C 20
ATOM 7290 O O . LYS A 1 24 ? 13.360 -1.618 -8.158 1.00 0.00 24 LYS A O 20
ATOM 7309 N N . CYS A 1 25 ? 11.995 -1.553 -6.351 1.00 0.00 25 CYS A N 20
ATOM 7310 C CA . CYS A 1 25 ? 11.281 -0.321 -6.716 1.00 0.00 25 CYS A CA 20
ATOM 7311 C C . CYS A 1 25 ? 12.253 0.871 -6.878 1.00 0.00 25 CYS A C 20
ATOM 7312 O O . CYS A 1 25 ? 12.824 1.353 -5.901 1.00 0.00 25 CYS A O 20
#

Solvent-accessible surface area: 2282 Å² total; per-residue (Å²): 109,83,177,147,62,51,74,5,165,194,100,47,201,22,23,92,87,35,90,20,199,132,43,108,15

Radius of gyration: 6.62 Å; Cα contacts (8 Å, |Δi|>4): 55; chains: 1; bounding box: 14×13×11 Å

InterPro domains:
  IPR012321 Conotoxin, omega-type, conserved site [PS60004] (25-49)

Sequence (25 aa):
CKRKGSSCRRTSYDCCTGSCRNGKCCKRKGSSCRRTSYDCCTGSCRNGKCCKRKGSSCRRTSYDCCTGSCRNGKCCKRKGSSCRRTSYDCCTGSCRNGKCCKRKGSSCRRTSYDCCTGSCRNGKCCKRKGSSCRRTSYDCCTGSCRNGKCCKRKGSSCRRTSYDCCTGSCRNGKCCKRKGSSCRRTSYDCCTGSCRNGKCCKRKGSSCRRTSYDCCTGSCRNGKCCKRKGSSCRRTSYDCCTGSCRNGKCCKRKGSSCRRTSYDCCTGSCRNGKCCKRKGSSCRRTSYDCCTGSCRNGKCCKRKGSSCRRTSYDCCTGSCRNGKCCKRKGSSCRRTSYDCCTGSCRNGKCCKRKGSSCRRTSYDCCTGSCRNGKCCKRKGSSCRRTSYDCCTGSCRNGKCCKRKGSSCRRTSYDCCTGSCRNGKCCKRKGSSCRRTSYDCCTGSCRNGKCCKRKGSSCRRTSYDCCTGSCRNGKCCKRKGSSCRRTSYDCCTGSCRNGKC